Protein 4XPQ (pdb70)

CATH classification: 3.20.20.80

Secondary structure (DSSP, 8-state):
--------EEEETTEEEEEEES--S--HHHHHT----HHHHHTSPP---S-TT---EEEEETTEEEEEEE--TT--EEESS--SS-S--TT-EEEE-B----SS-SS-BS----EEEETTTEEEEEE-SS-EEEEES----TT-TTPPPP--TTT-TT--SS----EEEEEESSSEEEEEEE--SSHHHHHHHHHHHTT------GGGGSEEEE--TT--HHHHHHHHHHHHHHT---SEEEE-GGGBSSTTTB--SB-TTT-S-HHHHHHHHHHTT-EEEEEE-S-B-TTSTTHHHHGGGB-SS-BTTBB-B-TTSHHHHHHHHHHHHHHTGGGT--EEEE-SSS--TTTSPPTT-B-TT--BHHHHHHHHHHHHHHHHHHHHHTTT----EEES---TT-TTSSEEE--S---HHHHHHHHHHHHHHT-EE---B---SSHHHHHHHHHHHTTSS-EEEE-TTT---TTSSGGGHHHHHHHHHHHHHTHHHHHHHHHHHHHH---SEE-S-------S-EEETTTEEE----TT-S-EEEEEEEEEEEETTT--EEEEEEEEEE---TT---EEEETT-EEEE----SSPPPTT--EEEEEEE-SSS-EEEEEEEE-SSSSGGGGT-EEEEEEEEEE-TTS-EEEEEPPPPTTS---EEEEEEEE---

B-factor: mean 21.12, std 8.69, range [11.28, 72.97]

Organism: NCBI:txid151895

Sequence (670 aa):
SSHAQTANWTEIYPGVWKATVGKPESYDLLKAAGAQPNKDALSKTEKVSFPFANGGVSLEVSGGKTYLRFPLQKEEQLYGFGLNFQTVHQRGKILELHVDHYGGKDSGRTHAPTPFYVSSNGYGVFINSARYIKVWAGTGVRKDSENFPTPKDRNTDKTWSSRPYSDAVEILVPAEGVEVYVFGGPKPIDAVKRYNLLNGGGYLPPRWGLGFTQRVMTRYTDKDVEKEVNDFKEKGYPLDFVGLEPGWQSKAYPGTFSWDKSRYPDPTSFVKKMKDQGIRLNLWINPYISPDAPFYKEIKPYTGSHTVWLGLVPDFTMAEARKPFFNQLLKDQIERGVSGYKIDEVDGYDYYYLWPDAAKFPSGLSAEQMRQTYGLLVQRYSAELYKQRNERTFGLVRASNGGGTSFPYVIYNDYYNHQDFITALINSGFAGVLWTPEVRASKSGEEWLRRFQSNVFSPMAMINAWASGTKPWSYPEVEADVKKFALLRMQMMPYWYSAFARYHFEGMPPFRGMGLSKEIKDQYMAGDDLLVAPMFAGEKSSRKVVLPKGKWYDFYTGEYAGDGEVLDVTPGLDKIPVYVRRDGGIVPMMPALLNSPKSNQKVDLEIRYYGNKPGEFKLYDDDGETFNYEKGDFSWRTIRVEKDKSGKVKGSISAAVKGKVNTVGKVTFTAMTK

Solvent-accessible surface area: 25603 Å² total; per-residue (Å²): 118,135,54,63,150,25,116,57,71,81,60,33,21,0,0,13,57,1,62,2,41,167,46,52,104,34,5,0,24,104,2,4,28,16,134,32,36,124,92,12,0,70,160,37,110,154,28,95,48,36,17,81,147,43,47,41,7,5,24,31,52,80,34,79,0,102,4,37,0,23,6,87,152,120,7,42,0,30,0,3,0,0,1,0,62,22,8,35,0,45,21,81,82,2,52,2,31,3,16,9,3,62,31,146,24,43,1,75,2,0,0,1,0,8,0,2,0,0,42,64,5,11,0,0,0,2,4,9,1,50,30,4,66,1,66,0,9,32,23,56,63,170,120,15,177,60,89,41,111,106,102,71,169,139,110,48,206,89,85,54,84,156,64,70,7,12,1,0,38,5,47,0,42,8,101,2,3,18,0,12,0,0,0,5,80,104,25,9,17,0,2,43,7,1,1,3,6,0,16,0,0,21,0,0,0,23,10,0,0,0,2,0,0,0,4,55,52,146,21,38,16,118,39,0,28,130,6,7,79,34,2,158,155,88,19,7,0,7,0,0,0,0,2,10,16,7,2,3,45,107,37,84,22,1,1,0,32,10,14,173,97,70,4,87,75,15,72,38,4,4,125,92,0,93,102,82,13,8,36,2,0,0,2,0,2,0,0,0,2,86,88,6,87,14,36,180,100,0,102,86,65,15,10,72,70,58,0,76,148,0,21,0,0,0,0,41,40,56,85,0,54,158,7,0,11,67,25,0,30,108,22,0,1,85,75,31,3,9,0,0,6,0,11,13,0,0,1,68,80,162,85,6,1,61,79,86,6,158,13,56,50,64,23,33,2,26,8,0,8,6,0,0,2,1,3,0,3,68,27,0,14,78,17,3,100,125,89,63,66,7,0,0,0,0,1,9,1,4,2,0,0,5,4,32,17,1,7,0,2,3,0,93,48,50,62,12,83,17,1,0,2,0,0,0,0,4,2,2,0,3,11,10,0,0,3,2,0,35,39,19,203,44,0,57,18,0,0,7,16,0,1,1,0,2,0,0,0,0,0,0,0,6,1,124,55,49,16,15,40,1,30,44,31,104,124,5,64,70,29,0,70,133,9,2,38,20,2,0,48,2,2,15,3,0,2,4,11,1,0,49,3,31,41,60,0,19,5,2,4,9,2,29,63,51,141,166,65,37,82,54,1,0,17,0,2,37,4,0,0,0,0,1,2,10,45,72,62,175,60,25,140,0,59,4,53,186,36,98,16,5,31,13,57,57,0,116,115,24,0,54,41,76,87,27,118,25,100,19,34,69,69,62,1,5,1,8,0,95,31,7,0,1,1,0,15,8,61,45,50,64,42,10,15,126,43,138,64,126,13,76,10,50,0,68,0,2,0,83,124,83,7,88,17,101,5,3,2,1,16,3,60,27,15,60,9,85,181,24,41,53,6,73,17,20,0,127,3,73,42,60,216,82,43,139,50,135,28,61,45,46,87,48,75,197,72,77,35,48,13,14,23,143,30,58,48,44,26,18,12,239

Radius of gyration: 24.97 Å; Cα contacts (8 Å, |Δi|>4): 1760; chains: 1; bounding box: 71×57×77 Å

Foldseek 3Di:
DPFDDWDWPPPFQQKTKTKEFDADPDWQQVLLVFAFPRVLRNPDHRDDFPQPPDFWGWHFDPQKIKTKDWADPVKWKAFQDQFQPDGTCAQHKAWQFFAPDDPHGRCHHQARAQKMFMQQFKMKGWTHLFTKIKRRWQDADPPDPPRDDDDDPVPDPVHDPGDGGTIMMMMGNHRITMMMMGGGNGRLRNLLNLCSNLQFAAQFFLLQLAEEEEFAQPAALVNVVVVLVVCVVVVFFHQEYEHEQNQFCDVLPGQLAGNCVRHVDVLVSQVVQVVVNYAYAYEHEQFADPNRPCCVQQVVQFKPDGFSPGTHGPLVDPSNLCVSVVSCLPRPVVSPHQYYAHPDLGDDCVGDDHQPMAGPVRDGPRSCSSCVQSSVQNSRQVSQQVVQWGHAEEYQHHYRSRLHGRYEHEHPDQDQLSLLLSCANCQSTSHFYANEAEDDPAPLQNLLSQQVRLLGSGRYYNDNPPRDDLQNHVVCNVLSRVSSLVSQQQSQVLSQQSVCRNSRVRHQWHDPGVPDDDRAWIHGHDWKIFGGDHPPDQKDKDADEAAWKAWPPQLETDDGRGIDIDRPPSSDGTMITGAQGWGWTWGSDSHRDALQAATEIEIETHHAPKHKDWGKDARSIGPCVVVVQIGTKIKIWHADPVRHIDIDIHDDDPPHRDRHDHYHYDYSYD

InterPro domains:
  IPR000322 Glycoside hydrolase family 31, TIM barrel domain [PF01055] (224-519)
  IPR011013 Galactose mutarotase-like domain superfamily [SSF74650] (79-209)
  IPR013780 Glycosyl hydrolase, all-beta [G3DSA:2.60.40.1180] (581-628)
  IPR013780 Glycosyl hydrolase, all-beta [G3DSA:2.60.40.1180] (629-716)
  IPR017853 Glycoside hydrolase superfamily [SSF51445] (211-528)
  IPR025887 Glycoside hydrolase family 31, N-terminal domain [PF13802] (85-152)
  IPR033403 Domain of unknown function DUF5110 [PF17137] (650-708)
  IPR048395 Glycosyl hydrolase family 31, C-terminal domain [PF21365] (563-632)

Nearest PDB structures (foldseek):
  4xpq-assembly1_A-2  TM=1.001E+00  e=0.000E+00  Pseudopedobacter saltans
  4xpo-assembly1_A  TM=1.001E+00  e=0.000E+00  Pseudopedobacter saltans
  4xpr-assembly1_A  TM=9.995E-01  e=0.000E+00  Pseudopedobacter saltans
  4xps-assembly1_A  TM=1.001E+00  e=0.000E+00  Pseudopedobacter saltans
  5jou-assembly1_A  TM=7.512E-01  e=8.173E-45  Bacteroides ovatus

Structure (mmCIF, N/CA/C/O backbone):
data_4XPQ
#
_entry.id   4XPQ
#
_cell.length_a   112.004
_cell.length_b   112.004
_cell.length_c   114.418
_cell.angle_alpha   90.00
_cell.angle_beta   90.00
_cell.angle_gamma   90.00
#
_symmetry.space_group_name_H-M   'P 43 21 2'
#
loop_
_entity.id
_entity.type
_entity.pdbx_description
1 polymer Alpha-glucosidase
2 non-polymer 2-AMINO-2-HYDROXYMETHYL-PROPANE-1,3-DIOL
3 non-polymer beta-L-fucopyranose
4 non-polymer 1,2-ETHANEDIOL
5 water water
#
loop_
_atom_site.group_PDB
_atom_site.id
_atom_site.type_symbol
_atom_site.label_atom_id
_atom_site.label_alt_id
_atom_site.label_comp_id
_atom_site.label_asym_id
_atom_site.label_entity_id
_atom_site.label_seq_id
_atom_site.pdbx_PDB_ins_code
_atom_site.Cartn_x
_atom_site.Cartn_y
_atom_site.Cartn_z
_atom_site.occupancy
_atom_site.B_iso_or_equiv
_atom_site.auth_seq_id
_atom_site.auth_comp_id
_atom_site.auth_asym_id
_atom_site.auth_atom_id
_atom_site.pdbx_PDB_model_num
ATOM 1 N N . SER A 1 24 ? 16.750 10.102 -35.242 1.00 39.79 23 SER A N 1
ATOM 2 C CA A SER A 1 24 ? 16.284 10.383 -33.853 0.50 37.72 23 SER A CA 1
ATOM 3 C CA B SER A 1 24 ? 16.179 10.244 -33.856 0.50 39.72 23 SER A CA 1
ATOM 4 C C . SER A 1 24 ? 15.289 11.494 -33.610 1.00 40.95 23 SER A C 1
ATOM 5 O O . SER A 1 24 ? 15.575 12.627 -34.040 1.00 40.38 23 SER A O 1
ATOM 10 N N . HIS A 1 25 ? 14.155 11.249 -32.957 1.00 41.45 24 HIS A N 1
ATOM 11 C CA . HIS A 1 25 ? 13.298 12.356 -32.482 1.00 42.45 24 HIS A CA 1
ATOM 12 C C . HIS A 1 25 ? 13.325 12.301 -30.958 1.00 38.14 24 HIS A C 1
ATOM 13 O O . HIS A 1 25 ? 12.329 11.974 -30.297 1.00 33.05 24 HIS A O 1
ATOM 20 N N . ALA A 1 26 ? 14.500 12.599 -30.415 1.00 34.43 25 ALA A N 1
ATOM 21 C CA . ALA A 1 26 ? 14.747 12.427 -29.002 1.00 33.22 25 ALA A CA 1
ATOM 22 C C . ALA A 1 26 ? 13.810 13.345 -28.242 1.00 35.59 25 ALA A C 1
ATOM 23 O O . ALA A 1 26 ? 13.662 14.528 -28.571 1.00 34.92 25 ALA A O 1
ATOM 25 N N . GLN A 1 27 ? 13.122 12.777 -27.263 1.00 37.62 26 GLN A N 1
ATOM 26 C CA . GLN A 1 27 ? 12.124 13.515 -26.519 1.00 41.38 26 GLN A CA 1
ATOM 27 C C . GLN A 1 27 ? 12.831 14.102 -25.316 1.00 43.83 26 GLN A C 1
ATOM 28 O O . GLN A 1 27 ? 13.774 13.519 -24.768 1.00 40.18 26 GLN A O 1
ATOM 34 N N . THR A 1 28 ? 12.439 15.316 -24.964 1.00 46.09 27 THR A N 1
ATOM 35 C CA . THR A 1 28 ? 13.160 16.045 -23.958 1.00 50.43 27 THR A CA 1
ATOM 36 C C . THR A 1 28 ? 12.701 15.483 -22.612 1.00 54.48 27 THR A C 1
ATOM 37 O O . THR A 1 28 ? 11.560 15.666 -22.200 1.00 60.01 27 THR A O 1
ATOM 41 N N . ALA A 1 29 ? 13.582 14.715 -21.983 1.00 59.08 28 ALA A N 1
ATOM 42 C CA . ALA A 1 29 ? 13.294 14.102 -20.692 1.00 60.10 28 ALA A CA 1
ATOM 43 C C . ALA A 1 29 ? 14.171 14.785 -19.648 1.00 61.53 28 ALA A C 1
ATOM 44 O O . ALA A 1 29 ? 15.386 14.946 -19.831 1.00 65.04 28 ALA A O 1
ATOM 46 N N . ASN A 1 30 ? 13.530 15.210 -18.567 1.00 58.23 29 ASN A N 1
ATOM 47 C CA . ASN A 1 30 ? 14.213 15.879 -17.469 1.00 52.71 29 ASN A CA 1
ATOM 48 C C . ASN A 1 30 ? 14.780 14.833 -16.507 1.00 43.50 29 ASN A C 1
ATOM 49 O O . ASN A 1 30 ? 14.048 13.985 -16.007 1.00 38.24 29 ASN A O 1
ATOM 54 N N . TRP A 1 31 ? 16.085 14.903 -16.262 1.00 36.18 30 TRP A N 1
ATOM 55 C CA . TRP A 1 31 ? 16.725 14.043 -15.294 1.00 35.64 30 TRP A CA 1
ATOM 56 C C . TRP A 1 31 ? 16.620 14.626 -13.893 1.00 36.09 30 TRP A C 1
ATOM 57 O O . TRP A 1 31 ? 17.356 15.548 -13.554 1.00 41.31 30 TRP A O 1
ATOM 68 N N . THR A 1 32 ? 15.716 14.095 -13.082 1.00 32.48 31 THR A N 1
ATOM 69 C CA . THR A 1 32 ? 15.620 14.543 -11.696 1.00 31.02 31 THR A CA 1
ATOM 70 C C . THR A 1 32 ? 16.626 13.807 -10.833 1.00 28.44 31 THR A C 1
ATOM 71 O O . THR A 1 32 ? 16.632 12.576 -10.811 1.00 24.94 31 THR A O 1
ATOM 75 N N . GLU A 1 33 ? 17.471 14.558 -10.133 1.00 26.05 32 GLU A N 1
ATOM 76 C CA . GLU A 1 33 ? 18.390 13.983 -9.168 1.00 26.72 32 GLU A CA 1
ATOM 77 C C . GLU A 1 33 ? 17.583 13.639 -7.917 1.00 25.90 32 GLU A C 1
ATOM 78 O O . GLU A 1 33 ? 17.258 14.515 -7.120 1.00 27.98 32 GLU A O 1
ATOM 84 N N . ILE A 1 34 ? 17.231 12.375 -7.751 1.00 22.40 33 ILE A N 1
ATOM 85 C CA . ILE A 1 34 ? 16.299 11.983 -6.685 1.00 22.06 33 ILE A CA 1
ATOM 86 C C . ILE A 1 34 ? 17.001 11.590 -5.387 1.00 22.49 33 ILE A C 1
ATOM 87 O O . ILE A 1 34 ? 16.387 11.617 -4.313 1.00 23.36 33 ILE A O 1
ATOM 92 N N . TYR A 1 35 ? 18.270 11.214 -5.509 1.00 21.98 34 TYR A N 1
ATOM 93 C CA . TYR A 1 35 ? 19.179 10.976 -4.386 1.00 23.01 34 TYR A CA 1
ATOM 94 C C . TYR A 1 35 ? 20.556 11.384 -4.865 1.00 22.96 34 TYR A C 1
ATOM 95 O O . TYR A 1 35 ? 20.766 11.574 -6.063 1.00 23.84 34 TYR A O 1
ATOM 104 N N . PRO A 1 36 ? 21.511 11.550 -3.943 1.00 23.40 35 PRO A N 1
ATOM 105 C CA . PRO A 1 36 ? 22.868 11.820 -4.389 1.00 23.37 35 PRO A CA 1
ATOM 106 C C . PRO A 1 36 ? 23.350 10.726 -5.347 1.00 22.96 35 PRO A C 1
ATOM 107 O O . PRO A 1 36 ? 23.275 9.531 -5.017 1.00 22.68 35 PRO A O 1
ATOM 111 N N . GLY A 1 37 ? 23.780 11.125 -6.535 1.00 21.30 36 GLY A N 1
ATOM 112 C CA . GLY A 1 37 ? 24.234 10.160 -7.547 1.00 21.20 36 GLY A CA 1
ATOM 113 C C . GLY A 1 37 ? 23.147 9.264 -8.137 1.00 19.94 36 GLY A C 1
ATOM 114 O O . GLY A 1 37 ? 23.470 8.235 -8.764 1.00 19.34 36 GLY A O 1
ATOM 115 N N . VAL A 1 38 ? 21.877 9.623 -7.957 1.00 19.02 37 VAL A N 1
ATOM 116 C CA . VAL A 1 38 ? 20.776 8.879 -8.614 1.00 19.68 37 VAL A CA 1
ATOM 117 C C . VAL A 1 38 ? 19.840 9.845 -9.327 1.00 19.81 37 VAL A C 1
ATOM 118 O O . VAL A 1 38 ? 19.245 10.735 -8.688 1.00 20.13 37 VAL A O 1
ATOM 122 N N . TRP A 1 39 ? 19.692 9.648 -10.634 1.00 18.85 38 TRP A N 1
ATOM 123 C CA . TRP A 1 39 ? 18.835 10.468 -11.458 1.00 18.76 38 TRP A CA 1
ATOM 124 C C . TRP A 1 39 ? 17.767 9.592 -12.071 1.00 21.01 38 TRP A C 1
ATOM 125 O O . TRP A 1 39 ? 18.016 8.418 -12.426 1.00 19.13 38 TRP A O 1
ATOM 136 N N . LYS A 1 40 ? 16.573 10.151 -12.177 1.00 20.98 39 LYS A N 1
ATOM 137 C CA . LYS A 1 40 ? 15.459 9.435 -12.738 1.00 20.76 39 LYS A CA 1
ATOM 138 C C . LYS A 1 40 ? 14.947 10.214 -13.930 1.00 22.95 39 LYS A C 1
ATOM 139 O O . LYS A 1 40 ? 14.843 11.444 -13.861 1.00 21.81 39 LYS A O 1
ATOM 145 N N . ALA A 1 41 ? 14.656 9.503 -15.020 1.00 20.49 40 ALA A N 1
ATOM 146 C CA . ALA A 1 41 ? 13.979 10.094 -16.165 1.00 22.52 40 ALA A CA 1
ATOM 147 C C . ALA A 1 41 ? 12.759 9.266 -16.541 1.00 23.52 40 ALA A C 1
ATOM 148 O O . ALA A 1 41 ? 12.763 8.027 -16.427 1.00 20.91 40 ALA A O 1
ATOM 150 N N . THR A 1 42 ? 11.689 9.967 -16.922 1.00 23.24 41 THR A N 1
ATOM 151 C CA . THR A 1 42 ? 10.454 9.345 -17.358 1.00 24.85 41 THR A CA 1
ATOM 152 C C . THR A 1 42 ? 10.342 9.646 -18.860 1.00 25.68 41 THR A C 1
ATOM 153 O O . THR A 1 42 ? 10.334 10.812 -19.281 1.00 24.17 41 THR A O 1
ATOM 157 N N . VAL A 1 43 ? 10.343 8.589 -19.666 1.00 22.74 42 VAL A N 1
ATOM 158 C CA . VAL A 1 43 ? 10.208 8.705 -21.103 1.00 22.52 42 VAL A CA 1
ATOM 159 C C . VAL A 1 43 ? 8.794 8.267 -21.436 1.00 21.14 42 VAL A C 1
ATOM 160 O O . VAL A 1 43 ? 8.366 7.213 -20.990 1.00 18.81 42 VAL A O 1
ATOM 164 N N . GLY A 1 44 ? 8.058 9.098 -22.168 1.00 20.64 43 GLY A N 1
ATOM 165 C CA . GLY A 1 44 ? 6.695 8.771 -22.571 1.00 21.03 43 GLY A CA 1
ATOM 166 C C . GLY A 1 44 ? 5.743 8.542 -21.413 1.00 21.13 43 GLY A C 1
ATOM 167 O O . GLY A 1 44 ? 5.758 9.288 -20.434 1.00 21.63 43 GLY A O 1
ATOM 168 N N . LYS A 1 45 ? 4.930 7.491 -21.514 1.00 19.86 44 LYS A N 1
ATOM 169 C CA . LYS A 1 45 ? 3.934 7.158 -20.519 1.00 21.08 44 LYS A CA 1
ATOM 170 C C . LYS A 1 45 ? 4.312 5.796 -19.964 1.00 20.47 44 LYS A C 1
ATOM 171 O O . LYS A 1 45 ? 3.977 4.778 -20.578 1.00 19.86 44 LYS A O 1
ATOM 177 N N . PRO A 1 46 ? 5.039 5.762 -18.841 1.00 19.74 45 PRO A N 1
ATOM 178 C CA . PRO A 1 46 ? 5.471 4.454 -18.318 1.00 19.84 45 PRO A CA 1
ATOM 179 C C . PRO A 1 46 ? 4.309 3.616 -17.860 1.00 19.24 45 PRO A C 1
ATOM 180 O O . PRO A 1 46 ? 3.265 4.150 -17.482 1.00 18.03 45 PRO A O 1
ATOM 184 N N . GLU A 1 47 ? 4.487 2.304 -17.863 1.00 18.72 46 GLU A N 1
ATOM 185 C CA . GLU A 1 47 ? 3.405 1.434 -17.476 1.00 18.73 46 GLU A CA 1
ATOM 186 C C . GLU A 1 47 ? 3.170 1.468 -15.976 1.00 18.19 46 GLU A C 1
ATOM 187 O O . GLU A 1 47 ? 4.068 1.797 -15.201 1.00 19.28 46 GLU A O 1
ATOM 193 N N . SER A 1 48 ? 1.964 1.084 -15.568 1.00 18.22 47 SER A N 1
ATOM 194 C CA . SER A 1 48 ? 1.593 1.130 -14.169 1.00 19.96 47 SER A CA 1
ATOM 195 C C . SER A 1 48 ? 2.172 -0.033 -13.374 1.00 19.38 47 SER A C 1
ATOM 196 O O . SER A 1 48 ? 2.104 -0.021 -12.160 1.00 21.48 47 SER A O 1
ATOM 199 N N . TYR A 1 49 ? 2.704 -1.040 -14.053 1.00 17.79 48 TYR A N 1
ATOM 200 C CA . TYR A 1 49 ? 3.419 -2.131 -13.403 1.00 16.68 48 TYR A CA 1
ATOM 201 C C . TYR A 1 49 ? 4.825 -2.142 -13.941 1.00 16.28 48 TYR A C 1
ATOM 202 O O . TYR A 1 49 ? 5.039 -1.916 -15.131 1.00 16.48 48 TYR A O 1
ATOM 211 N N . ASP A 1 50 ? 5.777 -2.367 -13.053 1.00 15.89 49 ASP A N 1
ATOM 212 C CA . ASP A 1 50 ? 7.178 -2.383 -13.411 1.00 16.25 49 ASP A CA 1
ATOM 213 C C . ASP A 1 50 ? 7.939 -3.153 -12.332 1.00 15.30 49 ASP A C 1
ATOM 214 O O . ASP A 1 50 ? 7.330 -3.709 -11.414 1.00 15.31 49 ASP A O 1
ATOM 219 N N . LEU A 1 51 ? 9.261 -3.221 -12.438 1.00 15.07 50 LEU A N 1
ATOM 220 C CA . LEU A 1 51 ? 10.018 -4.081 -11.540 1.00 15.17 50 LEU A CA 1
ATOM 221 C C . LEU A 1 51 ? 10.006 -3.597 -10.095 1.00 15.91 50 LEU A C 1
ATOM 222 O O . LEU A 1 51 ? 9.785 -4.394 -9.189 1.00 15.31 50 LEU A O 1
ATOM 227 N N . LEU A 1 52 ? 10.235 -2.305 -9.885 1.00 16.11 51 LEU A N 1
ATOM 228 C CA . LEU A 1 52 ? 10.279 -1.774 -8.528 1.00 16.86 51 LEU A CA 1
ATOM 229 C C . LEU A 1 52 ? 8.912 -1.920 -7.854 1.00 17.57 51 LEU A C 1
ATOM 230 O O . LEU A 1 52 ? 8.836 -2.206 -6.650 1.00 17.48 51 LEU A O 1
ATOM 235 N N . LYS A 1 53 ? 7.840 -1.737 -8.622 1.00 17.87 52 LYS A N 1
ATOM 236 C CA . LYS A 1 53 ? 6.477 -1.867 -8.088 1.00 18.69 52 LYS A CA 1
ATOM 237 C C . LYS A 1 53 ? 6.137 -3.299 -7.771 1.00 18.24 52 LYS A C 1
ATOM 238 O O . LYS A 1 53 ? 5.551 -3.588 -6.735 1.00 18.38 52 LYS A O 1
ATOM 244 N N . ALA A 1 54 ? 6.534 -4.209 -8.651 1.00 16.73 53 ALA A N 1
ATOM 245 C CA . ALA A 1 54 ? 6.313 -5.610 -8.410 1.00 16.73 53 ALA A CA 1
ATOM 246 C C . ALA A 1 54 ? 6.988 -6.054 -7.110 1.00 16.43 53 ALA A C 1
ATOM 247 O O . ALA A 1 54 ? 6.396 -6.783 -6.308 1.00 16.53 53 ALA A O 1
ATOM 249 N N . ALA A 1 55 ? 8.228 -5.614 -6.924 1.00 16.15 54 ALA A N 1
ATOM 250 C CA . ALA A 1 55 ? 9.018 -5.982 -5.756 1.00 16.84 54 ALA A CA 1
ATOM 251 C C . ALA A 1 55 ? 8.587 -5.221 -4.497 1.00 18.14 54 ALA A C 1
ATOM 252 O O . ALA A 1 55 ? 8.839 -5.661 -3.382 1.00 17.19 54 ALA A O 1
ATOM 254 N N . GLY A 1 56 ? 7.937 -4.076 -4.678 1.00 19.82 55 GLY A N 1
ATOM 255 C CA . GLY A 1 56 ? 7.591 -3.203 -3.564 1.00 21.58 55 GLY A CA 1
ATOM 256 C C . GLY A 1 56 ? 8.849 -2.669 -2.919 1.00 23.94 55 GLY A C 1
ATOM 257 O O . GLY A 1 56 ? 8.875 -2.439 -1.725 1.00 24.54 55 GLY A O 1
ATOM 258 N N . ALA A 1 57 ? 9.885 -2.488 -3.742 1.00 25.41 56 ALA A N 1
ATOM 259 C CA . ALA A 1 57 ? 11.202 -2.084 -3.305 1.00 29.08 56 ALA A CA 1
ATOM 260 C C . ALA A 1 57 ? 11.167 -0.640 -2.792 1.00 27.37 56 ALA A C 1
ATOM 261 O O . ALA A 1 57 ? 10.813 0.248 -3.539 1.00 31.20 56 ALA A O 1
ATOM 263 N N . GLN A 1 58 ? 11.525 -0.422 -1.539 1.00 28.12 57 GLN A N 1
ATOM 264 C CA . GLN A 1 58 ? 11.658 0.944 -1.007 1.00 30.82 57 GLN A CA 1
ATOM 265 C C . GLN A 1 58 ? 13.135 1.343 -0.876 1.00 26.55 57 GLN A C 1
ATOM 266 O O . GLN A 1 58 ? 13.926 0.617 -0.272 1.00 23.90 57 GLN A O 1
ATOM 272 N N . PRO A 1 59 ? 13.499 2.514 -1.410 1.00 23.76 58 PRO A N 1
ATOM 273 C CA . PRO A 1 59 ? 14.890 2.943 -1.346 1.00 23.45 58 PRO A CA 1
ATOM 274 C C . PRO A 1 59 ? 15.368 3.117 0.083 1.00 22.65 58 PRO A C 1
ATOM 275 O O . PRO A 1 59 ? 14.577 3.508 0.952 1.00 21.28 58 PRO A O 1
ATOM 279 N N . ASN A 1 60 ? 16.647 2.840 0.322 1.00 20.80 59 ASN A N 1
ATOM 280 C CA . ASN A 1 60 ? 17.233 3.154 1.608 1.00 22.26 59 ASN A CA 1
ATOM 281 C C . ASN A 1 60 ? 17.683 4.606 1.540 1.00 21.71 59 ASN A C 1
ATOM 282 O O . ASN A 1 60 ? 18.820 4.911 1.171 1.00 19.61 59 ASN A O 1
ATOM 287 N N . LYS A 1 61 ? 16.761 5.504 1.861 1.00 24.29 60 LYS A N 1
ATOM 288 C CA . LYS A 1 61 ? 16.990 6.939 1.670 1.00 26.31 60 LYS A CA 1
ATOM 289 C C . LYS A 1 61 ? 18.152 7.447 2.510 1.00 24.33 60 LYS A C 1
ATOM 290 O O . LYS A 1 61 ? 18.971 8.226 2.038 1.00 24.32 60 LYS A O 1
ATOM 296 N N . ASP A 1 62 ? 18.199 6.988 3.751 1.00 24.73 61 ASP A N 1
ATOM 297 C CA . ASP A 1 62 ? 19.251 7.352 4.682 1.00 27.27 61 ASP A CA 1
ATOM 298 C C . ASP A 1 62 ? 20.620 6.989 4.126 1.00 24.80 61 ASP A C 1
ATOM 299 O O . ASP A 1 62 ? 21.522 7.831 4.091 1.00 23.39 61 ASP A O 1
ATOM 304 N N . ALA A 1 63 ? 20.770 5.737 3.679 1.00 22.68 62 ALA A N 1
ATOM 305 C CA . ALA A 1 63 ? 22.045 5.285 3.113 1.00 21.02 62 ALA A CA 1
ATOM 306 C C . ALA A 1 63 ? 22.394 6.077 1.864 1.00 20.30 62 ALA A C 1
ATOM 307 O O . ALA A 1 63 ? 23.540 6.471 1.681 1.00 21.86 62 ALA A O 1
ATOM 309 N N . LEU A 1 64 ? 21.416 6.302 0.993 1.00 20.89 63 LEU A N 1
ATOM 310 C CA . LEU A 1 64 ? 21.660 7.048 -0.232 1.00 21.33 63 LEU A CA 1
ATOM 311 C C . LEU A 1 64 ? 22.082 8.495 0.058 1.00 23.29 63 LEU A C 1
ATOM 312 O O . LEU A 1 64 ? 22.978 9.026 -0.607 1.00 22.50 63 LEU A O 1
ATOM 317 N N . SER A 1 65 ? 21.465 9.095 1.079 1.00 25.96 64 SER A N 1
ATOM 318 C CA . SER A 1 65 ? 21.783 10.484 1.473 1.00 29.73 64 SER A CA 1
ATOM 319 C C . SER A 1 65 ? 23.227 10.689 1.957 1.00 30.73 64 SER A C 1
ATOM 320 O O . SER A 1 65 ? 23.725 11.814 1.953 1.00 33.35 64 SER A O 1
ATOM 323 N N . LYS A 1 66 ? 23.889 9.607 2.366 1.00 29.83 65 LYS A N 1
ATOM 324 C CA . LYS A 1 66 ? 25.263 9.646 2.833 1.00 30.72 65 LYS A CA 1
ATOM 325 C C . LYS A 1 66 ? 26.258 9.439 1.710 1.00 31.56 65 LYS A C 1
ATOM 326 O O . LYS A 1 66 ? 27.453 9.529 1.933 1.00 32.52 65 LYS A O 1
ATOM 332 N N . THR A 1 67 ? 25.796 9.145 0.501 1.00 29.01 66 THR A N 1
ATOM 333 C CA . THR A 1 67 ? 26.731 8.957 -0.603 1.00 29.82 66 THR A CA 1
ATOM 334 C C . THR A 1 67 ? 27.086 10.319 -1.194 1.00 32.58 66 THR A C 1
ATOM 335 O O . THR A 1 67 ? 26.327 11.286 -1.082 1.00 30.54 66 THR A O 1
ATOM 339 N N . GLU A 1 68 ? 28.239 10.355 -1.841 1.00 35.72 67 GLU A N 1
ATOM 340 C CA . GLU A 1 68 ? 28.773 11.552 -2.464 1.00 39.02 67 GLU A CA 1
ATOM 341 C C . GLU A 1 68 ? 27.838 12.080 -3.545 1.00 40.15 67 GLU A C 1
ATOM 342 O O . GLU A 1 68 ? 27.312 11.315 -4.367 1.00 35.42 67 GLU A O 1
ATOM 348 N N . LYS A 1 69 ? 27.599 13.389 -3.531 1.00 39.55 68 LYS A N 1
ATOM 349 C CA . LYS A 1 69 ? 26.984 14.035 -4.680 1.00 40.76 68 LYS A CA 1
ATOM 350 C C . LYS A 1 69 ? 28.057 14.015 -5.758 1.00 39.39 68 LYS A C 1
ATOM 351 O O . LYS A 1 69 ? 29.187 14.460 -5.538 1.00 44.96 68 LYS A O 1
ATOM 357 N N . VAL A 1 70 ? 27.728 13.424 -6.890 1.00 31.71 69 VAL A N 1
ATOM 358 C CA . VAL A 1 70 ? 28.655 13.299 -7.993 1.00 27.34 69 VAL A CA 1
ATOM 359 C C . VAL A 1 70 ? 27.953 13.881 -9.185 1.00 26.28 69 VAL A C 1
ATOM 360 O O . VAL A 1 70 ? 26.744 14.091 -9.162 1.00 26.53 69 VAL A O 1
ATOM 364 N N . SER A 1 71 ? 28.704 14.142 -10.233 1.00 26.81 70 SER A N 1
ATOM 365 C CA . SER A 1 71 ? 28.130 14.784 -11.397 1.00 29.14 70 SER A CA 1
ATOM 366 C C . SER A 1 71 ? 27.386 13.738 -12.229 1.00 27.02 70 SER A C 1
ATOM 367 O O . SER A 1 71 ? 27.623 12.532 -12.102 1.00 22.97 70 SER A O 1
ATOM 370 N N . PHE A 1 72 ? 26.433 14.218 -13.014 1.00 25.51 71 PHE A N 1
ATOM 371 C CA . PHE A 1 72 ? 25.667 13.373 -13.936 1.00 23.78 71 PHE A CA 1
ATOM 372 C C . PHE A 1 72 ? 26.611 12.693 -14.945 1.00 22.98 71 PHE A C 1
ATOM 373 O O . PHE A 1 72 ? 27.394 13.356 -15.615 1.00 22.18 71 PHE A O 1
ATOM 381 N N . PRO A 1 73 ? 26.538 11.350 -15.065 1.00 22.29 72 PRO A N 1
ATOM 382 C CA . PRO A 1 73 ? 27.461 10.611 -15.924 1.00 22.71 72 PRO A CA 1
ATOM 383 C C . PRO A 1 73 ? 27.482 10.986 -17.393 1.00 21.47 72 PRO A C 1
ATOM 384 O O . PRO A 1 73 ? 28.501 10.788 -18.047 1.00 23.90 72 PRO A O 1
ATOM 388 N N . PHE A 1 74 ? 26.379 11.491 -17.920 1.00 19.74 73 PHE A N 1
ATOM 389 C CA . PHE A 1 74 ? 26.309 11.790 -19.334 1.00 20.17 73 PHE A CA 1
ATOM 390 C C . PHE A 1 74 ? 26.397 13.298 -19.457 1.00 21.65 73 PHE A C 1
ATOM 391 O O . PHE A 1 74 ? 25.446 13.938 -19.789 1.00 23.32 73 PHE A O 1
ATOM 399 N N . ALA A 1 75 ? 27.587 13.814 -19.202 1.00 25.45 74 ALA A N 1
ATOM 400 C CA . ALA A 1 75 ? 27.826 15.253 -19.082 1.00 27.46 74 ALA A CA 1
ATOM 401 C C . ALA A 1 75 ? 27.942 15.956 -20.433 1.00 24.67 74 ALA A C 1
ATOM 402 O O . ALA A 1 75 ? 27.783 17.163 -20.523 1.00 27.17 74 ALA A O 1
ATOM 404 N N . ASN A 1 76 ? 28.246 15.190 -21.463 1.00 22.56 75 ASN A N 1
ATOM 405 C CA . ASN A 1 76 ? 28.581 15.724 -22.763 1.00 22.20 75 ASN A CA 1
ATOM 406 C C . ASN A 1 76 ? 27.558 15.323 -23.828 1.00 20.42 75 ASN A C 1
ATOM 407 O O . ASN A 1 76 ? 27.883 15.270 -25.015 1.00 20.17 75 ASN A O 1
ATOM 412 N N . GLY A 1 77 ? 26.330 15.064 -23.389 1.00 18.40 76 GLY A N 1
ATOM 413 C CA . GLY A 1 77 ? 25.212 14.818 -24.283 1.00 18.60 76 GLY A CA 1
ATOM 414 C C . GLY A 1 77 ? 25.169 13.380 -24.772 1.00 18.46 76 GLY A C 1
ATOM 415 O O . GLY A 1 77 ? 25.661 12.472 -24.090 1.00 17.61 76 GLY A O 1
ATOM 416 N N . GLY A 1 78 ? 24.565 13.179 -25.942 1.00 17.92 77 GLY A N 1
ATOM 417 C CA . GLY A 1 78 ? 24.552 11.872 -26.599 1.00 17.35 77 GLY A CA 1
ATOM 418 C C . GLY A 1 78 ? 23.436 10.947 -26.137 1.00 16.53 77 GLY A C 1
ATOM 419 O O . GLY A 1 78 ? 23.414 9.769 -26.524 1.00 16.94 77 GLY A O 1
ATOM 420 N N . VAL A 1 79 ? 22.525 11.436 -25.299 1.00 16.37 78 VAL A N 1
ATOM 421 C CA . VAL A 1 79 ? 21.407 10.606 -24.815 1.00 16.55 78 VAL A CA 1
ATOM 422 C C . VAL A 1 79 ? 20.219 10.853 -25.716 1.00 17.68 78 VAL A C 1
ATOM 423 O O . VAL A 1 79 ? 19.902 12.002 -26.010 1.00 17.09 78 VAL A O 1
ATOM 427 N N . SER A 1 80 ? 19.567 9.785 -26.177 1.00 15.74 79 SER A N 1
ATOM 428 C CA . SER A 1 80 ? 18.418 9.944 -27.075 1.00 16.70 79 SER A CA 1
ATOM 429 C C . SER A 1 80 ? 17.340 8.953 -26.691 1.00 17.86 79 SER A C 1
ATOM 430 O O . SER A 1 80 ? 17.499 7.737 -26.936 1.00 17.15 79 SER A O 1
ATOM 433 N N . LEU A 1 81 ? 16.279 9.463 -26.063 1.00 17.53 80 LEU A N 1
ATOM 434 C CA . LEU A 1 81 ? 15.164 8.643 -25.587 1.00 19.14 80 LEU A CA 1
ATOM 435 C C . LEU A 1 81 ? 13.864 9.077 -26.254 1.00 19.02 80 LEU A C 1
ATOM 436 O O . LEU A 1 81 ? 13.519 10.265 -26.272 1.00 19.02 80 LEU A O 1
ATOM 441 N N . GLU A 1 82 ? 13.124 8.132 -26.809 1.00 18.33 81 GLU A N 1
ATOM 442 C CA . GLU A 1 82 ? 11.903 8.505 -27.495 1.00 19.02 81 GLU A CA 1
ATOM 443 C C . GLU A 1 82 ? 10.917 7.356 -27.543 1.00 19.04 81 GLU A C 1
ATOM 444 O O . GLU A 1 82 ? 11.290 6.183 -27.353 1.00 16.91 81 GLU A O 1
ATOM 450 N N . VAL A 1 83 ? 9.656 7.699 -27.773 1.00 18.24 82 VAL A N 1
ATOM 451 C CA . VAL A 1 83 ? 8.623 6.702 -27.988 1.00 19.51 82 VAL A CA 1
ATOM 452 C C . VAL A 1 83 ? 8.168 6.785 -29.436 1.00 21.27 82 VAL A C 1
ATOM 453 O O . VAL A 1 83 ? 7.902 7.875 -29.942 1.00 19.86 82 VAL A O 1
ATOM 457 N N . SER A 1 84 ? 8.096 5.646 -30.109 1.00 20.08 83 SER A N 1
ATOM 458 C CA . SER A 1 84 ? 7.695 5.637 -31.506 1.00 21.07 83 SER A CA 1
ATOM 459 C C . SER A 1 84 ? 7.115 4.273 -31.829 1.00 20.87 83 SER A C 1
ATOM 460 O O . SER A 1 84 ? 7.654 3.273 -31.394 1.00 17.97 83 SER A O 1
ATOM 463 N N . GLY A 1 85 ? 5.996 4.250 -32.554 1.00 21.10 84 GLY A N 1
ATOM 464 C CA . GLY A 1 85 ? 5.399 3.000 -32.990 1.00 21.39 84 GLY A CA 1
ATOM 465 C C . GLY A 1 85 ? 5.066 2.065 -31.855 1.00 21.37 84 GLY A C 1
ATOM 466 O O . GLY A 1 85 ? 5.213 0.850 -31.992 1.00 21.48 84 GLY A O 1
ATOM 467 N N . GLY A 1 86 ? 4.638 2.629 -30.725 1.00 20.86 85 GLY A N 1
ATOM 468 C CA . GLY A 1 86 ? 4.248 1.831 -29.572 1.00 21.42 85 GLY A CA 1
ATOM 469 C C . GLY A 1 86 ? 5.386 1.299 -28.707 1.00 21.18 85 GLY A C 1
ATOM 470 O O . GLY A 1 86 ? 5.152 0.497 -27.793 1.00 23.24 85 GLY A O 1
ATOM 471 N N . LYS A 1 87 ? 6.613 1.732 -28.975 1.00 19.41 86 LYS A N 1
ATOM 472 C CA . LYS A 1 87 ? 7.781 1.215 -28.268 1.00 19.07 86 LYS A CA 1
ATOM 473 C C . LYS A 1 87 ? 8.639 2.358 -27.795 1.00 18.10 86 LYS A C 1
ATOM 474 O O . LYS A 1 87 ? 8.596 3.446 -28.358 1.00 17.91 86 LYS A O 1
ATOM 480 N N . THR A 1 88 ? 9.433 2.098 -26.766 1.00 16.84 87 THR A N 1
ATOM 481 C CA . THR A 1 88 ? 10.367 3.077 -26.238 1.00 16.38 87 THR A CA 1
ATOM 482 C C . THR A 1 88 ? 11.803 2.725 -26.645 1.00 15.95 87 THR A C 1
ATOM 483 O O . THR A 1 88 ? 12.303 1.623 -26.369 1.00 15.04 87 THR A O 1
ATOM 487 N N . TYR A 1 89 ? 12.431 3.681 -27.328 1.00 15.40 88 TYR A N 1
ATOM 488 C CA . TYR A 1 89 ? 13.763 3.576 -27.860 1.00 16.06 88 TYR A CA 1
ATOM 489 C C . TYR A 1 89 ? 14.695 4.356 -26.953 1.00 17.09 88 TYR A C 1
ATOM 490 O O . TYR A 1 89 ? 14.433 5.547 -26.672 1.00 15.54 88 TYR A O 1
ATOM 499 N N . LEU A 1 90 ? 15.757 3.700 -26.479 1.00 15.95 89 LEU A N 1
ATOM 500 C CA . LEU A 1 90 ? 16.754 4.372 -25.653 1.00 16.72 89 LEU A CA 1
ATOM 501 C C . LEU A 1 90 ? 18.139 4.261 -26.264 1.00 17.28 89 LEU A C 1
ATOM 502 O O . LEU A 1 90 ? 18.480 3.242 -26.884 1.00 16.24 89 LEU A O 1
ATOM 507 N N . ARG A 1 91 ? 18.925 5.323 -26.114 1.00 15.89 90 ARG A N 1
ATOM 508 C CA . ARG A 1 91 ? 20.311 5.315 -26.523 1.00 15.98 90 ARG A CA 1
ATOM 509 C C . ARG A 1 91 ? 21.144 6.074 -25.494 1.00 15.80 90 ARG A C 1
ATOM 510 O O . ARG A 1 91 ? 20.809 7.217 -25.136 1.00 15.38 90 ARG A O 1
ATOM 518 N N . PHE A 1 92 ? 22.198 5.422 -25.016 1.00 14.84 91 PHE A N 1
ATOM 519 C CA . PHE A 1 92 ? 23.160 6.022 -24.103 1.00 15.46 91 PHE A CA 1
ATOM 520 C C . PHE A 1 92 ? 24.516 5.953 -24.747 1.00 15.44 91 PHE A C 1
ATOM 521 O O . PHE A 1 92 ? 24.888 4.916 -25.280 1.00 15.81 91 PHE A O 1
ATOM 529 N N . PRO A 1 93 ? 25.266 7.059 -24.699 1.00 15.48 92 PRO A N 1
ATOM 530 C CA . PRO A 1 93 ? 26.554 7.099 -25.367 1.00 15.62 92 PRO A CA 1
ATOM 531 C C . PRO A 1 93 ? 27.604 6.256 -24.683 1.00 15.66 92 PRO A C 1
ATOM 532 O O . PRO A 1 93 ? 27.547 6.040 -23.470 1.00 16.06 92 PRO A O 1
ATOM 536 N N . LEU A 1 94 ? 28.582 5.835 -25.477 1.00 16.19 93 LEU A N 1
ATOM 537 C CA . LEU A 1 94 ? 29.792 5.181 -25.004 1.00 16.89 93 LEU A CA 1
ATOM 538 C C . LEU A 1 94 ? 31.036 5.923 -25.483 1.00 18.35 93 LEU A C 1
ATOM 539 O O . LEU A 1 94 ? 31.049 6.456 -26.581 1.00 17.85 93 LEU A O 1
ATOM 544 N N . GLN A 1 95 ? 32.080 5.899 -24.662 1.00 19.58 94 GLN A N 1
ATOM 545 C CA . GLN A 1 95 ? 33.408 6.382 -25.031 1.00 22.31 94 GLN A CA 1
ATOM 546 C C . GLN A 1 95 ? 34.255 5.205 -25.468 1.00 22.41 94 GLN A C 1
ATOM 547 O O . GLN A 1 95 ? 33.993 4.072 -25.076 1.00 20.42 94 GLN A O 1
ATOM 553 N N . LYS A 1 96 ? 35.309 5.489 -26.231 1.00 22.79 95 LYS A N 1
ATOM 554 C CA . LYS A 1 96 ? 36.229 4.463 -26.692 1.00 26.31 95 LYS A CA 1
ATOM 555 C C . LYS A 1 96 ? 36.781 3.562 -25.588 1.00 27.01 95 LYS A C 1
ATOM 556 O O . LYS A 1 96 ? 36.906 2.351 -25.764 1.00 25.70 95 LYS A O 1
ATOM 562 N N . GLU A 1 97 ? 37.132 4.140 -24.454 1.00 26.80 96 GLU A N 1
ATOM 563 C CA . GLU A 1 97 ? 37.758 3.337 -23.381 1.00 30.21 96 GLU A CA 1
ATOM 564 C C . GLU A 1 97 ? 36.807 2.342 -22.643 1.00 26.94 96 GLU A C 1
ATOM 565 O O . GLU A 1 97 ? 37.248 1.444 -21.925 1.00 27.27 96 GLU A O 1
ATOM 571 N N . GLU A 1 98 ? 35.509 2.497 -22.824 1.00 22.85 97 GLU A N 1
ATOM 572 C CA . GLU A 1 98 ? 34.574 1.937 -21.872 1.00 20.66 97 GLU A CA 1
ATOM 573 C C . GLU A 1 98 ? 34.338 0.467 -22.081 1.00 18.09 97 GLU A C 1
ATOM 574 O O . GLU A 1 98 ? 34.118 0.021 -23.208 1.00 16.58 97 GLU A O 1
ATOM 580 N N . GLN A 1 99 ? 34.306 -0.248 -20.974 1.00 16.79 98 GLN A N 1
ATOM 581 C CA . GLN A 1 99 ? 33.817 -1.624 -20.950 1.00 16.16 98 GLN A CA 1
ATOM 582 C C . GLN A 1 99 ? 32.561 -1.635 -20.078 1.00 15.91 98 GLN A C 1
ATOM 583 O O . GLN A 1 99 ? 32.390 -0.779 -19.207 1.00 15.95 98 GLN A O 1
ATOM 589 N N . LEU A 1 100 ? 31.680 -2.595 -20.340 1.00 14.86 99 LEU A N 1
ATOM 590 C CA . LEU A 1 100 ? 30.400 -2.689 -19.665 1.00 14.43 99 LEU A CA 1
ATOM 591 C C . LEU A 1 100 ? 30.261 -4.035 -18.977 1.00 14.40 99 LEU A C 1
ATOM 592 O O . LEU A 1 100 ? 30.808 -5.037 -19.438 1.00 13.94 99 LEU A O 1
ATOM 597 N N . TYR A 1 101 ? 29.533 -4.037 -17.869 1.00 14.39 100 TYR A N 1
ATOM 598 C CA . TYR A 1 101 ? 29.277 -5.228 -17.093 1.00 15.04 100 TYR A CA 1
ATOM 599 C C . TYR A 1 101 ? 27.793 -5.249 -16.732 1.00 14.80 100 TYR A C 1
ATOM 600 O O . TYR A 1 101 ? 27.125 -4.202 -16.723 1.00 15.69 100 TYR A O 1
ATOM 609 N N . GLY A 1 102 ? 27.296 -6.438 -16.399 1.00 13.74 101 GLY A N 1
ATOM 610 C CA . GLY A 1 102 ? 25.917 -6.589 -15.946 1.00 13.17 101 GLY A CA 1
ATOM 611 C C . GLY A 1 102 ? 25.031 -7.140 -17.039 1.00 13.18 101 GLY A C 1
ATOM 612 O O . GLY A 1 102 ? 25.389 -8.087 -17.745 1.00 12.88 101 GLY A O 1
ATOM 613 N N . PHE A 1 103 ? 23.859 -6.532 -17.167 1.00 13.69 102 PHE A N 1
ATOM 614 C CA . PHE A 1 103 ? 22.756 -7.065 -17.939 1.00 14.12 102 PHE A CA 1
ATOM 615 C C . PHE A 1 103 ? 22.402 -8.452 -17.449 1.00 14.89 102 PHE A C 1
ATOM 616 O O . PHE A 1 103 ? 22.018 -9.316 -18.249 1.00 16.27 102 PHE A O 1
ATOM 624 N N . GLY A 1 104 ? 22.499 -8.644 -16.135 1.00 14.26 103 GLY A N 1
ATOM 625 C CA . GLY A 1 104 ? 21.922 -9.805 -15.470 1.00 14.23 103 GLY A CA 1
ATOM 626 C C . GLY A 1 104 ? 22.866 -10.955 -15.237 1.00 13.97 103 GLY A C 1
ATOM 627 O O . GLY A 1 104 ? 24.084 -10.807 -15.335 1.00 14.05 103 GLY A O 1
ATOM 628 N N . LEU A 1 105 ? 22.287 -12.107 -14.911 1.00 14.37 104 LEU A N 1
ATOM 629 C CA . LEU A 1 105 ? 23.046 -13.282 -14.496 1.00 13.65 104 LEU A CA 1
ATOM 630 C C . LEU A 1 105 ? 23.585 -14.097 -15.688 1.00 14.00 104 LEU A C 1
ATOM 631 O O . LEU A 1 105 ? 23.082 -15.178 -16.001 1.00 14.33 104 LEU A O 1
ATOM 636 N N . ASN A 1 106 ? 24.613 -13.558 -16.329 1.00 13.53 105 ASN A N 1
ATOM 637 C CA . ASN A 1 106 ? 25.329 -14.272 -17.381 1.00 13.86 105 ASN A CA 1
ATOM 638 C C . ASN A 1 106 ? 26.227 -15.329 -16.788 1.00 13.36 105 ASN A C 1
ATOM 639 O O . ASN A 1 106 ? 26.689 -15.191 -15.651 1.00 13.74 105 ASN A O 1
ATOM 644 N N . PHE A 1 107 ? 26.421 -16.418 -17.531 1.00 13.03 106 PHE A N 1
ATOM 645 C CA . PHE A 1 107 ? 27.210 -17.566 -17.054 1.00 13.16 106 PHE A CA 1
ATOM 646 C C . PHE A 1 107 ? 28.541 -17.791 -17.778 1.00 12.65 106 PHE A C 1
ATOM 647 O O . PHE A 1 107 ? 29.358 -18.602 -17.331 1.00 11.89 106 PHE A O 1
ATOM 655 N N . GLN A 1 108 ? 28.752 -17.098 -18.895 1.00 13.38 107 GLN A N 1
ATOM 656 C CA . GLN A 1 108 ? 29.918 -17.373 -19.763 1.00 13.89 107 GLN A CA 1
ATOM 657 C C . GLN A 1 108 ? 30.691 -16.136 -20.227 1.00 14.61 107 GLN A C 1
ATOM 658 O O . GLN A 1 108 ? 31.719 -16.250 -20.903 1.00 14.98 107 GLN A O 1
ATOM 664 N N . THR A 1 109 ? 30.212 -14.971 -19.830 1.00 14.45 108 THR A N 1
ATOM 665 C CA . THR A 1 109 ? 30.711 -13.694 -20.290 1.00 14.93 108 THR A CA 1
ATOM 666 C C . THR A 1 109 ? 30.629 -12.757 -19.107 1.00 14.70 108 THR A C 1
ATOM 667 O O . THR A 1 109 ? 29.689 -12.858 -18.306 1.00 15.07 108 THR A O 1
ATOM 671 N N . VAL A 1 110 ? 31.619 -11.875 -18.987 1.00 14.99 109 VAL A N 1
ATOM 672 C CA . VAL A 1 110 ? 31.623 -10.833 -17.987 1.00 15.49 109 VAL A CA 1
ATOM 673 C C . VAL A 1 110 ? 31.682 -9.467 -18.662 1.00 15.10 109 VAL A C 1
ATOM 674 O O . VAL A 1 110 ? 30.910 -8.584 -18.313 1.00 16.70 109 VAL A O 1
ATOM 678 N N . HIS A 1 111 ? 32.573 -9.281 -19.634 1.00 14.89 110 HIS A N 1
ATOM 679 C CA . HIS A 1 111 ? 32.533 -8.066 -20.475 1.00 15.17 110 HIS A CA 1
ATOM 680 C C . HIS A 1 111 ? 31.335 -8.078 -21.401 1.00 14.41 110 HIS A C 1
ATOM 681 O O . HIS A 1 111 ? 31.142 -9.014 -22.143 1.00 14.55 110 HIS A O 1
ATOM 688 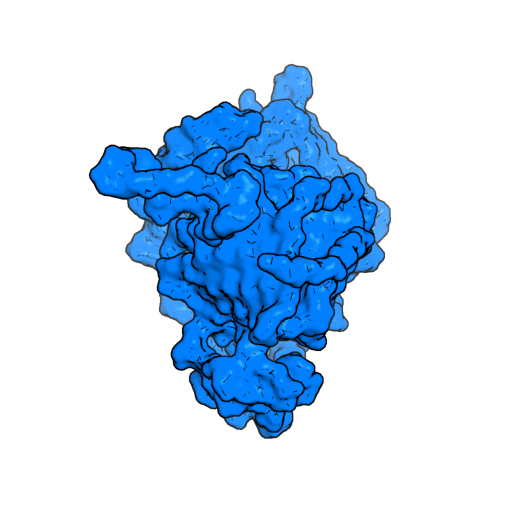N N . GLN A 1 112 ? 30.507 -7.054 -21.326 1.00 13.49 111 GLN A N 1
ATOM 689 C CA . GLN A 1 112 ? 29.283 -7.014 -22.093 1.00 13.84 111 GLN A CA 1
ATOM 690 C C . GLN A 1 112 ? 29.301 -6.053 -23.265 1.00 14.05 111 GLN A C 1
ATOM 691 O O . GLN A 1 112 ? 28.377 -6.072 -24.102 1.00 14.08 111 GLN A O 1
ATOM 697 N N . ARG A 1 113 ? 30.334 -5.229 -23.389 1.00 14.48 112 ARG A N 1
ATOM 698 C CA . ARG A 1 113 ? 30.373 -4.362 -24.558 1.00 14.82 112 ARG A CA 1
ATOM 699 C C . ARG A 1 113 ? 30.483 -5.201 -25.816 1.00 15.29 112 ARG A C 1
ATOM 700 O O . ARG A 1 113 ? 31.263 -6.154 -25.883 1.00 15.51 112 ARG A O 1
ATOM 708 N N . GLY A 1 114 ? 29.696 -4.848 -26.818 1.00 15.89 113 GLY A N 1
ATOM 709 C CA . GLY A 1 114 ? 29.618 -5.645 -28.040 1.00 16.14 113 GLY A CA 1
ATOM 710 C C . GLY A 1 114 ? 28.647 -6.819 -28.006 1.00 16.86 113 GLY A C 1
ATOM 711 O O . GLY A 1 114 ? 28.542 -7.549 -29.006 1.00 16.02 113 GLY A O 1
ATOM 712 N N . LYS A 1 115 ? 27.913 -6.985 -26.904 1.00 15.39 114 LYS A N 1
ATOM 713 C CA . LYS A 1 115 ? 26.941 -8.075 -26.797 1.00 15.44 114 LYS A CA 1
ATOM 714 C C . LYS A 1 115 ? 25.562 -7.600 -27.146 1.00 15.01 114 LYS A C 1
ATOM 715 O O . LYS A 1 115 ? 25.262 -6.407 -27.040 1.00 14.45 114 LYS A O 1
ATOM 721 N N . ILE A 1 116 ? 24.728 -8.550 -27.582 1.00 13.87 115 ILE A N 1
ATOM 722 C CA . ILE A 1 116 ? 23.307 -8.313 -27.832 1.00 13.73 115 ILE A CA 1
ATOM 723 C C . ILE A 1 116 ? 22.556 -9.287 -26.949 1.00 14.00 115 ILE A C 1
ATOM 724 O O . ILE A 1 116 ? 22.841 -10.487 -26.974 1.00 13.51 115 ILE A O 1
ATOM 729 N N . LEU A 1 117 ? 21.618 -8.781 -26.154 1.00 14.26 116 LEU A N 1
ATOM 730 C CA . LEU A 1 117 ? 20.930 -9.617 -25.182 1.00 14.34 116 LEU A CA 1
ATOM 731 C C . LEU A 1 117 ? 19.444 -9.356 -25.191 1.00 14.86 116 LEU A C 1
ATOM 732 O O . LEU A 1 117 ? 18.998 -8.209 -25.409 1.00 15.16 116 LEU A O 1
ATOM 737 N N . GLU A 1 118 ? 18.678 -10.424 -24.969 1.00 14.33 117 GLU A N 1
ATOM 738 C CA . GLU A 1 118 ? 17.228 -10.335 -24.842 1.00 15.24 117 GLU A CA 1
ATOM 739 C C . GLU A 1 118 ? 16.925 -10.763 -23.420 1.00 15.05 117 GLU A C 1
ATOM 740 O O . GLU A 1 118 ? 17.077 -11.945 -23.052 1.00 15.75 117 GLU A O 1
ATOM 746 N N . LEU A 1 119 ? 16.543 -9.794 -22.610 1.00 14.21 118 LEU A N 1
ATOM 747 C CA . LEU A 1 119 ? 16.447 -9.991 -21.184 1.00 15.03 118 LEU A CA 1
ATOM 748 C C . LEU A 1 119 ? 15.095 -10.614 -20.771 1.00 16.25 118 LEU A C 1
ATOM 749 O O . LEU A 1 119 ? 14.136 -9.898 -20.511 1.00 20.88 118 LEU A O 1
ATOM 754 N N . HIS A 1 120 ? 15.023 -11.945 -20.776 1.00 14.99 119 HIS A N 1
ATOM 755 C CA . HIS A 1 120 ? 13.851 -12.700 -20.385 1.00 15.28 119 HIS A CA 1
ATOM 756 C C . HIS A 1 120 ? 14.226 -13.577 -19.214 1.00 14.52 119 HIS A C 1
ATOM 757 O O . HIS A 1 120 ? 15.293 -14.204 -19.217 1.00 15.27 119 HIS A O 1
ATOM 764 N N . VAL A 1 121 ? 13.335 -13.685 -18.246 1.00 13.32 120 VAL A N 1
ATOM 765 C CA . VAL A 1 121 ? 13.489 -14.692 -17.204 1.00 12.89 120 VAL A CA 1
ATOM 766 C C . VAL A 1 121 ? 13.348 -16.073 -17.841 1.00 13.13 120 VAL A C 1
ATOM 767 O O . VAL A 1 121 ? 12.377 -16.344 -18.567 1.00 12.14 120 VAL A O 1
ATOM 771 N N . ASP A 1 122 ? 14.325 -16.940 -17.582 1.00 12.71 121 ASP A N 1
ATOM 772 C CA . ASP A 1 122 ? 14.265 -18.323 -18.065 1.00 12.54 121 ASP A CA 1
ATOM 773 C C . ASP A 1 122 ? 15.267 -19.111 -17.265 1.00 13.16 121 ASP A C 1
ATOM 774 O O . ASP A 1 122 ? 16.154 -18.532 -16.609 1.00 13.38 121 ASP A O 1
ATOM 779 N N . HIS A 1 123 ? 15.131 -20.427 -17.259 1.00 13.35 122 HIS A N 1
ATOM 780 C CA . HIS A 1 123 ? 16.239 -21.242 -16.812 1.00 13.87 122 HIS A CA 1
ATOM 781 C C . HIS A 1 123 ? 17.385 -21.056 -17.827 1.00 14.35 122 HIS A C 1
ATOM 782 O O . HIS A 1 123 ? 17.138 -21.006 -19.025 1.00 14.58 122 HIS A O 1
ATOM 789 N N . TYR A 1 124 ? 18.614 -20.921 -17.341 1.00 14.13 123 TYR A N 1
ATOM 790 C CA . TYR A 1 124 ? 19.769 -20.776 -18.202 1.00 14.16 123 TYR A CA 1
ATOM 791 C C . TYR A 1 124 ? 19.792 -21.901 -19.200 1.00 15.51 123 TYR A C 1
ATOM 792 O O . TYR A 1 124 ? 19.594 -23.078 -18.824 1.00 14.84 123 TYR A O 1
ATOM 801 N N . GLY A 1 125 ? 20.082 -21.551 -20.453 1.00 14.66 124 GLY A N 1
ATOM 802 C CA . GLY A 1 125 ? 19.982 -22.486 -21.559 1.00 16.34 124 GLY A CA 1
ATOM 803 C C . GLY A 1 125 ? 21.321 -22.920 -22.148 1.00 16.97 124 GLY A C 1
ATOM 804 O O . GLY A 1 125 ? 21.339 -23.611 -23.140 1.00 18.47 124 GLY A O 1
ATOM 805 N N . GLY A 1 126 ? 22.438 -22.513 -21.567 1.00 17.15 125 GLY A N 1
ATOM 806 C CA . GLY A 1 126 ? 23.746 -22.998 -22.012 1.00 17.39 125 GLY A CA 1
ATOM 807 C C . GLY A 1 126 ? 24.520 -22.000 -22.824 1.00 17.42 125 GLY A C 1
ATOM 808 O O . GLY A 1 126 ? 25.645 -22.267 -23.197 1.00 17.44 125 GLY A O 1
ATOM 809 N N . LYS A 1 127 ? 23.925 -20.843 -23.099 1.00 17.53 126 LYS A N 1
ATOM 810 C CA . LYS A 1 127 ? 24.676 -19.729 -23.656 1.00 19.06 126 LYS A CA 1
ATOM 811 C C . LYS A 1 127 ? 24.076 -18.400 -23.216 1.00 16.97 126 LYS A C 1
ATOM 812 O O . LYS A 1 127 ? 22.921 -18.347 -22.809 1.00 15.85 126 LYS A O 1
ATOM 818 N N . ASP A 1 128 ? 24.876 -17.345 -23.293 1.00 15.63 127 ASP A N 1
ATOM 819 C CA . ASP A 1 128 ? 24.489 -16.039 -22.768 1.00 15.05 127 ASP A CA 1
ATOM 820 C C . ASP A 1 128 ? 23.682 -15.278 -23.814 1.00 15.99 127 ASP A C 1
ATOM 821 O O . ASP A 1 128 ? 24.220 -14.509 -24.630 1.00 18.05 127 ASP A O 1
ATOM 826 N N . SER A 1 129 ? 22.386 -15.530 -23.815 1.00 14.90 128 SER A N 1
ATOM 827 C CA . SER A 1 129 ? 21.463 -14.900 -24.751 1.00 14.72 128 SER A CA 1
ATOM 828 C C . SER A 1 129 ? 20.784 -13.698 -24.099 1.00 14.71 128 SER A C 1
ATOM 829 O O . SER A 1 129 ? 20.081 -12.940 -24.764 1.00 14.96 128 SER A O 1
ATOM 832 N N . GLY A 1 130 ? 20.946 -13.576 -22.785 1.00 15.01 129 GLY A N 1
ATOM 833 C CA . GLY A 1 130 ? 20.167 -12.652 -21.976 1.00 15.40 129 GLY A CA 1
ATOM 834 C C . GLY A 1 130 ? 19.066 -13.340 -21.209 1.00 16.18 129 GLY A C 1
ATOM 835 O O . GLY A 1 130 ? 18.510 -12.755 -20.271 1.00 16.42 129 GLY A O 1
ATOM 836 N N . ARG A 1 131 ? 18.737 -14.582 -21.602 1.00 15.91 130 ARG A N 1
ATOM 837 C CA . ARG A 1 131 ? 17.677 -15.335 -20.967 1.00 16.56 130 ARG A CA 1
ATOM 838 C C . ARG A 1 131 ? 18.295 -16.127 -19.843 1.00 15.26 130 ARG A C 1
ATOM 839 O O . ARG A 1 131 ? 19.157 -16.954 -20.065 1.00 14.73 130 ARG A O 1
ATOM 847 N N . THR A 1 132 ? 17.874 -15.822 -18.630 1.00 13.69 131 THR A N 1
ATOM 848 C CA . THR A 1 132 ? 18.512 -16.342 -17.464 1.00 12.70 131 THR A CA 1
ATOM 849 C C . THR A 1 132 ? 17.652 -16.069 -16.245 1.00 12.53 131 THR A C 1
ATOM 850 O O . THR A 1 132 ? 16.620 -15.409 -16.319 1.00 11.99 131 THR A O 1
ATOM 854 N N . HIS A 1 133 ? 18.107 -16.562 -15.109 1.00 12.09 132 HIS A N 1
ATOM 855 C CA . HIS A 1 133 ? 17.311 -16.563 -13.897 1.00 12.03 132 HIS A CA 1
ATOM 856 C C . HIS A 1 133 ? 16.987 -15.175 -13.375 1.00 12.09 132 HIS A C 1
ATOM 857 O O . HIS A 1 133 ? 15.904 -14.963 -12.855 1.00 11.85 132 HIS A O 1
ATOM 864 N N . ALA A 1 134 ? 17.928 -14.248 -13.526 1.00 11.55 133 ALA A N 1
ATOM 865 C CA . ALA A 1 134 ? 17.744 -12.845 -13.134 1.00 12.02 133 ALA A CA 1
ATOM 866 C C . ALA A 1 134 ? 18.312 -12.004 -14.255 1.00 11.87 133 ALA A C 1
ATOM 867 O O . ALA A 1 134 ? 19.518 -11.713 -14.266 1.00 11.84 133 ALA A O 1
ATOM 869 N N . PRO A 1 135 ? 17.467 -11.652 -15.228 1.00 12.15 134 PRO A N 1
ATOM 870 C CA . PRO A 1 135 ? 17.899 -10.880 -16.391 1.00 12.22 134 PRO A CA 1
ATOM 871 C C . PRO A 1 135 ? 17.865 -9.364 -16.080 1.00 12.52 134 PRO A C 1
ATOM 872 O O . PRO A 1 135 ? 17.237 -8.572 -16.793 1.00 12.72 134 PRO A O 1
ATOM 876 N N . THR A 1 136 ? 18.525 -8.988 -14.998 1.00 11.98 135 THR A N 1
ATOM 877 C CA . THR A 1 136 ? 18.453 -7.635 -14.478 1.00 12.57 135 THR A CA 1
ATOM 878 C C . THR A 1 136 ? 18.797 -6.605 -15.538 1.00 12.69 135 THR A C 1
ATOM 879 O O . THR A 1 136 ? 19.906 -6.631 -16.087 1.00 12.89 135 THR A O 1
ATOM 883 N N . PRO A 1 137 ? 17.877 -5.665 -15.799 1.00 12.10 136 PRO A N 1
ATOM 884 C CA . PRO A 1 137 ? 18.110 -4.650 -16.820 1.00 12.74 136 PRO A CA 1
ATOM 885 C C . PRO A 1 137 ? 18.903 -3.475 -16.263 1.00 13.15 136 PRO A C 1
ATOM 886 O O . PRO A 1 137 ? 18.461 -2.310 -16.309 1.00 12.71 136 PRO A O 1
ATOM 890 N N . PHE A 1 138 ? 20.088 -3.807 -15.760 1.00 13.42 137 PHE A N 1
ATOM 891 C CA . PHE A 1 138 ? 21.008 -2.841 -15.160 1.00 14.38 137 PHE A CA 1
ATOM 892 C C . PHE A 1 138 ? 22.390 -3.135 -15.704 1.00 14.32 137 PHE A C 1
ATOM 893 O O . PHE A 1 138 ? 22.811 -4.301 -15.743 1.00 13.94 137 PHE A O 1
ATOM 901 N N . TYR A 1 139 ? 23.084 -2.089 -16.143 1.00 13.73 138 TYR A N 1
ATOM 902 C CA . TYR A 1 139 ? 24.475 -2.233 -16.540 1.00 13.68 138 TYR A CA 1
ATOM 903 C C . TYR A 1 139 ? 25.337 -1.177 -15.896 1.00 14.91 138 TYR A C 1
ATOM 904 O O . TYR A 1 139 ? 24.836 -0.128 -15.486 1.00 13.30 138 TYR A O 1
ATOM 913 N N . VAL A 1 140 ? 26.618 -1.512 -15.799 1.00 16.19 139 VAL A N 1
ATOM 914 C CA . VAL A 1 140 ? 27.620 -0.702 -15.163 1.00 17.15 139 VAL A CA 1
ATOM 915 C C . VAL A 1 140 ? 28.735 -0.503 -16.164 1.00 16.98 139 VAL A C 1
ATOM 916 O O . VAL A 1 140 ? 29.126 -1.444 -16.842 1.00 16.59 139 VAL A O 1
ATOM 920 N N . SER A 1 141 ? 29.264 0.720 -16.221 1.00 16.19 140 SER A N 1
ATOM 921 C CA . SER A 1 141 ? 30.424 1.024 -17.011 1.00 16.10 140 SER A CA 1
ATOM 922 C C . SER A 1 141 ? 31.701 1.124 -16.175 1.00 16.20 140 SER A C 1
ATOM 923 O O . SER A 1 141 ? 31.683 1.631 -15.040 1.00 15.75 140 SER A O 1
ATOM 926 N N . SER A 1 142 ? 32.813 0.717 -16.783 1.00 16.09 141 SER A N 1
ATOM 927 C CA . SER A 1 142 ? 34.147 0.935 -16.221 1.00 17.45 141 SER A CA 1
ATOM 928 C C . SER A 1 142 ? 34.456 2.423 -15.990 1.00 18.58 141 SER A C 1
ATOM 929 O O . SER A 1 142 ? 35.377 2.741 -15.240 1.00 18.37 141 SER A O 1
ATOM 932 N N . ASN A 1 143 ? 33.700 3.323 -16.630 1.00 18.73 142 ASN A N 1
ATOM 933 C CA . ASN A 1 143 ? 33.836 4.774 -16.372 1.00 19.98 142 ASN A CA 1
ATOM 934 C C . ASN A 1 143 ? 33.122 5.231 -15.116 1.00 19.21 142 ASN A C 1
ATOM 935 O O . ASN A 1 143 ? 33.166 6.402 -14.802 1.00 19.72 142 ASN A O 1
ATOM 940 N N . GLY A 1 144 ? 32.459 4.324 -14.396 1.00 16.84 143 GLY A N 1
ATOM 941 C CA . GLY A 1 144 ? 31.935 4.629 -13.092 1.00 16.99 143 GLY A CA 1
ATOM 942 C C . GLY A 1 144 ? 30.525 5.165 -13.081 1.00 17.07 143 GLY A C 1
ATOM 943 O O . GLY A 1 144 ? 30.233 6.169 -12.438 1.00 17.54 143 GLY A O 1
ATOM 944 N N . TYR A 1 145 ? 29.643 4.503 -13.807 1.00 15.67 144 TYR A N 1
ATOM 945 C CA . TYR A 1 145 ? 28.230 4.803 -13.735 1.00 15.64 144 TYR A CA 1
ATOM 946 C C . TYR A 1 145 ? 27.442 3.556 -14.040 1.00 15.72 144 TYR A C 1
ATOM 947 O O . TYR A 1 145 ? 28.007 2.549 -14.486 1.00 16.02 144 TYR A O 1
ATOM 956 N N . GLY A 1 146 ? 26.144 3.645 -13.791 1.00 15.35 145 GLY A N 1
ATOM 957 C CA . GLY A 1 146 ? 25.211 2.590 -14.117 1.00 15.47 145 GLY A CA 1
ATOM 958 C C . GLY A 1 146 ? 23.883 3.113 -14.616 1.00 15.32 145 GLY A C 1
ATOM 959 O O . GLY A 1 146 ? 23.515 4.273 -14.381 1.00 14.64 145 GLY A O 1
ATOM 960 N N . VAL A 1 147 ? 23.149 2.230 -15.283 1.00 14.99 146 VAL A N 1
ATOM 961 C CA . VAL A 1 147 ? 21.860 2.542 -15.907 1.00 14.76 146 VAL A CA 1
ATOM 962 C C . VAL A 1 147 ? 20.906 1.377 -15.664 1.00 15.42 146 VAL A C 1
ATOM 963 O O . VAL A 1 147 ? 21.247 0.223 -15.951 1.00 14.64 146 VAL A O 1
ATOM 967 N N . PHE A 1 148 ? 19.719 1.673 -15.122 1.00 14.28 147 PHE A N 1
ATOM 968 C CA . PHE A 1 148 ? 18.682 0.694 -14.870 1.00 14.78 147 PHE A CA 1
ATOM 969 C C . PHE A 1 148 ? 17.432 1.083 -15.659 1.00 15.17 147 PHE A C 1
ATOM 970 O O . PHE A 1 148 ? 16.956 2.231 -15.579 1.00 14.55 147 PHE A O 1
ATOM 978 N N . ILE A 1 149 ? 16.904 0.112 -16.397 1.00 14.66 148 ILE A N 1
ATOM 979 C CA . ILE A 1 149 ? 15.665 0.268 -17.146 1.00 14.91 148 ILE A CA 1
ATOM 980 C C . ILE A 1 149 ? 14.529 -0.408 -16.383 1.00 15.12 148 ILE A C 1
ATOM 981 O O . ILE A 1 149 ? 14.477 -1.641 -16.302 1.00 15.56 148 ILE A O 1
ATOM 986 N N . ASN A 1 150 ? 13.640 0.375 -15.786 1.00 14.82 149 ASN A N 1
ATOM 987 C CA . ASN A 1 150 ? 12.612 -0.169 -14.914 1.00 14.72 149 ASN A CA 1
ATOM 988 C C . ASN A 1 150 ? 11.366 -0.605 -15.655 1.00 15.24 149 ASN A C 1
ATOM 989 O O . ASN A 1 150 ? 10.331 0.045 -15.595 1.00 15.61 149 ASN A O 1
ATOM 994 N N . SER A 1 151 ? 11.480 -1.744 -16.343 1.00 14.87 150 SER A N 1
ATOM 995 C CA . SER A 1 151 ? 10.369 -2.334 -17.074 1.00 14.09 150 SER A CA 1
ATOM 996 C C . SER A 1 151 ? 10.301 -3.817 -16.740 1.00 14.59 150 SER A C 1
ATOM 997 O O . SER A 1 151 ? 11.335 -4.478 -16.693 1.00 14.79 150 SER A O 1
ATOM 1000 N N . ALA A 1 152 ? 9.086 -4.322 -16.522 1.00 14.58 151 ALA A N 1
ATOM 1001 C CA . ALA A 1 152 ? 8.815 -5.751 -16.417 1.00 14.60 151 ALA A CA 1
ATOM 1002 C C . ALA A 1 152 ? 8.515 -6.400 -17.763 1.00 14.60 151 ALA A C 1
ATOM 1003 O O . ALA A 1 152 ? 8.070 -7.525 -17.786 1.00 14.35 151 ALA A O 1
ATOM 1005 N N . ARG A 1 153 ? 8.766 -5.700 -18.872 1.00 14.04 152 ARG A N 1
ATOM 1006 C CA . ARG A 1 153 ? 8.665 -6.303 -20.185 1.00 14.67 152 ARG A CA 1
ATOM 1007 C C . ARG A 1 153 ? 9.961 -7.014 -20.561 1.00 14.39 152 ARG A C 1
ATOM 1008 O O . ARG A 1 153 ? 11.007 -6.809 -19.947 1.00 13.65 152 ARG A O 1
ATOM 1016 N N . TYR A 1 154 ? 9.892 -7.823 -21.611 1.00 15.33 153 TYR A N 1
ATOM 1017 C CA . TYR A 1 154 ? 11.096 -8.357 -22.224 1.00 15.28 153 TYR A CA 1
ATOM 1018 C C . TYR A 1 154 ? 11.749 -7.209 -22.990 1.00 16.75 153 TYR A C 1
ATOM 1019 O O . TYR A 1 154 ? 11.105 -6.581 -23.830 1.00 17.55 153 TYR A O 1
ATOM 1028 N N . ILE A 1 155 ? 13.019 -6.933 -22.716 1.00 16.88 154 ILE A N 1
ATOM 1029 C CA . ILE A 1 155 ? 13.693 -5.857 -23.415 1.00 18.11 154 ILE A CA 1
ATOM 1030 C C . ILE A 1 155 ? 14.897 -6.387 -24.165 1.00 16.34 154 ILE A C 1
ATOM 1031 O O . ILE A 1 155 ? 15.516 -7.405 -23.769 1.00 15.32 154 ILE A O 1
ATOM 1036 N N . LYS A 1 156 ? 15.200 -5.715 -25.270 1.00 14.65 155 LYS A N 1
ATOM 1037 C CA . LYS A 1 156 ? 16.367 -6.083 -26.046 1.00 14.32 155 LYS A CA 1
ATOM 1038 C C . LYS A 1 156 ? 17.420 -4.993 -25.940 1.00 14.00 155 LYS A C 1
ATOM 1039 O O . LYS A 1 156 ? 17.098 -3.787 -25.990 1.00 13.78 155 LYS A O 1
ATOM 1045 N N . VAL A 1 157 ? 18.663 -5.436 -25.763 1.00 13.44 156 VAL A N 1
ATOM 1046 C CA . VAL A 1 157 ? 19.810 -4.563 -25.570 1.00 13.83 156 VAL A CA 1
ATOM 1047 C C . VAL A 1 157 ? 20.845 -4.796 -26.642 1.00 13.74 156 VAL A C 1
ATOM 1048 O O . VAL A 1 157 ? 21.243 -5.943 -26.905 1.00 13.05 156 VAL A O 1
ATOM 1052 N N . TRP A 1 158 ? 21.274 -3.705 -27.284 1.00 12.73 157 TRP A N 1
ATOM 1053 C CA . TRP A 1 158 ? 22.433 -3.735 -28.179 1.00 13.32 157 TRP A CA 1
ATOM 1054 C C . TRP A 1 158 ? 23.532 -2.952 -27.485 1.00 13.77 157 TRP A C 1
ATOM 1055 O O . TRP A 1 158 ? 23.533 -1.721 -27.502 1.00 14.34 157 TRP A O 1
ATOM 1066 N N . ALA A 1 159 ? 24.434 -3.658 -26.815 1.00 14.42 158 ALA A N 1
ATOM 1067 C CA . ALA A 1 159 ? 25.378 -3.004 -25.912 1.00 14.49 158 ALA A CA 1
ATOM 1068 C C . ALA A 1 159 ? 26.624 -2.542 -26.674 1.00 15.07 158 ALA A C 1
ATOM 1069 O O . ALA A 1 159 ? 27.743 -3.015 -26.427 1.00 15.20 158 ALA A O 1
ATOM 1071 N N . GLY A 1 160 ? 26.422 -1.596 -27.591 1.00 14.75 159 GLY A N 1
ATOM 1072 C CA . GLY A 1 160 ? 27.507 -1.147 -28.462 1.00 14.60 159 GLY A CA 1
ATOM 1073 C C . GLY A 1 160 ? 27.737 -2.021 -29.676 1.00 14.78 159 GLY A C 1
ATOM 1074 O O . GLY A 1 160 ? 28.864 -2.455 -29.945 1.00 13.87 159 GLY A O 1
ATOM 1075 N N . THR A 1 161 ? 26.672 -2.277 -30.431 1.00 14.81 160 THR A N 1
ATOM 1076 C CA . THR A 1 161 ? 26.821 -2.944 -31.720 1.00 14.81 160 THR A CA 1
ATOM 1077 C C . THR A 1 161 ? 26.310 -2.096 -32.867 1.00 15.53 160 THR A C 1
ATOM 1078 O O . THR A 1 161 ? 26.759 -2.297 -33.984 1.00 17.25 160 THR A O 1
ATOM 1082 N N . GLY A 1 162 ? 25.370 -1.184 -32.616 1.00 15.39 161 GLY A N 1
ATOM 1083 C CA . GLY A 1 162 ? 24.790 -0.365 -33.691 1.00 15.72 161 GLY A CA 1
ATOM 1084 C C . GLY A 1 162 ? 25.758 0.719 -34.154 1.00 15.56 161 GLY A C 1
ATOM 1085 O O . GLY A 1 162 ? 26.467 1.317 -33.341 1.00 15.05 161 GLY A O 1
ATOM 1086 N N . VAL A 1 163 ? 25.783 0.959 -35.454 1.00 15.60 162 VAL A N 1
ATOM 1087 C CA . VAL A 1 163 ? 26.642 1.986 -36.064 1.00 16.05 162 VAL A CA 1
ATOM 1088 C C . VAL A 1 163 ? 25.785 2.932 -36.890 1.00 16.26 162 VAL A C 1
ATOM 1089 O O . VAL A 1 163 ? 25.236 2.573 -37.939 1.00 16.54 162 VAL A O 1
ATOM 1093 N N . ARG A 1 164 ? 25.615 4.149 -36.380 1.00 16.91 163 ARG A N 1
ATOM 1094 C CA . ARG A 1 164 ? 24.657 5.083 -36.947 1.00 18.40 163 ARG A CA 1
ATOM 1095 C C . ARG A 1 164 ? 25.310 5.954 -38.006 1.00 19.32 163 ARG A C 1
ATOM 1096 O O . ARG A 1 164 ? 26.436 6.429 -37.828 1.00 18.89 163 ARG A O 1
ATOM 1104 N N . LYS A 1 165 ? 24.605 6.164 -39.108 1.00 19.42 164 LYS A N 1
ATOM 1105 C CA . LYS A 1 165 ? 25.170 6.923 -40.223 1.00 21.56 164 LYS A CA 1
ATOM 1106 C C . LYS A 1 165 ? 25.463 8.379 -39.836 1.00 23.92 164 LYS A C 1
ATOM 1107 O O . LYS A 1 165 ? 26.393 8.978 -40.373 1.00 25.96 164 LYS A O 1
ATOM 1113 N N . ASP A 1 166 ? 24.686 8.921 -38.907 1.00 25.61 165 ASP A N 1
ATOM 1114 C CA . ASP A 1 166 ? 24.851 10.311 -38.452 1.00 30.09 165 ASP A CA 1
ATOM 1115 C C . ASP A 1 166 ? 25.686 10.422 -37.169 1.00 31.02 165 ASP A C 1
ATOM 1116 O O . ASP A 1 166 ? 25.754 11.492 -36.572 1.00 34.36 165 ASP A O 1
ATOM 1121 N N . SER A 1 167 ? 26.295 9.328 -36.727 1.00 29.96 166 SER A N 1
ATOM 1122 C CA . SER A 1 167 ? 27.175 9.370 -35.557 1.00 30.65 166 SER A CA 1
ATOM 1123 C C . SER A 1 167 ? 28.397 10.256 -35.808 1.00 30.30 166 SER A C 1
ATOM 1124 O O . SER A 1 167 ? 28.938 10.278 -36.903 1.00 26.89 166 SER A O 1
ATOM 1127 N N . GLU A 1 168 ? 28.838 10.931 -34.749 1.00 34.43 167 GLU A N 1
ATOM 1128 C CA . GLU A 1 168 ? 30.093 11.690 -34.738 1.00 35.92 167 GLU A CA 1
ATOM 1129 C C . GLU A 1 168 ? 31.259 10.722 -34.999 1.00 33.66 167 GLU A C 1
ATOM 1130 O O . GLU A 1 168 ? 32.270 11.059 -35.636 1.00 34.31 167 GLU A O 1
ATOM 1136 N N . ASN A 1 169 ? 31.081 9.493 -34.543 1.00 27.25 168 ASN A N 1
ATOM 1137 C CA . ASN A 1 169 ? 32.135 8.518 -34.540 1.00 26.05 168 ASN A CA 1
ATOM 1138 C C . ASN A 1 169 ? 31.916 7.453 -35.611 1.00 24.81 168 ASN A C 1
ATOM 1139 O O . ASN A 1 169 ? 32.277 6.303 -35.427 1.00 23.28 168 ASN A O 1
ATOM 1144 N N . PHE A 1 170 ? 31.298 7.844 -36.712 1.00 24.23 169 PHE A N 1
ATOM 1145 C CA . PHE A 1 170 ? 31.047 6.921 -37.807 1.00 23.00 169 PHE A CA 1
ATOM 1146 C C . PHE A 1 170 ? 32.366 6.567 -38.459 1.00 24.17 169 PHE A C 1
ATOM 1147 O O . PHE A 1 170 ? 33.037 7.438 -38.992 1.00 24.77 169 PHE A O 1
ATOM 1155 N N . PRO A 1 171 ? 32.759 5.284 -38.414 1.00 23.69 170 PRO A N 1
ATOM 1156 C CA . PRO A 1 171 ? 34.023 4.889 -39.017 1.00 23.72 170 PRO A CA 1
ATOM 1157 C C . PRO A 1 171 ? 34.006 5.069 -40.531 1.00 23.09 170 PRO A C 1
ATOM 1158 O O . PRO A 1 171 ? 32.960 4.947 -41.171 1.00 21.09 170 PRO A O 1
ATOM 1162 N N . THR A 1 172 ? 35.167 5.394 -41.087 1.00 22.46 171 THR A N 1
ATOM 1163 C CA . THR A 1 172 ? 35.293 5.577 -42.517 1.00 23.61 171 THR A CA 1
ATOM 1164 C C . THR A 1 172 ? 35.040 4.253 -43.228 1.00 21.34 171 THR A C 1
ATOM 1165 O O . THR A 1 172 ? 35.705 3.280 -42.940 1.00 22.30 171 THR A O 1
ATOM 1169 N N . PRO A 1 173 ? 34.082 4.228 -44.159 1.00 21.64 172 PRO A N 1
ATOM 1170 C CA . PRO A 1 173 ? 33.862 2.982 -44.897 1.00 21.95 172 PRO A CA 1
ATOM 1171 C C . PRO A 1 173 ? 35.113 2.488 -45.617 1.00 22.19 172 PRO A C 1
ATOM 1172 O O . PRO A 1 173 ? 35.875 3.296 -46.172 1.00 19.75 172 PRO A O 1
ATOM 1176 N N . LYS A 1 174 ? 35.334 1.177 -45.565 1.00 20.71 173 LYS A N 1
ATOM 1177 C CA . LYS A 1 174 ? 36.492 0.555 -46.167 1.00 20.61 173 LYS A CA 1
ATOM 1178 C C . LYS A 1 174 ? 36.030 -0.447 -47.206 1.00 20.96 173 LYS A C 1
ATOM 1179 O O . LYS A 1 174 ? 34.895 -0.919 -47.165 1.00 18.77 173 LYS A O 1
ATOM 1185 N N . ASP A 1 175 ? 36.916 -0.726 -48.156 1.00 20.11 174 ASP A N 1
ATOM 1186 C CA . ASP A 1 175 ? 36.636 -1.671 -49.217 1.00 19.82 174 ASP A CA 1
ATOM 1187 C C . ASP A 1 175 ? 37.143 -3.050 -48.825 1.00 19.72 174 ASP A C 1
ATOM 1188 O O . ASP A 1 175 ? 38.350 -3.313 -48.851 1.00 20.67 174 ASP A O 1
ATOM 1193 N N . ARG A 1 176 ? 36.225 -3.954 -48.504 1.00 18.28 175 ARG A N 1
ATOM 1194 C CA . ARG A 1 176 ? 36.628 -5.320 -48.122 1.00 18.62 175 ARG A CA 1
ATOM 1195 C C . ARG A 1 176 ? 37.420 -6.043 -49.217 1.00 18.53 175 ARG A C 1
ATOM 1196 O O . ARG A 1 176 ? 38.226 -6.917 -48.912 1.00 19.97 175 ARG A O 1
ATOM 1204 N N . ASN A 1 177 ? 37.210 -5.667 -50.476 1.00 19.16 176 ASN A N 1
ATOM 1205 C CA . ASN A 1 177 ? 37.918 -6.307 -51.587 1.00 19.63 176 ASN A CA 1
ATOM 1206 C C . ASN A 1 177 ? 39.440 -6.116 -51.481 1.00 22.18 176 ASN A C 1
ATOM 1207 O O . ASN A 1 177 ? 40.214 -7.004 -51.874 1.00 21.87 176 ASN A O 1
ATOM 1212 N N . THR A 1 178 ? 39.859 -4.964 -50.969 1.00 21.88 177 THR A N 1
ATOM 1213 C CA . THR A 1 178 ? 41.278 -4.568 -51.041 1.00 24.20 177 THR A CA 1
ATOM 1214 C C . THR A 1 178 ? 41.932 -4.244 -49.693 1.00 26.30 177 THR A C 1
ATOM 1215 O O . THR A 1 178 ? 43.154 -4.236 -49.598 1.00 26.84 177 THR A O 1
ATOM 1219 N N . ASP A 1 179 ? 41.136 -4.014 -48.655 1.00 25.50 178 ASP A N 1
ATOM 1220 C CA . ASP A 1 179 ? 41.652 -3.435 -47.432 1.00 27.10 178 ASP A CA 1
ATOM 1221 C C . ASP A 1 179 ? 41.674 -4.500 -46.347 1.00 27.22 178 ASP A C 1
ATOM 1222 O O . ASP A 1 179 ? 40.635 -4.920 -45.861 1.00 25.20 178 ASP A O 1
ATOM 1227 N N . LYS A 1 180 ? 42.882 -4.928 -45.987 1.00 28.52 179 LYS A N 1
ATOM 1228 C CA . LYS A 1 180 ? 43.115 -5.914 -44.919 1.00 31.07 179 LYS A CA 1
ATOM 1229 C C . LYS A 1 180 ? 42.615 -5.481 -43.542 1.00 27.62 179 LYS A C 1
ATOM 1230 O O . LYS A 1 180 ? 42.483 -6.322 -42.649 1.00 28.19 179 LYS A O 1
ATOM 1236 N N . THR A 1 181 ? 42.388 -4.186 -43.344 1.00 24.77 180 THR A N 1
ATOM 1237 C CA . THR A 1 181 ? 41.949 -3.689 -42.039 1.00 24.93 180 THR A CA 1
ATOM 1238 C C . THR A 1 181 ? 40.426 -3.554 -41.965 1.00 23.90 180 THR A C 1
ATOM 1239 O O . THR A 1 181 ? 39.890 -3.076 -40.972 1.00 23.11 180 THR A O 1
ATOM 1243 N N . TRP A 1 182 ? 39.735 -3.980 -43.024 1.00 21.92 181 TRP A N 1
ATOM 1244 C CA . TRP A 1 182 ? 38.269 -3.990 -43.030 1.00 21.20 181 TRP A CA 1
ATOM 1245 C C . TRP A 1 182 ? 37.780 -4.764 -41.815 1.00 19.85 181 TRP A C 1
ATOM 1246 O O . TRP A 1 182 ? 38.328 -5.807 -41.487 1.00 21.27 181 TRP A O 1
ATOM 1257 N N . SER A 1 183 ? 36.750 -4.262 -41.154 1.00 19.69 182 SER A N 1
ATOM 1258 C CA . SER A 1 183 ? 36.264 -4.875 -39.914 1.00 19.76 182 SER A CA 1
ATOM 1259 C C . SER A 1 183 ? 34.847 -5.399 -40.065 1.00 18.49 182 SER A C 1
ATOM 1260 O O . SER A 1 183 ? 33.976 -4.689 -40.542 1.00 19.30 182 SER A O 1
ATOM 1263 N N . SER A 1 184 ? 34.615 -6.625 -39.611 1.00 17.74 183 SER A N 1
ATOM 1264 C CA . SER A 1 184 ? 33.279 -7.202 -39.648 1.00 17.90 183 SER A CA 1
ATOM 1265 C C . SER A 1 184 ? 32.388 -6.654 -38.546 1.00 17.73 183 SER A C 1
ATOM 1266 O O . SER A 1 184 ? 31.176 -6.850 -38.575 1.00 16.82 183 SER A O 1
ATOM 1269 N N . ARG A 1 185 ? 32.990 -5.976 -37.567 1.00 18.32 184 ARG A N 1
ATOM 1270 C CA . ARG A 1 185 ? 32.264 -5.413 -36.442 1.00 19.59 184 ARG A CA 1
ATOM 1271 C C . ARG A 1 185 ? 32.768 -4.000 -36.205 1.00 19.42 184 ARG A C 1
ATOM 1272 O O . ARG A 1 185 ? 33.534 -3.770 -35.275 1.00 17.67 184 ARG A O 1
ATOM 1280 N N . PRO A 1 186 ? 32.374 -3.055 -37.070 1.00 19.64 185 PRO A N 1
ATOM 1281 C CA . PRO A 1 186 ? 32.911 -1.707 -36.922 1.00 20.31 185 PRO A CA 1
ATOM 1282 C C . PRO A 1 186 ? 32.506 -1.020 -35.614 1.00 20.65 185 PRO A C 1
ATOM 1283 O O . PRO A 1 186 ? 31.469 -1.350 -34.993 1.00 18.30 185 PRO A O 1
ATOM 1287 N N . TYR A 1 187 ? 33.336 -0.051 -35.234 1.00 19.20 186 TYR A N 1
ATOM 1288 C CA . TYR A 1 187 ? 33.190 0.672 -33.999 1.00 18.20 186 TYR A CA 1
ATOM 1289 C C . TYR A 1 187 ? 31.787 1.234 -33.782 1.00 17.31 186 TYR A C 1
ATOM 1290 O O . TYR A 1 187 ? 31.261 1.947 -34.635 1.00 17.42 186 TYR A O 1
ATOM 1299 N N . SER A 1 188 ? 31.234 0.930 -32.610 1.00 16.13 187 SER A N 1
ATOM 1300 C CA . SER A 1 188 ? 29.926 1.380 -32.161 1.00 16.07 187 SER A CA 1
ATOM 1301 C C . SER A 1 188 ? 30.069 2.223 -30.887 1.00 15.93 187 SER A C 1
ATOM 1302 O O . SER A 1 188 ? 30.796 1.858 -29.951 1.00 16.55 187 SER A O 1
ATOM 1305 N N . ASP A 1 189 ? 29.361 3.332 -30.867 1.00 16.08 188 ASP A N 1
ATOM 1306 C CA . ASP A 1 189 ? 29.523 4.360 -29.824 1.00 17.23 188 ASP A CA 1
ATOM 1307 C C . ASP A 1 189 ? 28.315 4.526 -28.918 1.00 16.61 188 ASP A C 1
ATOM 1308 O O . ASP A 1 189 ? 28.161 5.566 -28.278 1.00 15.91 188 ASP A O 1
ATOM 1313 N N . ALA A 1 190 ? 27.450 3.509 -28.829 1.00 15.48 189 ALA A N 1
ATOM 1314 C CA . ALA A 1 190 ? 26.272 3.639 -27.970 1.00 15.08 189 ALA A CA 1
ATOM 1315 C C . ALA A 1 190 ? 25.619 2.327 -27.547 1.00 15.61 189 ALA A C 1
ATOM 1316 O O . ALA A 1 190 ? 25.650 1.336 -28.277 1.00 15.76 189 ALA A O 1
ATOM 1318 N N . VAL A 1 191 ? 25.018 2.349 -26.362 1.00 14.80 190 VAL A N 1
ATOM 1319 C CA . VAL A 1 191 ? 24.126 1.289 -25.904 1.00 14.49 190 VAL A CA 1
ATOM 1320 C C . VAL A 1 191 ? 22.742 1.683 -26.372 1.00 14.52 190 VAL A C 1
ATOM 1321 O O . VAL A 1 191 ? 22.291 2.809 -26.117 1.00 15.18 190 VAL A O 1
ATOM 1325 N N . GLU A 1 192 ? 22.081 0.782 -27.085 1.00 13.59 191 GLU A N 1
ATOM 1326 C CA . GLU A 1 192 ? 20.745 1.008 -27.555 1.00 14.53 191 GLU A CA 1
ATOM 1327 C C . GLU A 1 192 ? 19.828 -0.059 -26.993 1.00 14.82 191 GLU A C 1
ATOM 1328 O O . GLU A 1 192 ? 20.222 -1.230 -26.841 1.00 14.89 191 GLU A O 1
ATOM 1334 N N . ILE A 1 193 ? 18.637 0.366 -26.619 1.00 14.67 192 ILE A N 1
ATOM 1335 C CA . ILE A 1 193 ? 17.694 -0.522 -25.947 1.00 15.11 192 ILE A CA 1
ATOM 1336 C C . ILE A 1 193 ? 16.309 -0.278 -26.473 1.00 15.94 192 ILE A C 1
ATOM 1337 O O . ILE A 1 193 ? 15.915 0.880 -26.660 1.00 16.33 192 ILE A O 1
ATOM 1342 N N . LEU A 1 194 ? 15.554 -1.357 -26.676 1.00 14.94 193 LEU A N 1
ATOM 1343 C CA . LEU A 1 194 ? 14.183 -1.270 -27.123 1.00 15.77 193 LEU A CA 1
ATOM 1344 C C . LEU A 1 194 ? 13.270 -1.925 -26.094 1.00 15.41 193 LEU A C 1
ATOM 1345 O O . LEU A 1 194 ? 13.450 -3.092 -25.738 1.00 14.22 193 LEU A O 1
ATOM 1350 N N . VAL A 1 195 ? 12.298 -1.163 -25.618 1.00 15.06 194 VAL A N 1
ATOM 1351 C CA . VAL A 1 195 ? 11.337 -1.614 -24.619 1.00 15.41 194 VAL A CA 1
ATOM 1352 C C . VAL A 1 195 ? 9.948 -1.614 -25.272 1.00 15.83 194 VAL A C 1
ATOM 1353 O O . VAL A 1 195 ? 9.526 -0.588 -25.788 1.00 15.79 194 VAL A O 1
ATOM 1357 N N . PRO A 1 196 ? 9.221 -2.744 -25.229 1.00 16.09 195 PRO A N 1
ATOM 1358 C CA . PRO A 1 196 ? 7.904 -2.816 -25.873 1.00 16.79 195 PRO A CA 1
ATOM 1359 C C . PRO A 1 196 ? 6.808 -2.228 -25.009 1.00 17.63 195 PRO A C 1
ATOM 1360 O O . PRO A 1 196 ? 5.936 -2.953 -24.502 1.00 18.01 195 PRO A O 1
ATOM 1364 N N . ALA A 1 197 ? 6.864 -0.911 -24.847 1.00 16.67 196 ALA A N 1
ATOM 1365 C CA . ALA A 1 197 ? 5.889 -0.181 -24.057 1.00 17.84 196 ALA A CA 1
ATOM 1366 C C . ALA A 1 197 ? 5.859 1.272 -24.516 1.00 17.95 196 ALA A C 1
ATOM 1367 O O . ALA A 1 197 ? 6.797 1.745 -25.154 1.00 17.25 196 ALA A O 1
ATOM 1369 N N . GLU A 1 198 ? 4.785 1.979 -24.162 1.00 19.87 197 GLU A N 1
ATOM 1370 C CA . GLU A 1 198 ? 4.597 3.389 -24.533 1.00 21.78 197 GLU A CA 1
ATOM 1371 C C . GLU A 1 198 ? 5.396 4.379 -23.660 1.00 19.84 197 GLU A C 1
ATOM 1372 O O . GLU A 1 198 ? 5.235 5.601 -23.758 1.00 17.16 197 GLU A O 1
ATOM 1378 N N . GLY A 1 199 ? 6.244 3.851 -22.792 1.00 17.99 198 GLY A N 1
ATOM 1379 C CA . GLY A 1 199 ? 7.161 4.677 -22.040 1.00 18.32 198 GLY A CA 1
ATOM 1380 C C . GLY A 1 199 ? 7.934 3.823 -21.037 1.00 17.58 198 GLY A C 1
ATOM 1381 O O . GLY A 1 199 ? 7.673 2.629 -20.877 1.00 17.97 198 GLY A O 1
ATOM 1382 N N . VAL A 1 200 ? 8.861 4.447 -20.342 1.00 17.05 199 VAL A N 1
ATOM 1383 C CA . VAL A 1 200 ? 9.644 3.739 -19.349 1.00 17.15 199 VAL A CA 1
ATOM 1384 C C . VAL A 1 200 ? 10.326 4.707 -18.400 1.00 17.47 199 VAL A C 1
ATOM 1385 O O . VAL A 1 200 ? 10.636 5.830 -18.791 1.00 18.08 199 VAL A O 1
ATOM 1389 N N . GLU A 1 201 ? 10.547 4.250 -17.169 1.00 17.04 200 GLU A N 1
ATOM 1390 C CA . GLU A 1 201 ? 11.415 4.937 -16.211 1.00 18.17 200 GLU A CA 1
ATOM 1391 C C . GLU A 1 201 ? 12.820 4.423 -16.369 1.00 17.60 200 GLU A C 1
ATOM 1392 O O . GLU A 1 201 ? 13.040 3.193 -16.436 1.00 17.32 200 GLU A O 1
ATOM 1398 N N . VAL A 1 202 ? 13.758 5.351 -16.395 1.00 16.86 201 VAL A N 1
ATOM 1399 C CA . VAL A 1 202 ? 15.181 5.031 -16.463 1.00 16.89 201 VAL A CA 1
ATOM 1400 C C . VAL A 1 202 ? 15.872 5.646 -15.251 1.00 17.46 201 VAL A C 1
ATOM 1401 O O . VAL A 1 202 ? 15.647 6.819 -14.921 1.00 16.99 201 VAL A O 1
ATOM 1405 N N . TYR A 1 203 ? 16.720 4.874 -14.596 1.00 17.21 202 TYR A N 1
ATOM 1406 C CA . TYR A 1 203 ? 17.526 5.396 -13.497 1.00 17.15 202 TYR A CA 1
ATOM 1407 C C . TYR A 1 203 ? 19.002 5.365 -13.890 1.00 17.49 202 TYR A C 1
ATOM 1408 O O . TYR A 1 203 ? 19.499 4.387 -14.449 1.00 16.61 202 TYR A O 1
ATOM 1417 N N . VAL A 1 204 ? 19.698 6.468 -13.635 1.00 17.13 203 VAL A N 1
ATOM 1418 C CA . VAL A 1 204 ? 21.108 6.568 -13.886 1.00 17.14 203 VAL A CA 1
ATOM 1419 C C . VAL A 1 204 ? 21.818 6.751 -12.557 1.00 17.26 203 VAL A C 1
ATOM 1420 O O . VAL A 1 204 ? 21.359 7.525 -11.714 1.00 17.49 203 VAL A O 1
ATOM 1424 N N . PHE A 1 205 ? 22.921 6.023 -12.369 1.00 16.84 204 PHE A N 1
ATOM 1425 C CA . PHE A 1 205 ? 23.668 6.028 -11.114 1.00 17.56 204 PHE A CA 1
ATOM 1426 C C . PHE A 1 205 ? 25.067 6.550 -11.345 1.00 17.54 204 PHE A C 1
ATOM 1427 O O . PHE A 1 205 ? 25.768 6.063 -12.225 1.00 18.26 204 PHE A O 1
ATOM 1435 N N . GLY A 1 206 ? 25.508 7.506 -10.531 1.00 17.64 205 GLY A N 1
ATOM 1436 C CA . GLY A 1 206 ? 26.859 8.014 -10.659 1.00 18.43 205 GLY A CA 1
ATOM 1437 C C . GLY A 1 206 ? 27.876 7.150 -9.945 1.00 19.45 205 GLY A C 1
ATOM 1438 O O . GLY A 1 206 ? 27.535 6.136 -9.335 1.00 19.52 205 GLY A O 1
ATOM 1439 N N . GLY A 1 207 ? 29.125 7.591 -10.000 1.00 19.26 206 GLY A N 1
ATOM 1440 C CA . GLY A 1 207 ? 30.251 6.842 -9.473 1.00 20.36 206 GLY A CA 1
ATOM 1441 C C . GLY A 1 207 ? 30.791 7.483 -8.203 1.00 20.33 206 GLY A C 1
ATOM 1442 O O . GLY A 1 207 ? 30.051 7.680 -7.264 1.00 20.83 206 GLY A O 1
ATOM 1443 N N . PRO A 1 208 ? 32.072 7.847 -8.190 1.00 21.70 207 PRO A N 1
ATOM 1444 C CA . PRO A 1 208 ? 33.006 7.861 -9.298 1.00 22.08 207 PRO A CA 1
ATOM 1445 C C . PRO A 1 208 ? 33.496 6.508 -9.806 1.00 21.20 207 PRO A C 1
ATOM 1446 O O . PRO A 1 208 ? 34.019 6.460 -10.899 1.00 20.33 207 PRO A O 1
ATOM 1450 N N . LYS A 1 209 ? 33.346 5.440 -9.020 1.00 20.98 208 LYS A N 1
ATOM 1451 C CA . LYS A 1 209 ? 33.863 4.124 -9.389 1.00 21.55 208 LYS A CA 1
ATOM 1452 C C . LYS A 1 209 ? 32.707 3.218 -9.798 1.00 19.29 208 LYS A C 1
ATOM 1453 O O . LYS A 1 209 ? 31.605 3.404 -9.347 1.00 17.50 208 LYS A O 1
ATOM 1459 N N . PRO A 1 210 ? 32.983 2.191 -10.603 1.00 18.55 209 PRO A N 1
ATOM 1460 C CA . PRO A 1 210 ? 31.923 1.220 -10.937 1.00 18.39 209 PRO A CA 1
ATOM 1461 C C . PRO A 1 210 ? 31.169 0.660 -9.728 1.00 17.64 209 PRO A C 1
ATOM 1462 O O . PRO A 1 210 ? 29.929 0.549 -9.744 1.00 17.57 209 PRO A O 1
ATOM 1466 N N . ILE A 1 211 ? 31.894 0.327 -8.664 1.00 17.18 210 ILE A N 1
ATOM 1467 C CA . ILE A 1 211 ? 31.257 -0.232 -7.463 1.00 19.11 210 ILE A CA 1
ATOM 1468 C C . ILE A 1 211 ? 30.303 0.755 -6.793 1.00 17.81 210 ILE A C 1
ATOM 1469 O O . ILE A 1 211 ? 29.322 0.358 -6.167 1.00 18.29 210 ILE A O 1
ATOM 1474 N N . ASP A 1 212 ? 30.591 2.042 -6.925 1.00 17.88 211 ASP A N 1
ATOM 1475 C CA . ASP A 1 212 ? 29.731 3.080 -6.369 1.00 18.17 211 ASP A CA 1
ATOM 1476 C C . ASP A 1 212 ? 28.376 3.088 -7.061 1.00 16.42 211 ASP A C 1
ATOM 1477 O O . ASP A 1 212 ? 27.357 3.265 -6.414 1.00 15.90 211 ASP A O 1
ATOM 1482 N N . ALA A 1 213 ? 28.380 2.919 -8.381 1.00 15.50 212 ALA A N 1
ATOM 1483 C CA . ALA A 1 213 ? 27.137 2.815 -9.138 1.00 15.55 212 ALA A CA 1
ATOM 1484 C C . ALA A 1 213 ? 26.307 1.596 -8.686 1.00 14.84 212 ALA A C 1
ATOM 1485 O O . ALA A 1 213 ? 25.093 1.683 -8.502 1.00 14.46 212 ALA A O 1
ATOM 1487 N N . VAL A 1 214 ? 26.971 0.460 -8.534 1.00 14.62 213 VAL A N 1
ATOM 1488 C CA . VAL A 1 214 ? 26.292 -0.768 -8.113 1.00 14.62 213 VAL A CA 1
ATOM 1489 C C . VAL A 1 214 ? 25.695 -0.548 -6.727 1.00 14.69 213 VAL A C 1
ATOM 1490 O O . VAL A 1 214 ? 24.540 -0.923 -6.467 1.00 13.50 213 VAL A O 1
ATOM 1494 N N . LYS A 1 215 ? 26.488 0.056 -5.831 1.00 14.99 214 LYS A N 1
ATOM 1495 C CA . LYS A 1 215 ? 25.998 0.295 -4.472 1.00 15.66 214 LYS A CA 1
ATOM 1496 C C . LYS A 1 215 ? 24.726 1.154 -4.471 1.00 15.57 214 LYS A C 1
ATOM 1497 O O . LYS A 1 215 ? 23.757 0.819 -3.801 1.00 15.24 214 LYS A O 1
ATOM 1503 N N . ARG A 1 216 ? 24.730 2.241 -5.242 1.00 15.15 215 ARG A N 1
ATOM 1504 C CA . ARG A 1 216 ? 23.575 3.128 -5.306 1.00 15.84 215 ARG A CA 1
ATOM 1505 C C . ARG A 1 216 ? 22.362 2.403 -5.897 1.00 15.19 215 ARG A C 1
ATOM 1506 O O . ARG A 1 216 ? 21.244 2.553 -5.418 1.00 14.78 215 ARG A O 1
ATOM 1514 N N . TYR A 1 217 ? 22.591 1.602 -6.934 1.00 14.79 216 TYR A N 1
ATOM 1515 C CA . TYR A 1 217 ? 21.515 0.775 -7.493 1.00 14.48 216 TYR A CA 1
ATOM 1516 C C . TYR A 1 217 ? 20.933 -0.139 -6.423 1.00 14.51 216 TYR A C 1
ATOM 1517 O O . TYR A 1 217 ? 19.730 -0.179 -6.181 1.00 15.13 216 TYR A O 1
ATOM 1526 N N . ASN A 1 218 ? 21.805 -0.872 -5.756 1.00 14.75 217 ASN A N 1
ATOM 1527 C CA . ASN A 1 218 ? 21.351 -1.769 -4.717 1.00 15.09 217 ASN A CA 1
ATOM 1528 C C . ASN A 1 218 ? 20.614 -1.064 -3.577 1.00 15.14 217 ASN A C 1
ATOM 1529 O O . ASN A 1 218 ? 19.623 -1.583 -3.098 1.00 15.18 217 ASN A O 1
ATOM 1534 N N . LEU A 1 219 ? 21.085 0.121 -3.180 1.00 15.81 218 LEU A N 1
ATOM 1535 C CA . LEU A 1 219 ? 20.379 0.921 -2.178 1.00 16.21 218 LEU A CA 1
ATOM 1536 C C . LEU A 1 219 ? 19.031 1.436 -2.664 1.00 15.97 218 LEU A C 1
ATOM 1537 O O . LEU A 1 219 ? 18.113 1.528 -1.872 1.00 16.09 218 LEU A O 1
ATOM 1542 N N . LEU A 1 220 ? 18.914 1.789 -3.938 1.00 16.15 219 LEU A N 1
ATOM 1543 C CA . LEU A 1 220 ? 17.606 2.164 -4.494 1.00 17.24 219 LEU A CA 1
ATOM 1544 C C . LEU A 1 220 ? 16.616 1.029 -4.355 1.00 17.18 219 LEU A C 1
ATOM 1545 O O . LEU A 1 220 ? 15.414 1.245 -4.159 1.00 16.49 219 LEU A O 1
ATOM 1550 N N . ASN A 1 221 ? 17.129 -0.195 -4.468 1.00 17.09 220 ASN A N 1
ATOM 1551 C CA . ASN A 1 221 ? 16.334 -1.401 -4.272 1.00 16.93 220 ASN A CA 1
ATOM 1552 C C . ASN A 1 221 ? 16.041 -1.719 -2.798 1.00 16.80 220 ASN A C 1
ATOM 1553 O O . ASN A 1 221 ? 15.336 -2.689 -2.513 1.00 16.67 220 ASN A O 1
ATOM 1558 N N . GLY A 1 222 ? 16.611 -0.947 -1.866 1.00 16.75 221 GLY A N 1
ATOM 1559 C CA . GLY A 1 222 ? 16.448 -1.180 -0.436 1.00 16.83 221 GLY A CA 1
ATOM 1560 C C . GLY A 1 222 ? 17.645 -1.800 0.272 1.00 16.89 221 GLY A C 1
ATOM 1561 O O . GLY A 1 222 ? 17.547 -2.144 1.449 1.00 17.53 221 GLY A O 1
ATOM 1562 N N . GLY A 1 223 ? 18.774 -1.931 -0.432 1.00 15.65 222 GLY A N 1
ATOM 1563 C CA . GLY A 1 223 ? 19.909 -2.686 0.050 1.00 14.80 222 GLY A CA 1
ATOM 1564 C C . GLY A 1 223 ? 19.673 -4.197 -0.030 1.00 14.77 222 GLY A C 1
ATOM 1565 O O . GLY A 1 223 ? 18.559 -4.649 -0.259 1.00 14.22 222 GLY A O 1
ATOM 1566 N N . GLY A 1 224 ? 20.743 -4.966 0.126 1.00 14.41 223 GLY A N 1
ATOM 1567 C CA . GLY A 1 224 ? 20.626 -6.403 0.313 1.00 14.08 223 GLY A CA 1
ATOM 1568 C C . GLY A 1 224 ? 19.849 -6.752 1.561 1.00 14.84 223 GLY A C 1
ATOM 1569 O O . GLY A 1 224 ? 19.768 -5.969 2.507 1.00 14.39 223 GLY A O 1
ATOM 1570 N N . TYR A 1 225 ? 19.286 -7.946 1.589 1.00 14.55 224 TYR A N 1
ATOM 1571 C CA . TYR A 1 225 ? 18.735 -8.463 2.828 1.00 14.70 224 TYR A CA 1
ATOM 1572 C C . TYR A 1 225 ? 19.842 -8.650 3.850 1.00 14.97 224 TYR A C 1
ATOM 1573 O O . TYR A 1 225 ? 20.964 -8.993 3.485 1.00 15.16 224 TYR A O 1
ATOM 1582 N N . LEU A 1 226 ? 19.536 -8.372 5.116 1.00 14.92 225 LEU A N 1
ATOM 1583 C CA . LEU A 1 226 ? 20.433 -8.719 6.199 1.00 15.15 225 LEU A CA 1
ATOM 1584 C C . LEU A 1 226 ? 20.072 -10.135 6.622 1.00 14.41 225 LEU A C 1
ATOM 1585 O O . LEU A 1 226 ? 19.061 -10.358 7.301 1.00 14.19 225 LEU A O 1
ATOM 1590 N N . PRO A 1 227 ? 20.910 -11.110 6.244 1.00 14.38 226 PRO A N 1
ATOM 1591 C CA . PRO A 1 227 ? 20.548 -12.485 6.522 1.00 14.19 226 PRO A CA 1
ATOM 1592 C C . PRO A 1 227 ? 20.655 -12.811 7.997 1.00 14.10 226 PRO A C 1
ATOM 1593 O O . PRO A 1 227 ? 21.414 -12.163 8.698 1.00 13.83 226 PRO A O 1
ATOM 1597 N N . PRO A 1 228 ? 19.935 -13.841 8.441 1.00 14.20 227 PRO A N 1
ATOM 1598 C CA . PRO A 1 228 ? 20.218 -14.383 9.765 1.00 14.36 227 PRO A CA 1
ATOM 1599 C C . PRO A 1 228 ? 21.579 -15.073 9.755 1.00 14.45 227 PRO A C 1
ATOM 1600 O O . PRO A 1 228 ? 22.020 -15.588 8.705 1.00 13.92 227 PRO A O 1
ATOM 1604 N N . ARG A 1 229 ? 22.247 -15.112 10.900 1.00 14.30 228 ARG A N 1
ATOM 1605 C CA . ARG A 1 229 ? 23.522 -15.834 10.980 1.00 15.04 228 ARG A CA 1
ATOM 1606 C C . ARG A 1 229 ? 23.351 -17.290 10.549 1.00 15.16 228 ARG A C 1
ATOM 1607 O O . ARG A 1 229 ? 24.217 -17.853 9.858 1.00 16.18 228 ARG A O 1
ATOM 1615 N N . TRP A 1 230 ? 22.234 -17.898 10.931 1.00 14.12 229 TRP A N 1
ATOM 1616 C CA . TRP A 1 230 ? 21.985 -19.286 10.576 1.00 14.02 229 TRP A CA 1
ATOM 1617 C C . TRP A 1 230 ? 21.955 -19.539 9.081 1.00 14.26 229 TRP A C 1
ATOM 1618 O O . TRP A 1 230 ? 22.285 -20.637 8.650 1.00 14.00 229 TRP A O 1
ATOM 1629 N N . GLY A 1 231 ? 21.576 -18.528 8.302 1.00 13.60 230 GLY A N 1
ATOM 1630 C CA . GLY A 1 231 ? 21.559 -18.636 6.855 1.00 13.63 230 GLY A CA 1
ATOM 1631 C C . GLY A 1 231 ? 22.943 -18.751 6.248 1.00 13.63 230 GLY A C 1
ATOM 1632 O O . GLY A 1 231 ? 23.084 -19.209 5.124 1.00 14.24 230 GLY A O 1
ATOM 1633 N N . LEU A 1 232 ? 23.953 -18.341 6.996 1.00 12.82 231 LEU A N 1
ATOM 1634 C CA . LEU A 1 232 ? 25.331 -18.410 6.564 1.00 13.86 231 LEU A CA 1
ATOM 1635 C C . LEU A 1 232 ? 26.018 -19.690 7.031 1.00 13.38 231 LEU A C 1
ATOM 1636 O O . LEU A 1 232 ? 27.202 -19.867 6.773 1.00 13.50 231 LEU A O 1
ATOM 1641 N N . GLY A 1 233 ? 25.279 -20.582 7.681 1.00 13.64 232 GLY A N 1
ATOM 1642 C CA . GLY A 1 233 ? 25.832 -21.879 8.125 1.00 14.22 232 GLY A CA 1
ATOM 1643 C C . GLY A 1 233 ? 25.694 -22.880 6.998 1.00 14.51 232 GLY A C 1
ATOM 1644 O O . GLY A 1 233 ? 25.450 -22.502 5.874 1.00 15.22 232 GLY A O 1
ATOM 1645 N N . PHE A 1 234 ? 25.821 -24.161 7.301 1.00 14.86 233 PHE A N 1
ATOM 1646 C CA . PHE A 1 234 ? 25.749 -25.173 6.256 1.00 14.48 233 PHE A CA 1
ATOM 1647 C C . PHE A 1 234 ? 24.333 -25.702 6.097 1.00 13.97 233 PHE A C 1
ATOM 1648 O O . PHE A 1 234 ? 23.624 -25.917 7.084 1.00 14.27 233 PHE A O 1
ATOM 1656 N N . THR A 1 235 ? 23.892 -25.876 4.852 1.00 13.65 234 THR A N 1
ATOM 1657 C CA . THR A 1 235 ? 22.610 -26.528 4.606 1.00 13.98 234 THR A CA 1
ATOM 1658 C C . THR A 1 235 ? 22.763 -27.775 3.734 1.00 14.33 234 THR A C 1
ATOM 1659 O O . THR A 1 235 ? 23.445 -27.762 2.703 1.00 13.15 234 THR A O 1
ATOM 1663 N N . GLN A 1 236 ? 22.107 -28.838 4.179 1.00 14.66 235 GLN A N 1
ATOM 1664 C CA . GLN A 1 236 ? 22.004 -30.088 3.454 1.00 14.66 235 GLN A CA 1
ATOM 1665 C C . GLN A 1 236 ? 20.568 -30.269 2.990 1.00 14.97 235 GLN A C 1
ATOM 1666 O O . GLN A 1 236 ? 19.632 -30.276 3.818 1.00 14.92 235 GLN A O 1
ATOM 1672 N N . ARG A 1 237 ? 20.370 -30.396 1.679 1.00 14.96 236 ARG A N 1
ATOM 1673 C CA . ARG A 1 237 ? 19.069 -30.788 1.152 1.00 15.15 236 ARG A CA 1
ATOM 1674 C C . ARG A 1 237 ? 19.068 -32.292 0.958 1.00 16.21 236 ARG A C 1
ATOM 1675 O O . ARG A 1 237 ? 19.997 -32.845 0.389 1.00 16.38 236 ARG A O 1
ATOM 1683 N N . VAL A 1 238 ? 18.018 -32.940 1.440 1.00 17.54 237 VAL A N 1
ATOM 1684 C CA . VAL A 1 238 ? 17.976 -34.407 1.451 1.00 17.99 237 VAL A CA 1
ATOM 1685 C C . VAL A 1 238 ? 17.074 -34.957 0.360 1.00 19.46 237 VAL A C 1
ATOM 1686 O O . VAL A 1 238 ? 16.297 -34.220 -0.237 1.00 18.62 237 VAL A O 1
ATOM 1690 N N . MET A 1 239 ? 17.216 -36.257 0.081 1.00 20.42 238 MET A N 1
ATOM 1691 C CA . MET A 1 239 ? 16.457 -36.890 -0.995 1.00 22.01 238 MET A CA 1
ATOM 1692 C C . MET A 1 239 ? 14.964 -36.741 -0.862 1.00 22.65 238 MET A C 1
ATOM 1693 O O . MET A 1 239 ? 14.420 -36.721 0.250 1.00 22.38 238 MET A O 1
ATOM 1698 N N . THR A 1 240 ? 14.312 -36.614 -2.019 1.00 22.11 239 THR A N 1
ATOM 1699 C CA . THR A 1 240 ? 12.878 -36.452 -2.119 1.00 24.25 239 THR A CA 1
ATOM 1700 C C . THR A 1 240 ? 12.143 -37.443 -1.229 1.00 24.82 239 THR A C 1
ATOM 1701 O O . THR A 1 240 ? 11.202 -37.065 -0.577 1.00 26.17 239 THR A O 1
ATOM 1705 N N . ARG A 1 241 ? 12.606 -38.690 -1.222 1.00 27.95 240 ARG A N 1
ATOM 1706 C CA . ARG A 1 241 ? 11.956 -39.792 -0.477 1.00 32.38 240 ARG A CA 1
ATOM 1707 C C . ARG A 1 241 ? 12.014 -39.722 1.052 1.00 28.63 240 ARG A C 1
ATOM 1708 O O . ARG A 1 241 ? 11.294 -40.466 1.728 1.00 27.04 240 ARG A O 1
ATOM 1716 N N . TYR A 1 242 ? 12.874 -38.874 1.616 1.00 25.69 241 TYR A N 1
ATOM 1717 C CA . TYR A 1 242 ? 13.095 -38.903 3.066 1.00 23.35 241 TYR A CA 1
ATOM 1718 C C . TYR A 1 242 ? 11.826 -38.663 3.888 1.00 22.76 241 TYR A C 1
ATOM 1719 O O . TYR A 1 242 ? 11.028 -37.769 3.610 1.00 23.67 241 TYR A O 1
ATOM 1728 N N . THR A 1 243 ? 11.649 -39.463 4.927 1.00 22.20 242 THR A N 1
ATOM 1729 C CA . THR A 1 243 ? 10.602 -39.215 5.917 1.00 21.99 242 THR A CA 1
ATOM 1730 C C . THR A 1 243 ? 11.153 -38.359 7.041 1.00 21.54 242 THR A C 1
ATOM 1731 O O . THR A 1 243 ? 12.360 -38.077 7.084 1.00 21.41 242 THR A O 1
ATOM 1735 N N . ASP A 1 244 ? 10.285 -37.994 7.981 1.00 20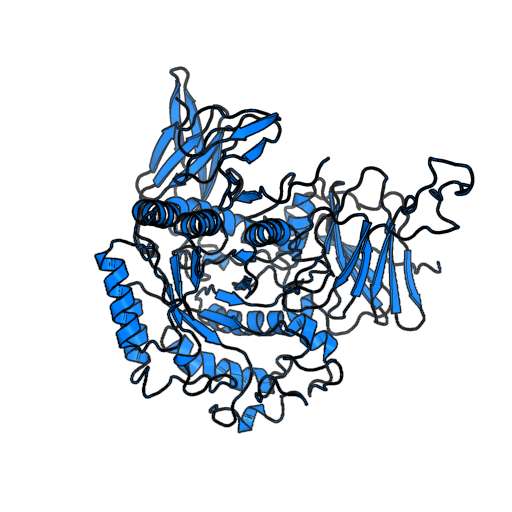.37 243 ASP A N 1
ATOM 1736 C CA . ASP A 1 244 ? 10.721 -37.312 9.174 1.00 21.07 243 ASP A CA 1
ATOM 1737 C C . ASP A 1 244 ? 11.841 -38.058 9.896 1.00 21.21 243 ASP A C 1
ATOM 1738 O O . ASP A 1 244 ? 12.801 -37.433 10.334 1.00 20.16 243 ASP A O 1
ATOM 1743 N N . LYS A 1 245 ? 11.741 -39.389 9.974 1.00 21.56 244 LYS A N 1
ATOM 1744 C CA . LYS A 1 245 ? 12.739 -40.201 10.670 1.00 22.78 244 LYS A CA 1
ATOM 1745 C C . LYS A 1 245 ? 14.053 -40.204 9.912 1.00 21.17 244 LYS A C 1
ATOM 1746 O O . LYS A 1 245 ? 15.126 -40.227 10.515 1.00 19.90 244 LYS A O 1
ATOM 1752 N N . ASP A 1 246 ? 13.962 -40.212 8.587 1.00 20.96 245 ASP A N 1
ATOM 1753 C CA . ASP A 1 246 ? 15.159 -40.211 7.756 1.00 21.36 245 ASP A CA 1
ATOM 1754 C C . ASP A 1 246 ? 15.910 -38.898 7.991 1.00 19.65 245 ASP A C 1
ATOM 1755 O O . ASP A 1 246 ? 17.128 -38.895 8.048 1.00 19.95 245 ASP A O 1
ATOM 1760 N N . VAL A 1 247 ? 15.180 -37.791 8.119 1.00 19.95 246 VAL A N 1
ATOM 1761 C CA . VAL A 1 247 ? 15.803 -36.484 8.404 1.00 19.50 246 VAL A CA 1
ATOM 1762 C C . VAL A 1 247 ? 16.473 -36.474 9.787 1.00 19.94 246 VAL A C 1
ATOM 1763 O O . VAL A 1 247 ? 17.605 -36.007 9.937 1.00 18.61 246 VAL A O 1
ATOM 1767 N N . GLU A 1 248 ? 15.785 -37.018 10.792 1.00 20.09 247 GLU A N 1
ATOM 1768 C CA . GLU A 1 248 ? 16.343 -37.122 12.133 1.00 21.49 247 GLU A CA 1
ATOM 1769 C C . GLU A 1 248 ? 17.661 -37.889 12.122 1.00 20.95 247 GLU A C 1
ATOM 1770 O O . GLU A 1 248 ? 18.636 -37.487 12.782 1.00 19.48 247 GLU A O 1
ATOM 1776 N N . LYS A 1 249 ? 17.687 -38.994 11.380 1.00 19.84 248 LYS A N 1
ATOM 1777 C CA . LYS A 1 249 ? 18.884 -39.791 11.279 1.00 21.55 248 LYS A CA 1
ATOM 1778 C C . LYS A 1 249 ? 20.013 -38.985 10.631 1.00 20.78 248 LYS A C 1
ATOM 1779 O O . LYS A 1 249 ? 21.136 -38.979 11.134 1.00 20.29 248 LYS A O 1
ATOM 1785 N N . GLU A 1 250 ? 19.704 -38.320 9.525 1.00 19.69 249 GLU A N 1
ATOM 1786 C CA . GLU A 1 250 ? 20.711 -37.556 8.797 1.00 20.55 249 GLU A CA 1
ATOM 1787 C C . GLU A 1 250 ? 21.314 -36.512 9.731 1.00 18.97 249 GLU A C 1
ATOM 1788 O O . GLU A 1 250 ? 22.531 -36.379 9.805 1.00 19.45 249 GLU A O 1
ATOM 1794 N N . VAL A 1 251 ? 20.471 -35.825 10.492 1.00 18.42 250 VAL A N 1
ATOM 1795 C CA . VAL A 1 251 ? 20.950 -34.845 11.480 1.00 18.49 250 VAL A CA 1
ATOM 1796 C C . VAL A 1 251 ? 21.879 -35.502 12.510 1.00 19.05 250 VAL A C 1
ATOM 1797 O O . VAL A 1 251 ? 22.948 -34.975 12.847 1.00 19.16 250 VAL A O 1
ATOM 1801 N N . ASN A 1 252 ? 21.472 -36.660 13.010 1.00 20.09 251 ASN A N 1
ATOM 1802 C CA . ASN A 1 252 ? 22.303 -37.382 13.965 1.00 22.29 251 ASN A CA 1
ATOM 1803 C C . ASN A 1 252 ? 23.631 -37.810 13.358 1.00 20.16 251 ASN A C 1
ATOM 1804 O O . ASN A 1 252 ? 24.644 -37.785 14.037 1.00 20.55 251 ASN A O 1
ATOM 1809 N N . ASP A 1 253 ? 23.631 -38.135 12.067 1.00 19.84 252 ASP A N 1
ATOM 1810 C CA . ASP A 1 253 ? 24.851 -38.507 11.350 1.00 20.54 252 ASP A CA 1
ATOM 1811 C C . ASP A 1 253 ? 25.810 -37.315 11.244 1.00 19.64 252 ASP A C 1
ATOM 1812 O O . ASP A 1 253 ? 26.998 -37.455 11.487 1.00 20.54 252 ASP A O 1
ATOM 1817 N N . PHE A 1 254 ? 25.296 -36.138 10.909 1.00 18.60 253 PHE A N 1
ATOM 1818 C CA . PHE A 1 254 ? 26.137 -34.938 10.902 1.00 17.98 253 PHE A CA 1
ATOM 1819 C C . PHE A 1 254 ? 26.781 -34.712 12.281 1.00 18.45 253 PHE A C 1
ATOM 1820 O O . PHE A 1 254 ? 27.987 -34.439 12.398 1.00 17.41 253 PHE A O 1
ATOM 1828 N N . LYS A 1 255 ? 25.976 -34.831 13.323 1.00 19.96 254 LYS A N 1
ATOM 1829 C CA . LYS A 1 255 ? 26.480 -34.576 14.674 1.00 24.66 254 LYS A CA 1
ATOM 1830 C C . LYS A 1 255 ? 27.574 -35.584 15.047 1.00 23.91 254 LYS A C 1
ATOM 1831 O O . LYS A 1 255 ? 28.673 -35.209 15.493 1.00 24.19 254 LYS A O 1
ATOM 1837 N N . GLU A 1 256 ? 27.276 -36.861 14.839 1.00 26.44 255 GLU A N 1
ATOM 1838 C CA . GLU A 1 256 ? 28.217 -37.944 15.104 1.00 29.53 255 GLU A CA 1
ATOM 1839 C C . GLU A 1 256 ? 29.528 -37.783 14.317 1.00 27.72 255 GLU A C 1
ATOM 1840 O O . GLU A 1 256 ? 30.602 -38.076 14.823 1.00 27.32 255 GLU A O 1
ATOM 1846 N N . LYS A 1 257 ? 29.452 -37.297 13.087 1.00 25.20 256 LYS A N 1
ATOM 1847 C CA . LYS A 1 257 ? 30.653 -37.121 12.274 1.00 24.22 256 LYS A CA 1
ATOM 1848 C C . LYS A 1 257 ? 31.351 -35.771 12.482 1.00 22.82 256 LYS A C 1
ATOM 1849 O O . LYS A 1 257 ? 32.431 -35.564 11.955 1.00 22.27 256 LYS A O 1
ATOM 1855 N N . GLY A 1 258 ? 30.733 -34.881 13.263 1.00 22.22 257 GLY A N 1
ATOM 1856 C CA . GLY A 1 258 ? 31.280 -33.564 13.571 1.00 21.09 257 GLY A CA 1
ATOM 1857 C C . GLY A 1 258 ? 31.236 -32.603 12.380 1.00 19.47 257 GLY A C 1
ATOM 1858 O O . GLY A 1 258 ? 32.135 -31.799 12.206 1.00 19.51 257 GLY A O 1
ATOM 1859 N N . TYR A 1 259 ? 30.207 -32.699 11.545 1.00 18.37 258 TYR A N 1
ATOM 1860 C CA . TYR A 1 259 ? 30.058 -31.749 10.461 1.00 17.36 258 TYR A CA 1
ATOM 1861 C C . TYR A 1 259 ? 29.039 -30.684 10.862 1.00 17.18 258 TYR A C 1
ATOM 1862 O O . TYR A 1 259 ? 28.016 -31.000 11.438 1.00 17.08 258 TYR A O 1
ATOM 1871 N N . PRO A 1 260 ? 29.310 -29.418 10.515 1.00 16.23 259 PRO A N 1
ATOM 1872 C CA . PRO A 1 260 ? 28.338 -28.358 10.753 1.00 16.43 259 PRO A CA 1
ATOM 1873 C C . PRO A 1 260 ? 27.042 -28.535 9.991 1.00 15.54 259 PRO A C 1
ATOM 1874 O O . PRO A 1 260 ? 27.039 -29.037 8.859 1.00 16.02 259 PRO A O 1
ATOM 1878 N N . LEU A 1 261 ? 25.958 -28.066 10.586 1.00 15.41 260 LEU A N 1
ATOM 1879 C CA . LEU A 1 261 ? 24.656 -28.057 9.932 1.00 15.70 260 LEU A CA 1
ATOM 1880 C C . LEU A 1 261 ? 23.760 -27.064 10.642 1.00 16.18 260 LEU A C 1
ATOM 1881 O O . LEU A 1 261 ? 23.603 -27.131 11.861 1.00 17.50 260 LEU A O 1
ATOM 1886 N N . ASP A 1 262 ? 23.163 -26.149 9.883 1.00 16.00 261 ASP A N 1
ATOM 1887 C CA . ASP A 1 262 ? 22.204 -25.215 10.462 1.00 16.27 261 ASP A CA 1
ATOM 1888 C C . ASP A 1 262 ? 20.805 -25.422 9.955 1.00 15.62 261 ASP A C 1
ATOM 1889 O O . ASP A 1 262 ? 19.854 -25.275 10.715 1.00 15.76 261 ASP A O 1
ATOM 1894 N N . PHE A 1 263 ? 20.645 -25.725 8.668 1.00 15.50 262 PHE A N 1
ATOM 1895 C CA . PHE A 1 263 ? 19.316 -25.990 8.163 1.00 15.06 262 PHE A CA 1
ATOM 1896 C C . PHE A 1 263 ? 19.278 -27.098 7.123 1.00 15.82 262 PHE A C 1
ATOM 1897 O O . PHE A 1 263 ? 20.210 -27.264 6.317 1.00 15.41 262 PHE A O 1
ATOM 1905 N N . VAL A 1 264 ? 18.207 -27.880 7.194 1.00 15.34 263 VAL A N 1
ATOM 1906 C CA . VAL A 1 264 ? 17.994 -28.989 6.274 1.00 15.26 263 VAL A CA 1
ATOM 1907 C C . VAL A 1 264 ? 16.934 -28.588 5.285 1.00 15.04 263 VAL A C 1
ATOM 1908 O O . VAL A 1 264 ? 15.903 -28.020 5.654 1.00 16.22 263 VAL A O 1
ATOM 1912 N N . GLY A 1 265 ? 17.187 -28.907 4.029 1.00 15.57 264 GLY A N 1
ATOM 1913 C CA . GLY A 1 265 ? 16.249 -28.637 2.968 1.00 14.84 264 GLY A CA 1
ATOM 1914 C C . GLY A 1 265 ? 15.424 -29.884 2.711 1.00 15.27 264 GLY A C 1
ATOM 1915 O O . GLY A 1 265 ? 15.989 -30.963 2.435 1.00 15.24 264 GLY A O 1
ATOM 1916 N N . LEU A 1 266 ? 14.100 -29.742 2.799 1.00 14.40 265 LEU A N 1
ATOM 1917 C CA . LEU A 1 266 ? 13.182 -30.798 2.388 1.00 15.12 265 LEU A CA 1
ATOM 1918 C C . LEU A 1 266 ? 12.771 -30.560 0.945 1.00 14.86 265 LEU A C 1
ATOM 1919 O O . LEU A 1 266 ? 12.477 -29.426 0.531 1.00 14.74 265 LEU A O 1
ATOM 1924 N N . GLU A 1 267 ? 12.764 -31.648 0.185 1.00 15.00 266 GLU A N 1
ATOM 1925 C CA . GLU A 1 267 ? 12.449 -31.607 -1.246 1.00 15.20 266 GLU A CA 1
ATOM 1926 C C . GLU A 1 267 ? 10.965 -32.004 -1.394 1.00 15.62 266 GLU A C 1
ATOM 1927 O O . GLU A 1 267 ? 10.258 -32.028 -0.390 1.00 16.71 266 GLU A O 1
ATOM 1933 N N . PRO A 1 268 ? 10.460 -32.253 -2.613 1.00 16.57 267 PRO A N 1
ATOM 1934 C CA . PRO A 1 268 ? 8.992 -32.262 -2.741 1.00 16.31 267 PRO A CA 1
ATOM 1935 C C . PRO A 1 268 ? 8.190 -33.292 -1.916 1.00 17.06 267 PRO A C 1
ATOM 1936 O O . PRO A 1 268 ? 6.992 -33.102 -1.744 1.00 17.71 267 PRO A O 1
ATOM 1940 N N . GLY A 1 269 ? 8.847 -34.345 -1.439 1.00 17.41 268 GLY A N 1
ATOM 1941 C CA . GLY A 1 269 ? 8.221 -35.358 -0.608 1.00 17.62 268 GLY A CA 1
ATOM 1942 C C . GLY A 1 269 ? 7.601 -34.892 0.699 1.00 18.06 268 GLY A C 1
ATOM 1943 O O . GLY A 1 269 ? 6.802 -35.638 1.305 1.00 17.76 268 GLY A O 1
ATOM 1944 N N . TRP A 1 270 ? 7.934 -33.690 1.175 1.00 17.09 269 TRP A N 1
ATOM 1945 C CA . TRP A 1 270 ? 7.261 -33.201 2.372 1.00 17.07 269 TRP A CA 1
ATOM 1946 C C . TRP A 1 270 ? 5.793 -32.922 2.108 1.00 17.04 269 TRP A C 1
ATOM 1947 O O . TRP A 1 270 ? 4.987 -32.905 3.043 1.00 18.33 269 TRP A O 1
ATOM 1958 N N . GLN A 1 271 ? 5.438 -32.676 0.851 1.00 17.36 270 GLN A N 1
ATOM 1959 C CA . GLN A 1 271 ? 4.046 -32.383 0.498 1.00 17.13 270 GLN A CA 1
ATOM 1960 C C . GLN A 1 271 ? 3.290 -33.650 0.171 1.00 18.11 270 GLN A C 1
ATOM 1961 O O . GLN A 1 271 ? 3.857 -34.595 -0.374 1.00 17.30 270 GLN A O 1
ATOM 1967 N N . SER A 1 272 ? 1.998 -33.645 0.476 1.00 18.42 271 SER A N 1
ATOM 1968 C CA . SER A 1 272 ? 1.140 -34.798 0.196 1.00 18.71 271 SER A CA 1
ATOM 1969 C C . SER A 1 272 ? 0.979 -35.070 -1.297 1.00 18.54 271 SER A C 1
ATOM 1970 O O . SER A 1 272 ? 0.781 -36.224 -1.727 1.00 18.28 271 SER A O 1
ATOM 1973 N N . LYS A 1 273 ? 1.062 -34.010 -2.093 1.00 18.68 272 LYS A N 1
ATOM 1974 C CA . LYS A 1 273 ? 1.293 -34.146 -3.530 1.00 19.22 272 LYS A CA 1
ATOM 1975 C C . LYS A 1 273 ? 2.207 -33.023 -4.007 1.00 17.63 272 LYS A C 1
ATOM 1976 O O . LYS A 1 273 ? 2.191 -31.926 -3.437 1.00 15.99 272 LYS A O 1
ATOM 1982 N N . ALA A 1 274 ? 2.970 -33.320 -5.057 1.00 17.10 273 ALA A N 1
ATOM 1983 C CA . ALA A 1 274 ? 3.847 -32.346 -5.698 1.00 16.49 273 ALA A CA 1
ATOM 1984 C C . ALA A 1 274 ? 3.701 -32.390 -7.207 1.00 16.49 273 ALA A C 1
ATOM 1985 O O . ALA A 1 274 ? 3.471 -33.438 -7.791 1.00 15.66 273 ALA A O 1
ATOM 1987 N N . TYR A 1 275 ? 3.905 -31.236 -7.840 1.00 16.54 274 TYR A N 1
ATOM 1988 C CA . TYR A 1 275 ? 3.838 -31.103 -9.286 1.00 16.30 274 TYR A CA 1
ATOM 1989 C C . TYR A 1 275 ? 2.515 -31.589 -9.876 1.00 16.19 274 TYR A C 1
ATOM 1990 O O . TYR A 1 275 ? 2.531 -32.412 -10.763 1.00 16.58 274 TYR A O 1
ATOM 1999 N N . PRO A 1 276 ? 1.387 -31.026 -9.452 1.00 15.94 275 PRO A N 1
ATOM 2000 C CA . PRO A 1 276 ? 1.282 -29.851 -8.610 1.00 16.19 275 PRO A CA 1
ATOM 2001 C C . PRO A 1 276 ? 1.140 -30.134 -7.110 1.00 16.47 275 PRO A C 1
ATOM 2002 O O . PRO A 1 276 ? 0.959 -31.282 -6.676 1.00 17.68 275 PRO A O 1
ATOM 2006 N N . GLY A 1 277 ? 1.212 -29.060 -6.336 1.00 17.10 276 GLY A N 1
ATOM 2007 C CA . GLY A 1 277 ? 1.384 -29.139 -4.906 1.00 16.48 276 GLY A CA 1
ATOM 2008 C C . GLY A 1 277 ? 0.146 -28.900 -4.068 1.00 16.91 276 GLY A C 1
ATOM 2009 O O . GLY A 1 277 ? -0.740 -28.131 -4.428 1.00 17.14 276 GLY A O 1
ATOM 2010 N N . THR A 1 278 ? 0.134 -29.536 -2.909 1.00 17.29 277 THR A N 1
ATOM 2011 C CA . THR A 1 278 ? -0.906 -29.318 -1.927 1.00 17.98 277 THR A CA 1
ATOM 2012 C C . THR A 1 278 ? -0.489 -28.301 -0.870 1.00 18.53 277 THR A C 1
ATOM 2013 O O . THR A 1 278 ? -1.342 -27.763 -0.166 1.00 19.31 277 THR A O 1
ATOM 2017 N N . PHE A 1 279 ? 0.824 -28.068 -0.715 1.00 17.11 278 PHE A N 1
ATOM 2018 C CA . PHE A 1 279 ? 1.308 -27.155 0.311 1.00 17.43 278 PHE A CA 1
ATOM 2019 C C . PHE A 1 279 ? 0.811 -27.611 1.691 1.00 17.63 278 PHE A C 1
ATOM 2020 O O . PHE A 1 279 ? 0.553 -26.812 2.576 1.00 18.78 278 PHE A O 1
ATOM 2028 N N . SER A 1 280 ? 0.754 -28.922 1.849 1.00 19.14 279 SER A N 1
ATOM 2029 C CA . SER A 1 280 ? 0.269 -29.582 3.054 1.00 20.54 279 SER A CA 1
ATOM 2030 C C . SER A 1 280 ? 1.177 -30.780 3.320 1.00 19.99 279 SER A C 1
ATOM 2031 O O . SER A 1 280 ? 1.584 -31.474 2.384 1.00 20.68 279 SER A O 1
ATOM 2034 N N . TRP A 1 281 ? 1.536 -31.014 4.577 1.00 19.87 280 TRP A N 1
ATOM 2035 C CA . TRP A 1 281 ? 2.486 -32.074 4.916 1.00 18.96 280 TRP A CA 1
ATOM 2036 C C . TRP A 1 281 ? 1.922 -33.459 4.606 1.00 20.21 280 TRP A C 1
ATOM 2037 O O . TRP A 1 281 ? 0.779 -33.767 4.950 1.00 18.77 280 TRP A O 1
ATOM 2048 N N . ASP A 1 282 ? 2.718 -34.293 3.958 1.00 20.25 281 ASP A N 1
ATOM 2049 C CA . ASP A 1 282 ? 2.318 -35.650 3.652 1.00 21.50 281 ASP A CA 1
ATOM 2050 C C . ASP A 1 282 ? 2.108 -36.411 4.949 1.00 23.07 281 ASP A C 1
ATOM 2051 O O . ASP A 1 282 ? 2.985 -36.433 5.797 1.00 20.14 281 ASP A O 1
ATOM 2056 N N . LYS A 1 283 ? 0.961 -37.062 5.065 1.00 25.89 282 LYS A N 1
ATOM 2057 C CA . LYS A 1 283 ? 0.592 -37.754 6.303 1.00 28.27 282 LYS A CA 1
ATOM 2058 C C . LYS A 1 283 ? 1.440 -38.997 6.536 1.00 28.06 282 LYS A C 1
ATOM 2059 O O . LYS A 1 283 ? 1.661 -39.393 7.676 1.00 28.91 282 LYS A O 1
ATOM 2065 N N . SER A 1 284 ? 1.879 -39.641 5.466 1.00 27.20 283 SER A N 1
ATOM 2066 C CA . SER A 1 284 ? 2.648 -40.865 5.609 1.00 28.98 283 SER A CA 1
ATOM 2067 C C . SER A 1 284 ? 4.124 -40.585 5.944 1.00 29.44 283 SER A C 1
ATOM 2068 O O . SER A 1 284 ? 4.724 -41.270 6.766 1.00 27.88 283 SER A O 1
ATOM 2071 N N . ARG A 1 285 ? 4.707 -39.565 5.335 1.00 25.16 284 ARG A N 1
ATOM 2072 C CA . ARG A 1 285 ? 6.117 -39.291 5.550 1.00 24.32 284 ARG A CA 1
ATOM 2073 C C . ARG A 1 285 ? 6.385 -38.305 6.680 1.00 22.04 284 ARG A C 1
ATOM 2074 O O . ARG A 1 285 ? 7.448 -38.359 7.297 1.00 22.49 284 ARG A O 1
ATOM 2082 N N . TYR A 1 286 ? 5.434 -37.416 6.953 1.00 21.15 285 TYR A N 1
ATOM 2083 C CA . TYR A 1 286 ? 5.542 -36.406 8.019 1.00 21.99 285 TYR A CA 1
ATOM 2084 C C . TYR A 1 286 ? 4.246 -36.428 8.820 1.00 22.91 285 TYR A C 1
ATOM 2085 O O . TYR A 1 286 ? 3.470 -35.479 8.773 1.00 23.22 285 TYR A O 1
ATOM 2094 N N . PRO A 1 287 ? 4.004 -37.534 9.550 1.00 24.20 286 PRO A N 1
ATOM 2095 C CA . PRO A 1 287 ? 2.719 -37.723 10.254 1.00 25.05 286 PRO A CA 1
ATOM 2096 C C . PRO A 1 287 ? 2.427 -36.705 11.357 1.00 25.20 286 PRO A C 1
ATOM 2097 O O . PRO A 1 287 ? 1.263 -36.467 11.661 1.00 27.32 286 PRO A O 1
ATOM 2101 N N . ASP A 1 288 ? 3.461 -36.105 11.943 1.00 24.09 287 ASP A N 1
ATOM 2102 C CA . ASP A 1 288 ? 3.290 -35.110 12.994 1.00 24.33 287 ASP A CA 1
ATOM 2103 C C . ASP A 1 288 ? 4.285 -33.955 12.729 1.00 23.41 287 ASP A C 1
ATOM 2104 O O . ASP A 1 288 ? 5.360 -33.881 13.333 1.00 22.59 287 ASP A O 1
ATOM 2109 N N . PRO A 1 289 ? 3.924 -33.062 11.801 1.00 22.85 288 PRO A N 1
ATOM 2110 C CA . PRO A 1 289 ? 4.828 -31.963 11.444 1.00 22.89 288 PRO A CA 1
ATOM 2111 C C . PRO A 1 289 ? 5.197 -31.035 12.604 1.00 22.74 288 PRO A C 1
ATOM 2112 O O . PRO A 1 289 ? 6.335 -30.596 12.695 1.00 21.42 288 PRO A O 1
ATOM 2116 N N . THR A 1 290 ? 4.245 -30.727 13.483 1.00 23.22 289 THR A N 1
ATOM 2117 C CA . THR A 1 290 ? 4.537 -29.878 14.629 1.00 23.70 289 THR A CA 1
ATOM 2118 C C . THR A 1 290 ? 5.660 -30.467 15.482 1.00 23.43 289 THR A C 1
ATOM 2119 O O . THR A 1 290 ? 6.636 -29.777 15.826 1.00 22.76 289 THR A O 1
ATOM 2123 N N . SER A 1 291 ? 5.550 -31.754 15.789 1.00 22.92 290 SER A N 1
ATOM 2124 C CA . SER A 1 291 ? 6.553 -32.415 16.622 1.00 24.01 290 SER A CA 1
ATOM 2125 C C . SER A 1 291 ? 7.913 -32.487 15.905 1.00 23.02 290 SER A C 1
ATOM 2126 O O . SER A 1 291 ? 8.957 -32.202 16.492 1.00 23.39 290 SER A O 1
ATOM 2129 N N . PHE A 1 292 ? 7.876 -32.891 14.643 1.00 21.74 291 PHE A N 1
ATOM 2130 C CA . PHE A 1 292 ? 9.071 -32.958 13.809 1.00 21.57 291 PHE A CA 1
ATOM 2131 C C . PHE A 1 292 ? 9.826 -31.618 13.746 1.00 20.16 291 PHE A C 1
ATOM 2132 O O . PHE A 1 292 ? 11.032 -31.555 14.004 1.00 20.99 291 PHE A O 1
ATOM 2140 N N . VAL A 1 293 ? 9.125 -30.548 13.408 1.00 20.93 292 VAL A N 1
ATOM 2141 C CA . VAL A 1 293 ? 9.790 -29.233 13.257 1.00 21.35 292 VAL A CA 1
ATOM 2142 C C . VAL A 1 293 ? 10.389 -28.770 14.588 1.00 22.14 292 VAL A C 1
ATOM 2143 O O . VAL A 1 293 ? 11.527 -28.292 14.646 1.00 21.03 292 VAL A O 1
ATOM 2147 N N . LYS A 1 294 ? 9.630 -28.947 15.663 1.00 24.37 293 LYS A N 1
ATOM 2148 C CA . LYS A 1 294 ? 10.104 -28.617 16.999 1.00 26.41 293 LYS A CA 1
ATOM 2149 C C . LYS A 1 294 ? 11.307 -29.449 17.391 1.00 25.87 293 LYS A C 1
ATOM 2150 O O . LYS A 1 294 ? 12.281 -28.917 17.923 1.00 26.20 293 LYS A O 1
ATOM 2156 N N . LYS A 1 295 ? 11.240 -30.752 17.147 1.00 26.23 294 LYS A N 1
ATOM 2157 C CA . LYS A 1 295 ? 12.362 -31.649 17.455 1.00 27.36 294 LYS A CA 1
ATOM 2158 C C . LYS A 1 295 ? 13.654 -31.196 16.760 1.00 26.58 294 LYS A C 1
ATOM 2159 O O . LYS A 1 295 ? 14.722 -31.176 17.365 1.00 26.50 294 LYS A O 1
ATOM 2165 N N . MET A 1 296 ? 13.550 -30.854 15.476 1.00 24.21 295 MET A N 1
ATOM 2166 C CA . MET A 1 296 ? 14.709 -30.371 14.725 1.00 23.43 295 MET A CA 1
ATOM 2167 C C . MET A 1 296 ? 15.218 -29.062 15.302 1.00 22.19 295 MET A C 1
ATOM 2168 O O . MET A 1 296 ? 16.414 -28.915 15.571 1.00 20.72 295 MET A O 1
ATOM 2173 N N . LYS A 1 297 ? 14.299 -28.131 15.527 1.00 23.40 296 LYS A N 1
ATOM 2174 C CA . LYS A 1 297 ? 14.642 -26.834 16.104 1.00 27.43 296 LYS A CA 1
ATOM 2175 C C . LYS A 1 297 ? 15.373 -27.013 17.447 1.00 28.16 296 LYS A C 1
ATOM 2176 O O . LYS A 1 297 ? 16.369 -26.330 17.726 1.00 26.20 296 LYS A O 1
ATOM 2182 N N . ASP A 1 298 ? 14.895 -27.944 18.267 1.00 29.16 297 ASP A N 1
ATOM 2183 C CA . ASP A 1 298 ? 15.532 -28.213 19.554 1.00 30.65 297 ASP A CA 1
ATOM 2184 C C . ASP A 1 298 ? 16.978 -28.702 19.377 1.00 31.01 297 ASP A C 1
ATOM 2185 O O . ASP A 1 298 ? 17.817 -28.452 20.232 1.00 32.77 297 ASP A O 1
ATOM 2190 N N . GLN A 1 299 ? 17.276 -29.383 18.277 1.00 29.58 298 GLN A N 1
ATOM 2191 C CA . GLN A 1 299 ? 18.655 -29.801 17.985 1.00 30.27 298 GLN A CA 1
ATOM 2192 C C . GLN A 1 299 ? 19.477 -28.756 17.226 1.00 27.84 298 GLN A C 1
ATOM 2193 O O . GLN A 1 299 ? 20.574 -29.069 16.768 1.00 28.30 298 GLN A O 1
ATOM 2199 N N . GLY A 1 300 ? 18.953 -27.543 17.085 1.00 24.29 299 GLY A N 1
ATOM 2200 C CA . GLY A 1 300 ? 19.638 -26.468 16.372 1.00 24.25 299 GLY A CA 1
ATOM 2201 C C . GLY A 1 300 ? 19.374 -26.480 14.870 1.00 22.15 299 GLY A C 1
ATOM 2202 O O . GLY A 1 300 ? 19.972 -25.707 14.137 1.00 22.71 299 GLY A O 1
ATOM 2203 N N . ILE A 1 301 ? 18.467 -27.338 14.413 1.00 20.24 300 ILE A N 1
ATOM 2204 C CA . ILE A 1 301 ? 18.257 -27.535 12.982 1.00 21.21 300 ILE A CA 1
ATOM 2205 C C . ILE A 1 301 ? 16.968 -26.883 12.473 1.00 19.98 300 ILE A C 1
ATOM 2206 O O . ILE A 1 301 ? 15.840 -27.232 12.878 1.00 18.69 300 ILE A O 1
ATOM 2211 N N . ARG A 1 302 ? 17.160 -25.912 11.585 1.00 18.00 301 ARG A N 1
ATOM 2212 C CA . ARG A 1 302 ? 16.054 -25.295 10.894 1.00 16.85 301 ARG A CA 1
ATOM 2213 C C . ARG A 1 302 ? 15.721 -26.065 9.604 1.00 16.46 301 ARG A C 1
ATOM 2214 O O . ARG A 1 302 ? 16.517 -26.861 9.135 1.00 16.75 301 ARG A O 1
ATOM 2222 N N . LEU A 1 303 ? 14.514 -25.851 9.090 1.00 15.80 302 LEU A N 1
ATOM 2223 C CA . LEU A 1 303 ? 14.044 -26.502 7.897 1.00 15.89 302 LEU A CA 1
ATOM 2224 C C . LEU A 1 303 ? 13.704 -25.481 6.832 1.00 15.49 302 LEU A C 1
ATOM 2225 O O . LEU A 1 303 ? 13.102 -24.445 7.109 1.00 15.81 302 LEU A O 1
ATOM 2230 N N . ASN A 1 304 ? 14.088 -25.814 5.613 1.00 15.11 303 ASN A N 1
ATOM 2231 C CA . ASN A 1 304 ? 13.794 -25.003 4.441 1.00 14.77 303 ASN A CA 1
ATOM 2232 C C . ASN A 1 304 ? 13.008 -25.864 3.462 1.00 14.75 303 ASN A C 1
ATOM 2233 O O . ASN A 1 304 ? 13.504 -26.919 3.039 1.00 15.4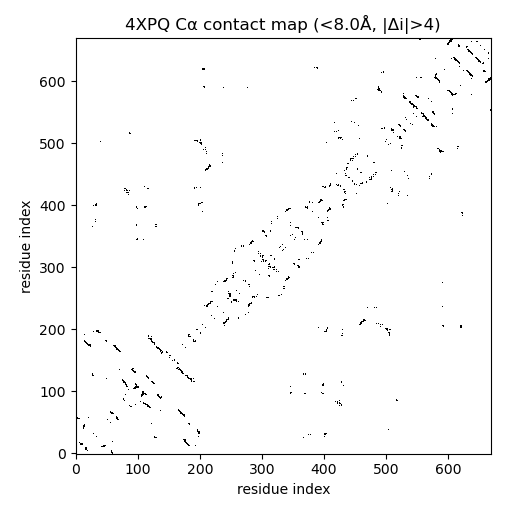3 303 ASN A O 1
ATOM 2238 N N . LEU A 1 305 ? 11.791 -25.445 3.119 1.00 14.79 304 LEU A N 1
ATOM 2239 C CA . LEU A 1 305 ? 10.891 -26.292 2.336 1.00 15.18 304 LEU A CA 1
ATOM 2240 C C . LEU A 1 305 ? 10.832 -25.925 0.866 1.00 14.35 304 LEU A C 1
ATOM 2241 O O . LEU A 1 305 ? 10.586 -24.768 0.490 1.00 13.91 304 LEU A O 1
ATOM 2246 N N . TRP A 1 306 ? 11.023 -26.946 0.042 1.00 14.52 305 TRP A N 1
ATOM 2247 C CA . TRP A 1 306 ? 10.801 -26.842 -1.389 1.00 14.63 305 TRP A CA 1
ATOM 2248 C C . TRP A 1 306 ? 9.342 -26.540 -1.694 1.00 14.85 305 TRP A C 1
ATOM 2249 O O . TRP A 1 306 ? 8.451 -27.188 -1.137 1.00 14.60 305 TRP A O 1
ATOM 2260 N N . ILE A 1 307 ? 9.109 -25.554 -2.562 1.00 14.88 306 ILE A N 1
ATOM 2261 C CA . ILE A 1 307 ? 7.838 -25.392 -3.255 1.00 15.22 306 ILE A CA 1
ATOM 2262 C C . ILE A 1 307 ? 8.069 -25.001 -4.695 1.00 15.48 306 ILE A C 1
ATOM 2263 O O . ILE A 1 307 ? 9.080 -24.377 -5.023 1.00 15.29 306 ILE A O 1
ATOM 2268 N N . ASN A 1 308 ? 7.142 -25.389 -5.562 1.00 14.77 307 ASN A N 1
ATOM 2269 C CA . ASN A 1 308 ? 6.850 -24.558 -6.717 1.00 14.89 307 ASN A CA 1
ATOM 2270 C C . ASN A 1 308 ? 5.451 -23.982 -6.461 1.00 15.22 307 ASN A C 1
ATOM 2271 O O . ASN A 1 308 ? 4.733 -24.519 -5.621 1.00 15.84 307 ASN A O 1
ATOM 2276 N N . PRO A 1 309 ? 5.082 -22.865 -7.123 1.00 15.27 308 PRO A N 1
ATOM 2277 C CA . PRO A 1 309 ? 3.835 -22.206 -6.725 1.00 15.26 308 PRO A CA 1
ATOM 2278 C C . PRO A 1 309 ? 2.582 -22.730 -7.415 1.00 15.84 308 PRO A C 1
ATOM 2279 O O . PRO A 1 309 ? 1.579 -22.007 -7.475 1.00 16.57 308 PRO A O 1
ATOM 2283 N N . TYR A 1 310 ? 2.615 -23.962 -7.902 1.00 14.54 309 TYR A N 1
ATOM 2284 C CA . TYR A 1 310 ? 1.591 -24.438 -8.815 1.00 15.38 309 TYR A CA 1
ATOM 2285 C C . TYR A 1 310 ? 0.642 -25.374 -8.074 1.00 15.82 309 TYR A C 1
ATOM 2286 O O . TYR A 1 310 ? 1.077 -26.287 -7.368 1.00 16.05 309 TYR A O 1
ATOM 2295 N N . ILE A 1 311 ? -0.656 -25.109 -8.217 1.00 16.55 310 ILE A N 1
ATOM 2296 C CA . ILE A 1 311 ? -1.651 -25.608 -7.259 1.00 16.63 310 ILE A CA 1
ATOM 2297 C C . ILE A 1 311 ? -2.353 -26.888 -7.711 1.00 16.88 310 ILE A C 1
ATOM 2298 O O . ILE A 1 311 ? -2.921 -26.943 -8.800 1.00 17.71 310 ILE A O 1
ATOM 2303 N N . SER A 1 312 ? -2.285 -27.907 -6.851 1.00 17.45 311 SER A N 1
ATOM 2304 C CA . SER A 1 312 ? -3.054 -29.153 -6.980 1.00 17.77 311 SER A CA 1
ATOM 2305 C C . SER A 1 312 ? -4.553 -29.000 -6.657 1.00 17.82 311 SER A C 1
ATOM 2306 O O . SER A 1 312 ? -4.924 -28.254 -5.755 1.00 17.90 311 SER A O 1
ATOM 2309 N N . PRO A 1 313 ? -5.404 -29.775 -7.335 1.00 18.96 312 PRO A N 1
ATOM 2310 C CA . PRO A 1 313 ? -6.833 -29.804 -6.953 1.00 19.59 312 PRO A CA 1
ATOM 2311 C C . PRO A 1 313 ? -7.042 -30.338 -5.533 1.00 20.64 312 PRO A C 1
ATOM 2312 O O . PRO A 1 313 ? -8.075 -30.090 -4.942 1.00 21.58 312 PRO A O 1
ATOM 2316 N N . ASP A 1 314 ? -6.037 -30.990 -4.966 1.00 21.18 313 ASP A N 1
ATOM 2317 C CA . ASP A 1 314 ? -6.067 -31.381 -3.553 1.00 22.73 313 ASP A CA 1
ATOM 2318 C C . ASP A 1 314 ? -5.485 -30.411 -2.545 1.00 22.45 313 ASP A C 1
ATOM 2319 O O . ASP A 1 314 ? -5.503 -30.704 -1.346 1.00 21.28 313 ASP A O 1
ATOM 2324 N N . ALA A 1 315 ? -4.960 -29.265 -2.995 1.00 21.21 314 ALA A N 1
ATOM 2325 C CA . ALA A 1 315 ? -4.542 -28.229 -2.062 1.00 21.35 314 ALA A CA 1
ATOM 2326 C C . ALA A 1 315 ? -5.784 -27.756 -1.305 1.00 22.45 314 ALA A C 1
ATOM 2327 O O . ALA A 1 315 ? -6.862 -27.623 -1.911 1.00 23.00 314 ALA A O 1
ATOM 2329 N N . PRO A 1 316 ? -5.644 -27.496 0.008 1.00 22.75 315 PRO A N 1
ATOM 2330 C CA . PRO A 1 316 ? -6.838 -27.125 0.791 1.00 23.32 315 PRO A CA 1
ATOM 2331 C C . PRO A 1 316 ? -7.497 -25.813 0.342 1.00 22.97 315 PRO A C 1
ATOM 2332 O O . PRO A 1 316 ? -8.673 -25.616 0.595 1.00 23.06 315 PRO A O 1
ATOM 2336 N N . PHE A 1 317 ? -6.773 -24.951 -0.377 1.00 21.00 316 PHE A N 1
ATOM 2337 C CA . PHE A 1 317 ? -7.295 -23.648 -0.794 1.00 20.26 316 PHE A CA 1
ATOM 2338 C C . PHE A 1 317 ? -7.572 -23.609 -2.303 1.00 20.04 316 PHE A C 1
ATOM 2339 O O . PHE A 1 317 ? -7.790 -22.546 -2.867 1.00 20.54 316 PHE A O 1
ATOM 2347 N N . TYR A 1 318 ? -7.554 -24.772 -2.947 1.00 20.35 317 TYR A N 1
ATOM 2348 C CA . TYR A 1 318 ? -7.751 -24.878 -4.392 1.00 20.70 317 TYR A CA 1
ATOM 2349 C C . TYR A 1 318 ? -8.994 -24.169 -4.895 1.00 21.45 317 TYR A C 1
ATOM 2350 O O . TYR A 1 318 ? -8.925 -23.349 -5.811 1.00 19.24 317 TYR A O 1
ATOM 2359 N N . LYS A 1 319 ? -10.149 -24.506 -4.316 1.00 23.14 318 LYS A N 1
ATOM 2360 C CA . LYS A 1 319 ? -11.404 -23.929 -4.793 1.00 25.35 318 LYS A CA 1
ATOM 2361 C C . LYS A 1 319 ? -11.410 -22.418 -4.610 1.00 23.53 318 LYS A C 1
ATOM 2362 O O . LYS A 1 319 ? -11.827 -21.679 -5.501 1.00 22.28 318 LYS A O 1
ATOM 2368 N N . GLU A 1 320 ? -10.934 -21.953 -3.463 1.00 21.79 319 GLU A N 1
ATOM 2369 C CA . GLU A 1 320 ? -10.896 -20.525 -3.194 1.00 22.85 319 GLU A CA 1
ATOM 2370 C C . GLU A 1 320 ? -9.995 -19.767 -4.192 1.00 21.29 319 GLU A C 1
ATOM 2371 O O . GLU A 1 320 ? -10.356 -18.681 -4.655 1.00 21.97 319 GLU A O 1
ATOM 2377 N N . ILE A 1 321 ? -8.835 -20.332 -4.517 1.00 20.19 320 ILE A N 1
ATOM 2378 C CA . ILE A 1 321 ? -7.833 -19.597 -5.305 1.00 19.71 320 ILE A CA 1
ATOM 2379 C C . ILE A 1 321 ? -8.064 -19.718 -6.813 1.00 20.22 320 ILE A C 1
ATOM 2380 O O . ILE A 1 321 ? -7.595 -18.875 -7.599 1.00 19.82 320 ILE A O 1
ATOM 2385 N N . LYS A 1 322 ? -8.775 -20.764 -7.219 1.00 20.31 321 LYS A N 1
ATOM 2386 C CA . LYS A 1 322 ? -8.956 -21.073 -8.637 1.00 21.37 321 LYS A CA 1
ATOM 2387 C C . LYS A 1 322 ? -9.348 -19.890 -9.540 1.00 21.04 321 LYS A C 1
ATOM 2388 O O . LYS A 1 322 ? -8.736 -19.705 -10.596 1.00 20.32 321 LYS A O 1
ATOM 2394 N N . PRO A 1 323 ? -10.341 -19.070 -9.133 1.00 20.86 322 PRO A N 1
ATOM 2395 C CA . PRO A 1 323 ? -10.690 -17.921 -9.974 1.00 21.52 322 PRO A CA 1
ATOM 2396 C C . PRO A 1 323 ? -9.558 -16.908 -10.164 1.00 20.55 322 PRO A C 1
ATOM 2397 O O . PRO A 1 323 ? -9.592 -16.151 -11.109 1.00 20.89 322 PRO A O 1
ATOM 2401 N N . TYR A 1 324 ? -8.570 -16.908 -9.270 1.00 19.21 323 TYR A N 1
ATOM 2402 C CA . TYR A 1 324 ? -7.483 -15.949 -9.298 1.00 18.80 323 TYR A CA 1
ATOM 2403 C C . TYR A 1 324 ? -6.198 -16.601 -9.790 1.00 17.69 323 TYR A C 1
ATOM 2404 O O . TYR A 1 324 ? -5.117 -16.279 -9.335 1.00 16.59 323 TYR A O 1
ATOM 2413 N N . THR A 1 325 ? -6.349 -17.510 -10.745 1.00 17.28 324 THR A N 1
ATOM 2414 C CA . THR A 1 325 ? -5.218 -18.180 -11.357 1.00 17.61 324 THR A CA 1
ATOM 2415 C C . THR A 1 325 ? -5.253 -17.909 -12.855 1.00 17.87 324 THR A C 1
ATOM 2416 O O . THR A 1 325 ? -6.303 -17.598 -13.433 1.00 17.55 324 THR A O 1
ATOM 2420 N N . GLY A 1 326 ? -4.102 -18.024 -13.493 1.00 17.01 325 GLY A N 1
ATOM 2421 C CA . GLY A 1 326 ? -4.049 -17.852 -14.931 1.00 16.84 325 GLY A CA 1
ATOM 2422 C C . GLY A 1 326 ? -4.735 -18.913 -15.779 1.00 15.87 325 GLY A C 1
ATOM 2423 O O . GLY A 1 326 ? -5.148 -19.971 -15.300 1.00 16.19 325 GLY A O 1
ATOM 2424 N N . SER A 1 327 ? -4.819 -18.625 -17.067 1.00 15.83 326 SER A N 1
ATOM 2425 C CA . SER A 1 327 ? -5.434 -19.523 -18.050 1.00 15.91 326 SER A CA 1
ATOM 2426 C C . SER A 1 327 ? -4.661 -20.829 -18.229 1.00 15.98 326 SER A C 1
ATOM 2427 O O . SER A 1 327 ? -5.249 -21.861 -18.571 1.00 16.25 326 SER A O 1
ATOM 2430 N N . HIS A 1 328 ? -3.342 -20.779 -18.017 1.00 15.42 327 HIS A N 1
ATOM 2431 C CA . HIS A 1 328 ? -2.467 -21.900 -18.308 1.00 15.29 327 HIS A CA 1
ATOM 2432 C C . HIS A 1 328 ? -1.833 -22.464 -17.055 1.00 14.91 327 HIS A C 1
ATOM 2433 O O . HIS A 1 328 ? -1.615 -21.758 -16.082 1.00 16.72 327 HIS A O 1
ATOM 2440 N N . THR A 1 329 ? -1.509 -23.745 -17.113 1.00 14.66 328 THR A N 1
ATOM 2441 C CA . THR A 1 329 ? -0.985 -24.478 -16.004 1.00 15.22 328 THR A CA 1
ATOM 2442 C C . THR A 1 329 ? 0.480 -24.820 -16.203 1.00 14.96 328 THR A C 1
ATOM 2443 O O . THR A 1 329 ? 0.982 -24.783 -17.315 1.00 15.18 328 THR A O 1
ATOM 2447 N N . VAL A 1 330 ? 1.153 -25.116 -15.096 1.00 14.99 329 VAL A N 1
ATOM 2448 C CA . VAL A 1 330 ? 2.550 -25.580 -15.123 1.00 14.88 329 VAL A CA 1
ATOM 2449 C C . VAL A 1 330 ? 2.578 -26.933 -14.415 1.00 14.98 329 VAL A C 1
ATOM 2450 O O . VAL A 1 330 ? 2.204 -27.027 -13.247 1.00 14.75 329 VAL A O 1
ATOM 2454 N N . TRP A 1 331 ? 2.959 -27.971 -15.161 1.00 14.98 330 TRP A N 1
ATOM 2455 C CA . TRP A 1 331 ? 2.837 -29.360 -14.745 1.00 15.86 330 TRP A CA 1
ATOM 2456 C C . TRP A 1 331 ? 1.464 -29.628 -14.124 1.00 15.61 330 TRP A C 1
ATOM 2457 O O . TRP A 1 331 ? 1.366 -30.256 -13.090 1.00 15.40 330 TRP A O 1
ATOM 2468 N N . LEU A 1 332 ? 0.423 -29.142 -14.793 1.00 15.92 331 LEU A N 1
ATOM 2469 C CA . LEU A 1 332 ? -0.975 -29.395 -14.422 1.00 15.76 331 LEU A CA 1
ATOM 2470 C C . LEU A 1 332 ? -1.415 -28.691 -13.136 1.00 16.38 331 LEU A C 1
ATOM 2471 O O . LEU A 1 332 ? -2.531 -28.924 -12.643 1.00 17.34 331 LEU A O 1
ATOM 2476 N N . GLY A 1 333 ? -0.589 -27.770 -12.647 1.00 15.73 332 GLY A N 1
ATOM 2477 C CA . GLY A 1 333 ? -0.933 -26.926 -11.513 1.00 15.76 332 GLY A CA 1
ATOM 2478 C C . GLY A 1 333 ? -1.401 -25.551 -11.918 1.00 16.12 332 GLY A C 1
ATOM 2479 O O . GLY A 1 333 ? -0.877 -24.943 -12.868 1.00 16.87 332 GLY A O 1
ATOM 2480 N N . LEU A 1 334 ? -2.361 -25.018 -11.181 1.00 16.45 333 LEU A N 1
ATOM 2481 C CA . LEU A 1 334 ? -2.813 -23.656 -11.448 1.00 16.82 333 LEU A CA 1
ATOM 2482 C C . LEU A 1 334 ? -1.691 -22.685 -11.077 1.00 16.57 333 LEU A C 1
ATOM 2483 O O . LEU A 1 334 ? -0.914 -22.944 -10.164 1.00 16.95 333 LEU A O 1
ATOM 2488 N N . VAL A 1 335 ? -1.672 -21.552 -11.751 1.00 16.50 334 VAL A N 1
ATOM 2489 C CA . VAL A 1 335 ? -0.677 -20.500 -11.555 1.00 15.75 334 VAL A CA 1
ATOM 2490 C C . VAL A 1 335 ? -1.366 -19.320 -10.894 1.00 16.09 334 VAL A C 1
ATOM 2491 O O . VAL A 1 335 ? -2.144 -18.631 -11.539 1.00 16.64 334 VAL A O 1
ATOM 2495 N N . PRO A 1 336 ? -1.109 -19.090 -9.592 1.00 15.47 335 PRO A N 1
ATOM 2496 C CA . PRO A 1 336 ? -1.800 -17.967 -8.941 1.00 16.31 335 PRO A CA 1
ATOM 2497 C C . PRO A 1 336 ? -1.347 -16.632 -9.467 1.00 15.99 335 PRO A C 1
ATOM 2498 O O . PRO A 1 336 ? -0.148 -16.445 -9.717 1.00 15.58 335 PRO A O 1
ATOM 2502 N N . ASP A 1 337 ? -2.294 -15.714 -9.635 1.00 15.79 336 ASP A N 1
ATOM 2503 C CA . ASP A 1 337 ? -1.973 -14.348 -9.957 1.00 16.43 336 ASP A CA 1
ATOM 2504 C C . ASP A 1 337 ? -1.652 -13.612 -8.658 1.00 16.97 336 ASP A C 1
ATOM 2505 O O . ASP A 1 337 ? -2.528 -13.045 -7.995 1.00 17.22 336 ASP A O 1
ATOM 2510 N N . PHE A 1 338 ? -0.374 -13.590 -8.321 1.00 15.89 337 PHE A N 1
ATOM 2511 C CA . PHE A 1 338 ? 0.067 -13.015 -7.068 1.00 16.02 337 PHE A CA 1
ATOM 2512 C C . PHE A 1 338 ? 0.026 -11.496 -7.010 1.00 16.28 337 PHE A C 1
ATOM 2513 O O . PHE A 1 338 ? 0.336 -10.931 -5.960 1.00 17.31 337 PHE A O 1
ATOM 2521 N N . THR A 1 339 ? -0.344 -10.835 -8.108 1.00 16.45 338 THR A N 1
ATOM 2522 C CA . THR A 1 339 ? -0.654 -9.409 -8.064 1.00 17.90 338 THR A CA 1
ATOM 2523 C C . THR A 1 339 ? -2.031 -9.151 -7.453 1.00 18.71 338 THR A C 1
ATOM 2524 O O . THR A 1 339 ? -2.339 -8.005 -7.133 1.00 18.84 338 THR A O 1
ATOM 2528 N N . MET A 1 340 ? -2.828 -10.200 -7.282 1.00 18.67 339 MET A N 1
ATOM 2529 C CA . MET A 1 340 ? -4.158 -10.091 -6.659 1.00 19.51 339 MET A CA 1
ATOM 2530 C C . MET A 1 340 ? -4.161 -10.541 -5.214 1.00 18.93 339 MET A C 1
ATOM 2531 O O . MET A 1 340 ? -3.693 -11.626 -4.888 1.00 16.92 339 MET A O 1
ATOM 2536 N N . ALA A 1 341 ? -4.706 -9.685 -4.342 1.00 19.47 340 ALA A N 1
ATOM 2537 C CA . ALA A 1 341 ? -4.879 -10.034 -2.932 1.00 20.06 340 ALA A CA 1
ATOM 2538 C C . ALA A 1 341 ? -5.657 -11.337 -2.786 1.00 19.01 340 ALA A C 1
ATOM 2539 O O . ALA A 1 341 ? -5.392 -12.141 -1.881 1.00 18.53 340 ALA A O 1
ATOM 2541 N N . GLU A 1 342 ? -6.598 -11.559 -3.697 1.00 18.89 341 GLU A N 1
ATOM 2542 C CA . GLU A 1 342 ? -7.481 -12.716 -3.629 1.00 19.25 341 GLU A CA 1
ATOM 2543 C C . GLU A 1 342 ? -6.750 -14.022 -3.884 1.00 19.67 341 GLU A C 1
ATOM 2544 O O . GLU A 1 342 ? -7.210 -15.073 -3.463 1.00 19.75 341 GLU A O 1
ATOM 2550 N N . ALA A 1 343 ? -5.615 -13.958 -4.582 1.00 18.38 342 ALA A N 1
ATOM 2551 C CA . ALA A 1 343 ? -4.751 -15.141 -4.731 1.00 18.18 342 ALA A CA 1
ATOM 2552 C C . ALA A 1 343 ? -3.734 -15.257 -3.611 1.00 18.04 342 ALA A C 1
ATOM 2553 O O . ALA A 1 343 ? -3.455 -16.360 -3.111 1.00 16.94 342 ALA A O 1
ATOM 2555 N N . ARG A 1 344 ? -3.155 -14.122 -3.231 1.00 17.77 343 ARG A N 1
ATOM 2556 C CA . ARG A 1 344 ? -2.162 -14.123 -2.167 1.00 18.34 343 ARG A CA 1
ATOM 2557 C C . ARG A 1 344 ? -2.711 -14.634 -0.843 1.00 19.87 343 ARG A C 1
ATOM 2558 O O . ARG A 1 344 ? -2.044 -15.373 -0.153 1.00 18.66 343 ARG A O 1
ATOM 2566 N N . LYS A 1 345 ? -3.916 -14.206 -0.474 1.00 20.80 344 LYS A N 1
ATOM 2567 C CA . LYS A 1 345 ? -4.441 -14.526 0.866 1.00 21.84 344 LYS A CA 1
ATOM 2568 C C . LYS A 1 345 ? -4.505 -16.030 1.079 1.00 19.99 344 LYS A C 1
ATOM 2569 O O . LYS A 1 345 ? -3.885 -16.554 2.021 1.00 20.51 344 LYS A O 1
ATOM 2575 N N . PRO A 1 346 ? -5.197 -16.758 0.197 1.00 20.19 345 PRO A N 1
ATOM 2576 C CA . PRO A 1 346 ? -5.247 -18.201 0.448 1.00 19.62 345 PRO A CA 1
ATOM 2577 C C . PRO A 1 346 ? -3.879 -18.905 0.409 1.00 19.19 345 PRO A C 1
ATOM 2578 O O . PRO A 1 346 ? -3.585 -19.788 1.248 1.00 18.24 345 PRO A O 1
ATOM 2582 N N . PHE A 1 347 ? -3.066 -18.533 -0.572 1.00 17.89 346 PHE A N 1
ATOM 2583 C CA . PHE A 1 347 ? -1.781 -19.202 -0.776 1.00 17.00 346 PHE A CA 1
ATOM 2584 C C . PHE A 1 347 ? -0.863 -18.989 0.425 1.00 16.38 346 PHE A C 1
ATOM 2585 O O . PHE A 1 347 ? -0.425 -19.941 1.055 1.00 17.74 346 PHE A O 1
ATOM 2593 N N . PHE A 1 348 ? -0.614 -17.732 0.751 1.00 17.65 347 PHE A N 1
ATOM 2594 C CA . PHE A 1 348 ? 0.293 -17.373 1.843 1.00 18.38 347 PHE A CA 1
ATOM 2595 C C . PHE A 1 348 ? -0.269 -17.691 3.231 1.00 19.14 347 PHE A C 1
ATOM 2596 O O . PHE A 1 348 ? 0.485 -18.043 4.128 1.00 19.11 347 PHE A O 1
ATOM 2604 N N . ASN A 1 349 ? -1.587 -17.673 3.371 1.00 19.44 348 ASN A N 1
ATOM 2605 C CA . ASN A 1 349 ? -2.216 -18.143 4.612 1.00 22.06 348 ASN A CA 1
ATOM 2606 C C . ASN A 1 349 ? -1.870 -19.599 4.885 1.00 20.85 348 ASN A C 1
ATOM 2607 O O . ASN A 1 349 ? -1.554 -19.951 6.012 1.00 21.45 348 ASN A O 1
ATOM 2612 N N . GLN A 1 350 ? -1.915 -20.441 3.853 1.00 19.47 349 GLN A N 1
ATOM 2613 C CA . GLN A 1 350 ? -1.570 -21.842 4.001 1.00 19.91 349 GLN A CA 1
ATOM 2614 C C . GLN A 1 350 ? -0.109 -22.012 4.415 1.00 19.65 349 GLN A C 1
ATOM 2615 O O . GLN A 1 350 ? 0.182 -22.775 5.332 1.00 20.23 349 GLN A O 1
ATOM 2621 N N . LEU A 1 351 ? 0.818 -21.326 3.751 1.00 19.30 350 LEU A N 1
ATOM 2622 C CA . LEU A 1 351 ? 2.210 -21.381 4.208 1.00 19.48 350 LEU A CA 1
ATOM 2623 C C . LEU A 1 351 ? 2.382 -20.953 5.656 1.00 18.75 350 LEU A C 1
ATOM 2624 O O . LEU A 1 351 ? 3.097 -21.599 6.430 1.00 18.06 350 LEU A O 1
ATOM 2629 N N . LEU A 1 352 ? 1.756 -19.838 6.001 1.00 18.50 351 LEU A N 1
ATOM 2630 C CA . LEU A 1 352 ? 1.837 -19.313 7.356 1.00 19.32 351 LEU A CA 1
ATOM 2631 C C . LEU A 1 352 ? 1.295 -20.316 8.369 1.00 19.47 351 LEU A C 1
ATOM 2632 O O . LEU A 1 352 ? 2.016 -20.735 9.272 1.00 21.26 351 LEU A O 1
ATOM 2637 N N . LYS A 1 353 ? 0.047 -20.738 8.204 1.00 20.48 352 LYS A N 1
ATOM 2638 C CA . LYS A 1 353 ? -0.610 -21.561 9.240 1.00 22.19 352 LYS A CA 1
ATOM 2639 C C . LYS A 1 353 ? -0.076 -22.981 9.292 1.00 21.03 352 LYS A C 1
ATOM 2640 O O . LYS A 1 353 ? 0.083 -23.533 10.359 1.00 21.53 352 LYS A O 1
ATOM 2646 N N . ASP A 1 354 ? 0.221 -23.574 8.138 1.00 20.13 353 ASP A N 1
ATOM 2647 C CA . ASP A 1 354 ? 0.616 -24.974 8.080 1.00 19.90 353 ASP A CA 1
ATOM 2648 C C . ASP A 1 354 ? 2.132 -25.240 8.254 1.00 19.82 353 ASP A C 1
ATOM 2649 O O . ASP A 1 354 ? 2.534 -26.351 8.617 1.00 19.64 353 ASP A O 1
ATOM 2654 N N . GLN A 1 355 ? 2.966 -24.233 8.001 1.00 18.76 354 GLN A N 1
ATOM 2655 C CA . GLN A 1 355 ? 4.437 -24.402 8.037 1.00 18.41 354 GLN A CA 1
ATOM 2656 C C . GLN A 1 355 ? 5.165 -23.400 8.916 1.00 18.06 354 GLN A C 1
ATOM 2657 O O . GLN A 1 355 ? 5.842 -23.778 9.885 1.00 18.88 354 GLN A O 1
ATOM 2663 N N . ILE A 1 356 ? 5.020 -22.116 8.592 1.00 18.07 355 ILE A N 1
ATOM 2664 C CA . ILE A 1 356 ? 5.764 -21.068 9.266 1.00 18.28 355 ILE A CA 1
ATOM 2665 C C . ILE A 1 356 ? 5.401 -21.052 10.752 1.00 18.71 355 ILE A C 1
ATOM 2666 O O . ILE A 1 356 ? 6.285 -20.987 11.604 1.00 18.13 355 ILE A O 1
ATOM 2671 N N . GLU A 1 357 ? 4.108 -21.156 11.068 1.00 20.63 356 GLU A N 1
ATOM 2672 C CA . GLU A 1 357 ? 3.685 -21.164 12.483 1.00 20.91 356 GLU A CA 1
ATOM 2673 C C . GLU A 1 357 ? 4.109 -22.426 13.238 1.00 22.54 356 GLU A C 1
ATOM 2674 O O . GLU A 1 357 ? 4.188 -22.410 14.462 1.00 23.32 356 GLU A O 1
ATOM 2680 N N . ARG A 1 358 ? 4.435 -23.504 12.527 1.00 21.91 357 ARG A N 1
ATOM 2681 C CA . ARG A 1 358 ? 5.053 -24.679 13.162 1.00 22.19 357 ARG A CA 1
ATOM 2682 C C . ARG A 1 358 ? 6.566 -24.537 13.387 1.00 20.63 357 ARG A C 1
ATOM 2683 O O . ARG A 1 358 ? 7.166 -25.351 14.074 1.00 19.57 357 ARG A O 1
ATOM 2691 N N . GLY A 1 359 ? 7.178 -23.509 12.812 1.00 20.04 358 GLY A N 1
ATOM 2692 C CA . GLY A 1 359 ? 8.590 -23.225 13.015 1.00 19.48 358 GLY A CA 1
ATOM 2693 C C . GLY A 1 359 ? 9.457 -23.309 11.761 1.00 18.78 358 GLY A C 1
ATOM 2694 O O . GLY A 1 359 ? 10.657 -23.100 11.841 1.00 17.58 358 GLY A O 1
ATOM 2695 N N . VAL A 1 360 ? 8.866 -23.608 10.606 1.00 18.01 359 VAL A N 1
ATOM 2696 C CA . VAL A 1 360 ? 9.630 -23.708 9.345 1.00 17.61 359 VAL A CA 1
ATOM 2697 C C . VAL A 1 360 ? 10.340 -22.391 9.050 1.00 16.89 359 VAL A C 1
ATOM 2698 O O . VAL A 1 360 ? 9.734 -21.339 9.076 1.00 16.82 359 VAL A O 1
ATOM 2702 N N . SER A 1 361 ? 11.630 -22.470 8.737 1.00 16.13 360 SER A N 1
ATOM 2703 C CA . SER A 1 361 ? 12.494 -21.292 8.653 1.00 15.35 360 SER A CA 1
ATOM 2704 C C . SER A 1 361 ? 12.486 -20.554 7.307 1.00 16.04 360 SER A C 1
ATOM 2705 O O . SER A 1 361 ? 12.813 -19.362 7.244 1.00 15.79 360 SER A O 1
ATOM 2708 N N . GLY A 1 362 ? 12.124 -21.255 6.240 1.00 15.25 361 GLY A N 1
ATOM 2709 C CA . GLY A 1 362 ? 12.082 -20.636 4.930 1.00 14.93 361 GLY A CA 1
ATOM 2710 C C . GLY A 1 362 ? 11.805 -21.626 3.833 1.00 14.29 361 GLY A C 1
ATOM 2711 O O . GLY A 1 362 ? 11.519 -22.817 4.098 1.00 13.63 361 GLY A O 1
ATOM 2712 N N . TYR A 1 363 ? 11.913 -21.121 2.602 1.00 13.42 362 TYR A N 1
ATOM 2713 C CA . TYR A 1 363 ? 11.505 -21.858 1.413 1.00 13.58 362 TYR A CA 1
ATOM 2714 C C . TYR A 1 363 ? 12.562 -21.875 0.321 1.00 13.40 362 TYR A C 1
ATOM 2715 O O . TYR A 1 363 ? 13.447 -21.029 0.262 1.00 13.43 362 TYR A O 1
ATOM 2724 N N . LYS A 1 364 ? 12.431 -22.854 -0.554 1.00 13.73 363 LYS A N 1
ATOM 2725 C CA . LYS A 1 364 ? 13.167 -22.923 -1.795 1.00 13.41 363 LYS A CA 1
ATOM 2726 C C . LYS A 1 364 ? 12.084 -22.824 -2.863 1.00 13.47 363 LYS A C 1
ATOM 2727 O O . LYS A 1 364 ? 11.237 -23.715 -3.007 1.00 13.56 363 LYS A O 1
ATOM 2733 N N . ILE A 1 365 ? 12.087 -21.699 -3.566 1.00 13.30 364 ILE A N 1
ATOM 2734 C CA . ILE A 1 365 ? 11.043 -21.361 -4.522 1.00 13.76 364 ILE A CA 1
ATOM 2735 C C . ILE A 1 365 ? 11.519 -21.776 -5.901 1.00 14.51 364 ILE A C 1
ATOM 2736 O O . ILE A 1 365 ? 12.276 -21.043 -6.574 1.00 14.10 364 ILE A O 1
ATOM 2741 N N . ASP A 1 366 ? 11.068 -22.953 -6.332 1.00 14.09 365 ASP A N 1
ATOM 2742 C CA . ASP A 1 366 ? 11.587 -23.586 -7.534 1.00 13.76 365 ASP A CA 1
ATOM 2743 C C . ASP A 1 366 ? 10.729 -23.269 -8.751 1.00 13.90 365 ASP A C 1
ATOM 2744 O O . ASP A 1 366 ? 9.550 -22.957 -8.633 1.00 13.23 365 ASP A O 1
ATOM 2749 N N . GLU A 1 367 ? 11.338 -23.329 -9.925 1.00 14.27 366 GLU A N 1
ATOM 2750 C CA . GLU A 1 367 ? 10.595 -23.437 -11.179 1.00 14.23 366 GLU A CA 1
ATOM 2751 C C . GLU A 1 367 ? 9.683 -22.228 -11.465 1.00 13.82 366 GLU A C 1
ATOM 2752 O O . GLU A 1 36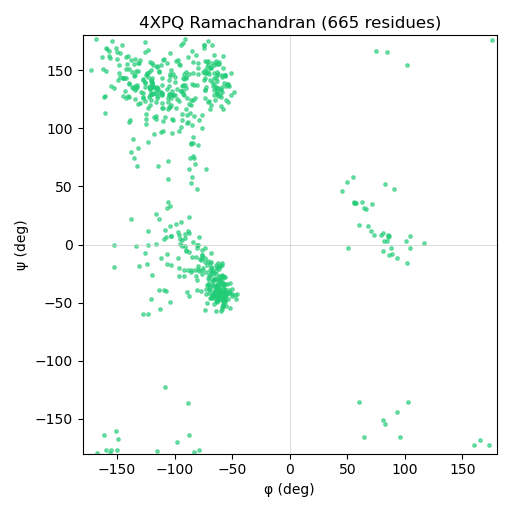7 ? 8.583 -22.363 -12.018 1.00 13.81 366 GLU A O 1
ATOM 2758 N N . VAL A 1 368 ? 10.185 -21.059 -11.089 1.00 13.67 367 VAL A N 1
ATOM 2759 C CA . VAL A 1 368 ? 9.548 -19.767 -11.389 1.00 14.02 367 VAL A CA 1
ATOM 2760 C C . VAL A 1 368 ? 10.299 -19.046 -12.524 1.00 13.26 367 VAL A C 1
ATOM 2761 O O . VAL A 1 368 ? 10.087 -17.850 -12.758 1.00 13.27 367 VAL A O 1
ATOM 2765 N N . ASP A 1 369 ? 11.134 -19.807 -13.234 1.00 13.12 368 ASP A N 1
ATOM 2766 C CA . ASP A 1 369 ? 11.986 -19.310 -14.306 1.00 13.22 368 ASP A CA 1
ATOM 2767 C C . ASP A 1 369 ? 11.627 -19.815 -15.724 1.00 12.68 368 ASP A C 1
ATOM 2768 O O . ASP A 1 369 ? 11.405 -19.010 -16.639 1.00 13.30 368 ASP A O 1
ATOM 2773 N N . GLY A 1 370 ? 11.578 -21.133 -15.905 1.00 13.34 369 GLY A N 1
ATOM 2774 C CA . GLY A 1 370 ? 11.471 -21.748 -17.218 1.00 13.33 369 GLY A CA 1
ATOM 2775 C C . GLY A 1 370 ? 11.807 -23.230 -17.147 1.00 13.83 369 GLY A C 1
ATOM 2776 O O . GLY A 1 370 ? 11.895 -23.775 -16.059 1.00 14.06 369 GLY A O 1
ATOM 2777 N N . TYR A 1 371 ? 12.006 -23.922 -18.263 1.00 14.31 370 TYR A N 1
ATOM 2778 C CA . TYR A 1 371 ? 12.010 -23.384 -19.622 1.00 14.06 370 TYR A CA 1
ATOM 2779 C C . TYR A 1 371 ? 10.610 -22.974 -20.121 1.00 14.04 370 TYR A C 1
ATOM 2780 O O . TYR A 1 371 ? 9.601 -23.192 -19.443 1.00 14.09 370 TYR A O 1
ATOM 2789 N N . ASP A 1 372 ? 10.569 -22.388 -21.311 1.00 13.71 371 ASP A N 1
ATOM 2790 C CA . ASP A 1 372 ? 9.318 -21.919 -21.924 1.00 14.26 371 ASP A CA 1
ATOM 2791 C C . ASP A 1 372 ? 8.339 -23.069 -22.148 1.00 14.57 371 ASP A C 1
ATOM 2792 O O . ASP A 1 372 ? 7.119 -22.860 -22.171 1.00 15.49 371 ASP A O 1
ATOM 2797 N N . TYR A 1 373 ? 8.882 -24.265 -22.348 1.00 15.16 372 TYR A N 1
ATOM 2798 C CA A TYR A 1 373 ? 7.996 -25.399 -22.583 0.50 15.80 372 TYR A CA 1
ATOM 2799 C CA B TYR A 1 373 ? 8.126 -25.507 -22.545 0.50 15.01 372 TYR A CA 1
ATOM 2800 C C . TYR A 1 373 ? 7.365 -25.938 -21.303 1.00 15.63 372 TYR A C 1
ATOM 2801 O O . TYR A 1 373 ? 6.478 -26.782 -21.375 1.00 17.40 372 TYR A O 1
ATOM 2818 N N . TYR A 1 374 ? 7.787 -25.445 -20.151 1.00 15.40 373 TYR A N 1
ATOM 2819 C CA . TYR A 1 374 ? 7.172 -25.825 -18.883 1.00 15.59 373 TYR A CA 1
ATOM 2820 C C . TYR A 1 374 ? 6.276 -24.722 -18.372 1.00 15.66 373 TYR A C 1
ATOM 2821 O O . TYR A 1 374 ? 5.125 -24.965 -17.957 1.00 15.82 373 TYR A O 1
ATOM 2830 N N . LEU A 1 375 ? 6.802 -23.503 -18.340 1.00 14.62 374 LEU A N 1
ATOM 2831 C CA . LEU A 1 375 ? 6.019 -22.400 -17.829 1.00 14.70 374 LEU A CA 1
ATOM 2832 C C . LEU A 1 375 ? 4.947 -21.972 -18.823 1.00 14.42 374 LEU A C 1
ATOM 2833 O O . LEU A 1 375 ? 4.852 -22.473 -19.937 1.00 14.80 374 LEU A O 1
ATOM 2838 N N . TRP A 1 376 ? 4.089 -21.087 -18.375 1.00 14.53 375 TRP A N 1
ATOM 2839 C CA . TRP A 1 376 ? 2.989 -20.634 -19.183 1.00 14.68 375 TRP A CA 1
ATOM 2840 C C . TRP A 1 376 ? 3.494 -19.864 -20.399 1.00 15.35 375 TRP A C 1
ATOM 2841 O O . TRP A 1 376 ? 4.480 -19.141 -20.319 1.00 14.55 375 TRP A O 1
ATOM 2852 N N . PRO A 1 377 ? 2.817 -20.032 -21.541 1.00 15.50 376 PRO A N 1
ATOM 2853 C CA . PRO A 1 377 ? 3.138 -19.209 -22.702 1.00 15.90 376 PRO A CA 1
ATOM 2854 C C . PRO A 1 377 ? 2.844 -17.748 -22.446 1.00 15.39 376 PRO A C 1
ATOM 2855 O O . PRO A 1 377 ? 2.028 -17.423 -21.590 1.00 13.70 376 PRO A O 1
ATOM 2859 N N . ASP A 1 378 ? 3.484 -16.869 -23.203 1.00 15.11 377 ASP A N 1
ATOM 2860 C CA . ASP A 1 378 ? 3.120 -15.463 -23.166 1.00 15.58 377 ASP A CA 1
ATOM 2861 C C . ASP A 1 378 ? 1.685 -15.205 -23.661 1.00 15.70 377 ASP A C 1
ATOM 2862 O O . ASP A 1 378 ? 1.140 -14.139 -23.439 1.00 15.19 377 ASP A O 1
ATOM 2867 N N . ALA A 1 379 ? 1.118 -16.173 -24.378 1.00 16.16 378 ALA A N 1
ATOM 2868 C CA . ALA A 1 379 ? -0.278 -16.117 -24.839 1.00 15.87 378 ALA A CA 1
ATOM 2869 C C . ALA A 1 379 ? -1.275 -16.405 -23.718 1.00 16.13 378 ALA A C 1
ATOM 2870 O O . ALA A 1 379 ? -2.493 -16.258 -23.908 1.00 16.27 378 ALA A O 1
ATOM 2872 N N . ALA A 1 380 ? -0.780 -16.843 -22.568 1.00 16.27 379 ALA A N 1
ATOM 2873 C CA . ALA A 1 380 ? -1.637 -17.032 -21.394 1.00 16.02 379 ALA A CA 1
ATOM 2874 C C . ALA A 1 380 ? -2.227 -15.707 -20.939 1.00 16.22 379 ALA A C 1
ATOM 2875 O O . ALA A 1 380 ? -1.710 -14.648 -21.254 1.00 17.96 379 ALA A O 1
ATOM 2877 N N . LYS A 1 381 ? -3.364 -15.787 -20.267 1.00 16.30 380 LYS A N 1
ATOM 2878 C CA . LYS A 1 381 ? -4.018 -14.626 -19.712 1.00 16.79 380 LYS A CA 1
ATOM 2879 C C . LYS A 1 381 ? -4.160 -14.753 -18.212 1.00 15.85 380 LYS A C 1
ATOM 2880 O O . LYS A 1 381 ? -4.446 -15.838 -17.695 1.00 17.05 380 LYS A O 1
ATOM 2886 N N . PHE A 1 382 ? -3.977 -13.636 -17.514 1.00 16.29 381 PHE A N 1
ATOM 2887 C CA . PHE A 1 382 ? -4.076 -13.608 -16.064 1.00 16.54 381 PHE A CA 1
ATOM 2888 C C . PHE A 1 382 ? -5.264 -12.776 -15.597 1.00 17.47 381 PHE A C 1
ATOM 2889 O O . PHE A 1 382 ? -5.654 -11.807 -16.264 1.00 16.77 381 PHE A O 1
ATOM 2897 N N . PRO A 1 383 ? -5.858 -13.161 -14.458 1.00 18.03 382 PRO A N 1
ATOM 2898 C CA . PRO A 1 383 ? -7.098 -12.466 -14.040 1.00 18.80 382 PRO A CA 1
ATOM 2899 C C . PRO A 1 383 ? -6.950 -10.990 -13.656 1.00 20.18 382 PRO A C 1
ATOM 2900 O O . PRO A 1 383 ? -7.933 -10.244 -13.706 1.00 19.79 382 PRO A O 1
ATOM 2904 N N . SER A 1 384 ? -5.752 -10.559 -13.268 1.00 18.51 383 SER A N 1
ATOM 2905 C CA . SER A 1 384 ? -5.524 -9.167 -12.928 1.00 18.48 383 SER A CA 1
ATOM 2906 C C . SER A 1 384 ? -5.506 -8.305 -14.174 1.00 18.39 383 SER A C 1
ATOM 2907 O O . SER A 1 384 ? -5.573 -7.085 -14.081 1.00 18.70 383 SER A O 1
ATOM 2910 N N . GLY A 1 385 ? -5.380 -8.948 -15.327 1.00 17.22 384 GLY A N 1
ATOM 2911 C CA . GLY A 1 385 ? -5.170 -8.273 -16.594 1.00 18.30 384 GLY A CA 1
ATOM 2912 C C . GLY A 1 385 ? -3.701 -8.033 -16.881 1.00 17.24 384 GLY A C 1
ATOM 2913 O O . GLY A 1 385 ? -3.356 -7.500 -17.929 1.00 17.37 384 GLY A O 1
ATOM 2914 N N . LEU A 1 386 ? -2.810 -8.391 -15.954 1.00 16.48 385 LEU A N 1
ATOM 2915 C CA . LEU A 1 386 ? -1.384 -8.215 -16.228 1.00 16.08 385 LEU A CA 1
ATOM 2916 C C . LEU A 1 386 ? -0.974 -9.165 -17.351 1.00 15.49 385 LEU A C 1
ATOM 2917 O O . LEU A 1 386 ? -1.346 -10.318 -17.352 1.00 15.14 385 LEU A O 1
ATOM 2922 N N . SER A 1 387 ? -0.189 -8.676 -18.291 1.00 15.03 386 SER A N 1
ATOM 2923 C CA . SER A 1 387 ? 0.329 -9.531 -19.344 1.00 14.47 386 SER A CA 1
ATOM 2924 C C . SER A 1 387 ? 1.091 -10.723 -18.773 1.00 14.26 386 SER A C 1
ATOM 2925 O O . SER A 1 387 ? 1.774 -10.638 -17.750 1.00 14.62 386 SER A O 1
ATOM 2928 N N . ALA A 1 388 ? 0.984 -11.841 -19.462 1.00 13.76 387 ALA A N 1
ATOM 2929 C CA . ALA A 1 388 ? 1.757 -13.035 -19.111 1.00 13.94 387 ALA A CA 1
ATOM 2930 C C . ALA A 1 388 ? 3.272 -12.768 -19.176 1.00 13.65 387 ALA A C 1
ATOM 2931 O O . ALA A 1 388 ? 4.042 -13.362 -18.428 1.00 13.49 387 ALA A O 1
ATOM 2933 N N . GLU A 1 389 ? 3.679 -11.888 -20.089 1.00 13.88 388 GLU A N 1
ATOM 2934 C CA . GLU A 1 389 ? 5.068 -11.428 -20.212 1.00 14.20 388 GLU A CA 1
ATOM 2935 C C . GLU A 1 389 ? 5.565 -10.760 -18.902 1.00 14.87 388 GLU A C 1
ATOM 2936 O O . GLU A 1 389 ? 6.593 -11.139 -18.341 1.00 13.78 388 GLU A O 1
ATOM 2942 N N . GLN A 1 390 ? 4.833 -9.771 -18.416 1.00 14.17 389 GLN A N 1
ATOM 2943 C CA . GLN A 1 390 ? 5.247 -9.083 -17.183 1.00 14.86 389 GLN A CA 1
ATOM 2944 C C . GLN A 1 390 ? 5.145 -10.034 -15.983 1.00 14.39 389 GLN A C 1
ATOM 2945 O O . GLN A 1 390 ? 5.961 -9.959 -15.069 1.00 14.57 389 GLN A O 1
ATOM 2951 N N . MET A 1 391 ? 4.153 -10.938 -16.003 1.00 14.31 390 MET A N 1
ATOM 2952 C CA . MET A 1 391 ? 4.059 -11.969 -14.982 1.00 14.56 390 MET A CA 1
ATOM 2953 C C . MET A 1 391 ? 5.322 -12.859 -14.970 1.00 14.23 390 MET A C 1
ATOM 2954 O O . MET A 1 391 ? 5.884 -13.116 -13.910 1.00 14.38 390 MET A O 1
ATOM 2959 N N . ARG A 1 392 ? 5.754 -13.310 -16.142 1.00 13.82 391 ARG A N 1
ATOM 2960 C CA . ARG A 1 392 ? 6.966 -14.132 -16.278 1.00 14.08 391 ARG A CA 1
ATOM 2961 C C . ARG A 1 392 ? 8.191 -13.401 -15.717 1.00 14.14 391 ARG A C 1
ATOM 2962 O O . ARG A 1 392 ? 9.011 -13.981 -14.986 1.00 13.42 391 ARG A O 1
ATOM 2970 N N . GLN A 1 393 ? 8.286 -12.117 -16.042 1.00 13.86 392 GLN A N 1
ATOM 2971 C CA . GLN A 1 393 ? 9.446 -11.313 -15.621 1.00 14.27 392 GLN A CA 1
ATOM 2972 C C . GLN A 1 393 ? 9.508 -11.048 -14.125 1.00 14.28 392 GLN A C 1
ATOM 2973 O O . GLN A 1 393 ? 10.571 -10.728 -13.609 1.00 14.14 392 GLN A O 1
ATOM 2979 N N . THR A 1 394 ? 8.367 -11.142 -13.445 1.00 13.99 393 THR A N 1
ATOM 2980 C CA . THR A 1 394 ? 8.261 -10.753 -12.051 1.00 13.57 393 THR A CA 1
ATOM 2981 C C . THR A 1 394 ? 7.771 -11.851 -11.101 1.00 14.21 393 THR A C 1
ATOM 2982 O O . THR A 1 394 ? 7.692 -11.623 -9.893 1.00 15.31 393 THR A O 1
ATOM 2986 N N . TYR A 1 395 ? 7.484 -13.046 -11.607 1.00 13.86 394 TYR A N 1
ATOM 2987 C CA . TYR A 1 395 ? 6.835 -14.072 -10.770 1.00 14.35 394 TYR A CA 1
ATOM 2988 C C . TYR A 1 395 ? 7.724 -14.423 -9.584 1.00 14.56 394 TYR A C 1
ATOM 2989 O O . TYR A 1 395 ? 7.276 -14.486 -8.433 1.00 14.01 394 TYR A O 1
ATOM 2998 N N . GLY A 1 396 ? 9.009 -14.614 -9.866 1.00 14.05 395 GLY A N 1
ATOM 2999 C CA . GLY A 1 396 ? 9.985 -14.865 -8.813 1.00 13.47 395 GLY A CA 1
ATOM 3000 C C . GLY A 1 396 ? 10.036 -13.724 -7.806 1.00 13.15 395 GLY A C 1
ATOM 3001 O O . GLY A 1 396 ? 10.045 -13.950 -6.603 1.00 13.50 395 GLY A O 1
ATOM 3002 N N . LEU A 1 397 ? 10.056 -12.495 -8.293 1.00 12.84 396 LEU A N 1
ATOM 3003 C CA . LEU A 1 397 ? 10.008 -11.331 -7.388 1.00 13.33 396 LEU A CA 1
ATOM 3004 C C . LEU A 1 397 ? 8.773 -11.384 -6.452 1.00 13.95 396 LEU A C 1
ATOM 3005 O O . LEU A 1 397 ? 8.873 -11.101 -5.239 1.00 14.13 396 LEU A O 1
ATOM 3010 N N . LEU A 1 398 ? 7.621 -11.736 -7.019 1.00 13.37 397 LEU A N 1
ATOM 3011 C CA . LEU A 1 398 ? 6.383 -11.705 -6.261 1.00 13.73 397 LEU A CA 1
ATOM 3012 C C . LEU A 1 398 ? 6.394 -12.764 -5.181 1.00 14.09 397 LEU A C 1
ATOM 3013 O O . LEU A 1 398 ? 6.012 -12.489 -4.053 1.00 13.71 397 LEU A O 1
ATOM 3018 N N . VAL A 1 399 ? 6.861 -13.973 -5.506 1.00 14.04 398 VAL A N 1
ATOM 3019 C CA . VAL A 1 399 ? 6.853 -15.022 -4.500 1.00 14.10 398 VAL A CA 1
ATOM 3020 C C . VAL A 1 399 ? 7.864 -14.725 -3.395 1.00 13.90 398 VAL A C 1
ATOM 3021 O O . VAL A 1 399 ? 7.602 -14.986 -2.198 1.00 13.23 398 VAL A O 1
ATOM 3025 N N . GLN A 1 400 ? 9.023 -14.192 -3.787 1.00 13.59 399 GLN A N 1
ATOM 3026 C CA . GLN A 1 400 ? 10.001 -13.733 -2.824 1.00 14.21 399 GLN A CA 1
ATOM 3027 C C . GLN A 1 400 ? 9.417 -12.677 -1.893 1.00 14.38 399 GLN A C 1
ATOM 3028 O O . GLN A 1 400 ? 9.619 -12.734 -0.668 1.00 13.18 399 GLN A O 1
ATOM 3034 N N . ARG A 1 401 ? 8.763 -11.684 -2.503 1.00 14.16 400 ARG A N 1
ATOM 3035 C CA . ARG A 1 401 ? 8.236 -10.551 -1.768 1.00 14.89 400 ARG A CA 1
ATOM 3036 C C . ARG A 1 401 ? 7.257 -10.974 -0.680 1.00 15.10 400 ARG A C 1
ATOM 3037 O O . ARG A 1 401 ? 7.380 -10.571 0.489 1.00 15.84 400 ARG A O 1
ATOM 3045 N N . TYR A 1 402 ? 6.262 -11.748 -1.073 1.00 15.75 401 TYR A N 1
ATOM 3046 C CA . TYR A 1 402 ? 5.156 -12.011 -0.171 1.00 16.71 401 TYR A CA 1
ATOM 3047 C C . TYR A 1 402 ? 5.511 -13.097 0.827 1.00 16.40 401 TYR A C 1
ATOM 3048 O O . TYR A 1 402 ? 5.044 -13.053 1.975 1.00 16.79 401 TYR A O 1
ATOM 3057 N N . SER A 1 403 ? 6.376 -14.043 0.435 1.00 15.01 402 SER A N 1
ATOM 3058 C CA . SER A 1 403 ? 6.885 -15.011 1.416 1.00 15.40 402 SER A CA 1
ATOM 3059 C C . SER A 1 403 ? 7.758 -14.344 2.486 1.00 15.83 402 SER A C 1
ATOM 3060 O O . SER A 1 403 ? 7.629 -14.657 3.685 1.00 15.92 402 SER A O 1
ATOM 3063 N N . ALA A 1 404 ? 8.633 -13.425 2.067 1.00 15.48 403 ALA A N 1
ATOM 3064 C CA . ALA A 1 404 ? 9.508 -12.719 3.004 1.00 16.94 403 ALA A CA 1
ATOM 3065 C C . ALA A 1 404 ? 8.701 -11.901 4.018 1.00 17.52 403 ALA A C 1
ATOM 3066 O O . ALA A 1 404 ? 9.068 -11.797 5.190 1.00 16.51 403 ALA A O 1
ATOM 3068 N N . GLU A 1 405 ? 7.618 -11.313 3.542 1.00 17.96 404 GLU A N 1
ATOM 3069 C CA . GLU A 1 405 ? 6.785 -10.449 4.371 1.00 19.64 404 GLU A CA 1
ATOM 3070 C C . GLU A 1 405 ? 6.161 -11.242 5.522 1.00 18.53 404 GLU A C 1
ATOM 3071 O O . GLU A 1 405 ? 6.002 -10.711 6.619 1.00 18.06 404 GLU A O 1
ATOM 3077 N N . LEU A 1 406 ? 5.804 -12.499 5.282 1.00 17.68 405 LEU A N 1
ATOM 3078 C CA . LEU A 1 406 ? 5.273 -13.361 6.343 1.00 18.36 405 LEU A CA 1
ATOM 3079 C C . LEU A 1 406 ? 6.208 -13.479 7.543 1.00 18.48 405 LEU A C 1
ATOM 3080 O O . LEU A 1 406 ? 5.771 -13.494 8.707 1.00 19.12 405 LEU A O 1
ATOM 3085 N N . TYR A 1 407 ? 7.491 -13.598 7.244 1.00 17.23 406 TYR A N 1
ATOM 3086 C CA . TYR A 1 407 ? 8.523 -13.667 8.255 1.00 16.53 406 TYR A CA 1
ATOM 3087 C C . TYR A 1 407 ? 8.766 -12.323 8.917 1.00 17.58 406 TYR A C 1
ATOM 3088 O O . TYR A 1 407 ? 8.909 -12.245 10.151 1.00 17.05 406 TYR A O 1
ATOM 3097 N N . LYS A 1 408 ? 8.804 -11.253 8.129 1.00 17.08 407 LYS A N 1
ATOM 3098 C CA . LYS A 1 408 ? 9.055 -9.921 8.709 1.00 19.29 407 LYS A CA 1
ATOM 3099 C C . LYS A 1 408 ? 7.924 -9.550 9.678 1.00 18.86 407 LYS A C 1
ATOM 3100 O O . LYS A 1 408 ? 8.172 -9.005 10.765 1.00 18.96 407 LYS A O 1
ATOM 3106 N N . GLN A 1 409 ? 6.710 -9.904 9.299 1.00 19.05 408 GLN A N 1
ATOM 3107 C CA . G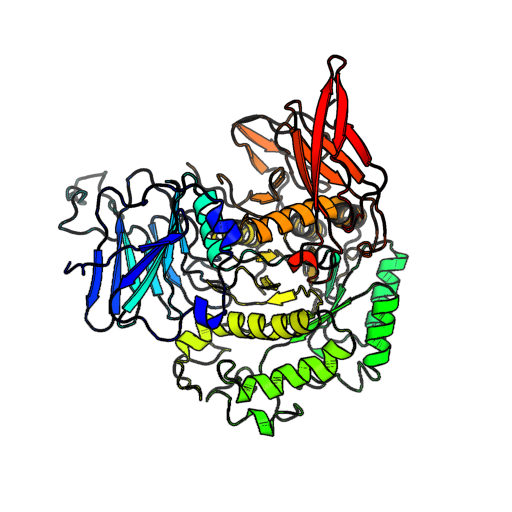LN A 1 409 ? 5.529 -9.693 10.144 1.00 21.62 408 GLN A CA 1
ATOM 3108 C C . GLN A 1 409 ? 5.661 -10.369 11.498 1.00 22.18 408 GLN A C 1
ATOM 3109 O O . GLN A 1 409 ? 5.065 -9.920 12.483 1.00 21.32 408 GLN A O 1
ATOM 3115 N N . ARG A 1 410 ? 6.435 -11.447 11.550 1.00 20.57 409 ARG A N 1
ATOM 3116 C CA . ARG A 1 410 ? 6.700 -12.152 12.790 1.00 20.86 409 ARG A CA 1
ATOM 3117 C C . ARG A 1 410 ? 8.021 -11.753 13.457 1.00 20.07 409 ARG A C 1
ATOM 3118 O O . ARG A 1 410 ? 8.451 -12.391 14.414 1.00 20.19 409 ARG A O 1
ATOM 3126 N N . ASN A 1 411 ? 8.652 -10.691 12.985 1.00 19.32 410 ASN A N 1
ATOM 3127 C CA . ASN A 1 411 ? 9.942 -10.245 13.534 1.00 19.94 410 ASN A CA 1
ATOM 3128 C C . ASN A 1 411 ? 10.997 -11.349 13.496 1.00 19.54 410 ASN A C 1
ATOM 3129 O O . ASN A 1 411 ? 11.830 -11.442 14.404 1.00 18.92 410 ASN A O 1
ATOM 3134 N N . GLU A 1 412 ? 10.950 -12.175 12.442 1.00 19.30 411 GLU A N 1
ATOM 3135 C CA . GLU A 1 412 ? 11.894 -13.276 12.226 1.00 20.29 411 GLU A CA 1
ATOM 3136 C C . GLU A 1 412 ? 12.503 -13.182 10.831 1.00 18.71 411 GLU A C 1
ATOM 3137 O O . GLU A 1 412 ? 11.759 -13.133 9.844 1.00 17.34 411 GLU A O 1
ATOM 3143 N N . ARG A 1 413 ? 13.828 -13.174 10.741 1.00 16.23 412 ARG A N 1
ATOM 3144 C CA . ARG A 1 413 ? 14.487 -13.267 9.438 1.00 15.59 412 ARG A CA 1
ATOM 3145 C C . ARG A 1 413 ? 14.271 -14.642 8.822 1.00 15.02 412 ARG A C 1
ATOM 3146 O O . ARG A 1 413 ? 14.092 -15.638 9.519 1.00 15.20 412 ARG A O 1
ATOM 3154 N N . THR A 1 414 ? 14.308 -14.695 7.499 1.00 15.62 413 THR A N 1
ATOM 3155 C CA . THR A 1 414 ? 14.381 -15.956 6.783 1.00 14.47 413 THR A CA 1
ATOM 3156 C C . THR A 1 414 ? 15.598 -15.874 5.842 1.00 14.36 413 THR A C 1
ATOM 3157 O O . THR A 1 414 ? 16.265 -14.847 5.741 1.00 13.43 413 THR A O 1
ATOM 3161 N N . PHE A 1 415 ? 15.885 -16.983 5.193 1.00 14.07 414 PHE A N 1
ATOM 3162 C CA . PHE A 1 415 ? 16.923 -17.041 4.176 1.00 14.27 414 PHE A CA 1
ATOM 3163 C C . PHE A 1 415 ? 16.612 -18.283 3.379 1.00 14.37 414 PHE A C 1
ATOM 3164 O O . PHE A 1 415 ? 16.429 -19.345 3.944 1.00 15.25 414 PHE A O 1
ATOM 3172 N N . GLY A 1 416 ? 16.517 -18.133 2.071 1.00 13.55 415 GLY A N 1
ATOM 3173 C CA . GLY A 1 416 ? 16.142 -19.242 1.241 1.00 13.24 415 GLY A CA 1
ATOM 3174 C C . GLY A 1 416 ? 16.704 -19.178 -0.156 1.00 12.63 415 GLY A C 1
ATOM 3175 O O . GLY A 1 416 ? 17.697 -18.484 -0.438 1.00 12.08 415 GLY A O 1
ATOM 3176 N N . LEU A 1 417 ? 16.049 -19.949 -1.015 1.00 12.54 416 LEU A N 1
ATOM 3177 C CA . LEU A 1 417 ? 16.479 -20.183 -2.382 1.00 12.62 416 LEU A CA 1
ATOM 3178 C C . LEU A 1 417 ? 15.384 -19.816 -3.350 1.00 12.51 416 LEU A C 1
ATOM 3179 O O . LEU A 1 417 ? 14.212 -19.930 -3.036 1.00 12.00 416 LEU A O 1
ATOM 3184 N N . VAL A 1 418 ? 15.762 -19.329 -4.526 1.00 12.13 417 VAL A N 1
ATOM 3185 C CA . VAL A 1 418 ? 14.776 -19.005 -5.547 1.00 12.97 417 VAL A CA 1
ATOM 3186 C C . VAL A 1 418 ? 15.383 -19.206 -6.934 1.00 13.44 417 VAL A C 1
ATOM 3187 O O . VAL A 1 418 ? 16.564 -18.914 -7.133 1.00 13.45 417 VAL A O 1
ATOM 3191 N N . ARG A 1 419 ? 14.605 -19.716 -7.888 1.00 13.65 418 ARG A N 1
ATOM 3192 C CA . ARG A 1 419 ? 15.177 -19.976 -9.202 1.00 13.53 418 ARG A CA 1
ATOM 3193 C C . ARG A 1 419 ? 14.962 -18.857 -10.220 1.00 13.30 418 ARG A C 1
ATOM 3194 O O . ARG A 1 419 ? 15.421 -18.975 -11.354 1.00 12.58 418 ARG A O 1
ATOM 3202 N N . ALA A 1 420 ? 14.300 -17.757 -9.826 1.00 12.71 419 ALA A N 1
ATOM 3203 C CA . ALA A 1 420 ? 14.213 -16.569 -10.680 1.00 12.43 419 ALA A CA 1
ATOM 3204 C C . ALA A 1 420 ? 14.171 -15.307 -9.860 1.00 12.57 419 ALA A C 1
ATOM 3205 O O . ALA A 1 420 ? 13.588 -15.288 -8.796 1.00 12.56 419 ALA A O 1
ATOM 3207 N N . SER A 1 421 ? 14.797 -14.254 -10.359 1.00 12.43 420 SER A N 1
ATOM 3208 C CA . SER A 1 421 ? 14.626 -12.928 -9.768 1.00 12.84 420 SER A CA 1
ATOM 3209 C C . SER A 1 421 ? 14.774 -11.897 -10.870 1.00 13.02 420 SER A C 1
ATOM 3210 O O . SER A 1 421 ? 14.746 -12.252 -12.047 1.00 12.57 420 SER A O 1
ATOM 3213 N N . ASN A 1 422 ? 14.912 -10.634 -10.499 1.00 13.22 421 ASN A N 1
ATOM 3214 C CA . ASN A 1 422 ? 15.049 -9.585 -11.481 1.00 13.89 421 ASN A CA 1
ATOM 3215 C C . ASN A 1 422 ? 15.487 -8.309 -10.811 1.00 14.48 421 ASN A C 1
ATOM 3216 O O . ASN A 1 422 ? 15.694 -8.283 -9.605 1.00 15.39 421 ASN A O 1
ATOM 3221 N N . GLY A 1 423 ? 15.641 -7.247 -11.584 1.00 14.63 422 GLY A N 1
ATOM 3222 C CA . GLY A 1 423 ? 15.771 -5.917 -11.019 1.00 14.28 422 GLY A CA 1
ATOM 3223 C C . GLY A 1 423 ? 14.642 -5.685 -10.035 1.00 15.30 422 GLY A C 1
ATOM 3224 O O . GLY A 1 423 ? 13.536 -6.241 -10.192 1.00 14.60 422 GLY A O 1
ATOM 3225 N N . GLY A 1 424 ? 14.916 -4.901 -8.991 1.00 15.06 423 GLY A N 1
ATOM 3226 C CA . GLY A 1 424 ? 13.962 -4.748 -7.902 1.00 16.40 423 GLY A CA 1
ATOM 3227 C C . GLY A 1 424 ? 14.094 -5.772 -6.779 1.00 17.38 423 GLY A C 1
ATOM 3228 O O . GLY A 1 424 ? 13.466 -5.616 -5.747 1.00 18.40 423 GLY A O 1
ATOM 3229 N N . GLY A 1 425 ? 14.924 -6.795 -6.957 1.00 16.14 424 GLY A N 1
ATOM 3230 C CA . GLY A 1 425 ? 14.967 -7.911 -6.018 1.00 16.17 424 GLY A CA 1
ATOM 3231 C C . GLY A 1 425 ? 16.147 -7.916 -5.057 1.00 14.89 424 GLY A C 1
ATOM 3232 O O . GLY A 1 425 ? 16.328 -8.871 -4.317 1.00 14.34 424 GLY A O 1
ATOM 3233 N N . THR A 1 426 ? 16.942 -6.854 -5.043 1.00 13.55 425 THR A N 1
ATOM 3234 C CA . THR A 1 426 ? 18.125 -6.851 -4.199 1.00 14.22 425 THR A CA 1
ATOM 3235 C C . THR A 1 426 ? 17.821 -7.186 -2.753 1.00 13.85 425 THR A C 1
ATOM 3236 O O . THR A 1 426 ? 18.599 -7.897 -2.101 1.00 13.60 425 THR A O 1
ATOM 3240 N N . SER A 1 427 ? 16.701 -6.680 -2.245 1.00 13.13 426 SER A N 1
ATOM 3241 C CA . SER A 1 427 ? 16.445 -6.738 -0.809 1.00 13.47 426 SER A CA 1
ATOM 3242 C C . SER A 1 427 ? 15.849 -8.033 -0.312 1.00 13.97 426 SER A C 1
ATOM 3243 O O . SER A 1 427 ? 15.569 -8.174 0.882 1.00 14.50 426 SER A O 1
ATOM 3246 N N . PHE A 1 428 ? 15.650 -9.003 -1.192 1.00 12.90 427 PHE A N 1
ATOM 3247 C CA . PHE A 1 428 ? 14.964 -10.215 -0.790 1.00 13.63 427 PHE A CA 1
ATOM 3248 C C . PHE A 1 428 ? 15.918 -11.264 -0.216 1.00 13.13 427 PHE A C 1
ATOM 3249 O O . PHE A 1 428 ? 17.070 -11.379 -0.652 1.00 13.60 427 PHE A O 1
ATOM 3257 N N . PRO A 1 429 ? 15.428 -12.034 0.756 1.00 13.46 428 PRO A N 1
ATOM 3258 C CA . PRO A 1 429 ? 16.230 -13.032 1.480 1.00 13.35 428 PRO A CA 1
ATOM 3259 C C . PRO A 1 429 ? 16.393 -14.343 0.719 1.00 13.61 428 PRO A C 1
ATOM 3260 O O . PRO A 1 429 ? 16.159 -15.425 1.292 1.00 13.34 428 PRO A O 1
ATOM 3264 N N . TYR A 1 430 ? 16.752 -14.252 -0.558 1.00 13.26 429 TYR A N 1
ATOM 3265 C CA . TYR A 1 430 ? 16.830 -15.427 -1.409 1.00 13.57 429 TYR A CA 1
ATOM 3266 C C . TYR A 1 430 ? 18.112 -15.432 -2.233 1.00 13.96 429 TYR A C 1
ATOM 3267 O O . TYR A 1 430 ? 18.598 -14.381 -2.651 1.00 14.20 429 TYR A O 1
ATOM 3276 N N . VAL A 1 431 ? 18.611 -16.639 -2.457 1.00 13.91 430 VAL A N 1
ATOM 3277 C CA . VAL A 1 431 ? 19.803 -16.894 -3.221 1.00 13.92 430 VAL A CA 1
ATOM 3278 C C . VAL A 1 431 ? 19.400 -17.743 -4.437 1.00 13.40 430 VAL A C 1
ATOM 3279 O O . VAL A 1 431 ? 18.633 -18.696 -4.324 1.00 13.29 430 VAL A O 1
ATOM 3283 N N . ILE A 1 432 ? 19.918 -17.389 -5.600 1.00 13.13 431 ILE A N 1
ATOM 3284 C CA . ILE A 1 432 ? 19.579 -18.090 -6.827 1.00 12.70 431 ILE A CA 1
ATOM 3285 C C . ILE A 1 432 ? 20.472 -19.315 -6.955 1.00 12.83 431 ILE A C 1
ATOM 3286 O O . ILE A 1 432 ? 21.632 -19.329 -6.517 1.00 12.97 431 ILE A O 1
ATOM 3291 N N . TYR A 1 433 ? 19.911 -20.352 -7.550 1.00 12.77 432 TYR A N 1
ATOM 3292 C CA . TYR A 1 433 ? 20.599 -21.603 -7.811 1.00 12.65 432 TYR A CA 1
ATOM 3293 C C . TYR A 1 433 ? 20.016 -22.097 -9.124 1.00 13.02 432 TYR A C 1
ATOM 3294 O O . TYR A 1 433 ? 19.035 -21.534 -9.593 1.00 13.71 432 TYR A O 1
ATOM 3303 N N . ASN A 1 434 ? 20.576 -23.153 -9.719 1.00 13.00 433 ASN A N 1
ATOM 3304 C CA . ASN A 1 434 ? 19.895 -23.763 -10.843 1.00 13.67 433 ASN A CA 1
ATOM 3305 C C . ASN A 1 434 ? 20.252 -25.233 -11.058 1.00 14.75 433 ASN A C 1
ATOM 3306 O O . ASN A 1 434 ? 20.966 -25.829 -10.251 1.00 15.34 433 ASN A O 1
ATOM 3311 N N . ASP A 1 435 ? 19.685 -25.796 -12.123 1.00 15.44 434 ASP A N 1
ATOM 3312 C CA . ASP A 1 435 ? 19.829 -27.211 -12.488 1.00 16.39 434 ASP A CA 1
ATOM 3313 C C . ASP A 1 435 ? 20.972 -27.422 -13.475 1.00 16.14 434 ASP A C 1
ATOM 3314 O O . ASP A 1 435 ? 21.193 -28.531 -13.915 1.00 15.82 434 ASP A O 1
ATOM 3319 N N . TYR A 1 436 ? 21.632 -26.344 -13.881 1.00 15.54 435 TYR A N 1
ATOM 3320 C CA . TYR A 1 436 ? 22.828 -26.389 -14.713 1.00 16.71 435 TYR A CA 1
ATOM 3321 C C . TYR A 1 436 ? 23.961 -26.856 -13.800 1.00 16.67 435 TYR A C 1
ATOM 3322 O O . TYR A 1 436 ? 23.758 -26.998 -12.590 1.00 16.75 435 TYR A O 1
ATOM 3331 N N . TYR A 1 437 ? 25.133 -27.139 -14.340 1.00 15.98 436 TYR A N 1
ATOM 3332 C CA . TYR A 1 437 ? 26.205 -27.612 -13.448 1.00 16.54 436 TYR A CA 1
ATOM 3333 C C . TYR A 1 437 ? 27.650 -27.337 -13.863 1.00 16.75 436 TYR A C 1
ATOM 3334 O O . TYR A 1 437 ? 28.549 -27.683 -13.120 1.00 17.95 436 TYR A O 1
ATOM 3343 N N . ASN A 1 438 ? 27.883 -26.690 -15.001 1.00 16.16 437 ASN A N 1
ATOM 3344 C CA . ASN A 1 438 ? 29.249 -26.407 -15.407 1.00 16.13 437 ASN A CA 1
ATOM 3345 C C . ASN A 1 438 ? 29.961 -25.540 -14.348 1.00 15.20 437 ASN A C 1
ATOM 3346 O O . ASN A 1 438 ? 29.526 -24.438 -14.027 1.00 14.81 437 ASN A O 1
ATOM 3351 N N . HIS A 1 439 ? 31.033 -26.057 -13.777 1.00 14.94 438 HIS A N 1
ATOM 3352 C CA . HIS A 1 439 ? 31.628 -25.414 -12.596 1.00 14.39 438 HIS A CA 1
ATOM 3353 C C . HIS A 1 439 ? 32.215 -24.054 -12.945 1.00 14.37 438 HIS A C 1
ATOM 3354 O O . HIS A 1 439 ? 31.967 -23.074 -12.265 1.00 14.39 438 HIS A O 1
ATOM 3361 N N . GLN A 1 440 ? 32.940 -23.986 -14.050 1.00 14.80 439 GLN A N 1
ATOM 3362 C CA . GLN A 1 440 ? 33.491 -22.715 -14.529 1.00 15.78 439 GLN A CA 1
ATOM 3363 C C . GLN A 1 440 ? 32.390 -21.659 -14.663 1.00 14.68 439 GLN A C 1
ATOM 3364 O O . GLN A 1 440 ? 32.544 -20.508 -14.209 1.00 13.23 439 GLN A O 1
ATOM 3370 N N . ASP A 1 441 ? 31.278 -22.053 -15.272 1.00 13.39 440 ASP A N 1
ATOM 3371 C CA . ASP A 1 441 ? 30.197 -21.125 -15.515 1.00 13.28 440 ASP A CA 1
ATOM 3372 C C . ASP A 1 441 ? 29.496 -20.748 -14.213 1.00 12.95 440 ASP A C 1
ATOM 3373 O O . ASP A 1 441 ? 29.043 -19.642 -14.059 1.00 13.46 440 ASP A O 1
ATOM 3378 N N . PHE A 1 442 ? 29.420 -21.682 -13.279 1.00 12.87 441 PHE A N 1
ATOM 3379 C CA . PHE A 1 442 ? 28.929 -21.401 -11.933 1.00 13.15 441 PHE A CA 1
ATOM 3380 C C . PHE A 1 442 ? 29.737 -20.291 -11.244 1.00 12.97 441 PHE A C 1
ATOM 3381 O O . PHE A 1 442 ? 29.176 -19.506 -10.488 1.00 12.59 441 PHE A O 1
ATOM 3389 N N . ILE A 1 443 ? 31.036 -20.214 -11.512 1.00 12.42 442 ILE A N 1
ATOM 3390 C CA . ILE A 1 443 ? 31.882 -19.156 -10.924 1.00 12.90 442 ILE A CA 1
ATOM 3391 C C . ILE A 1 443 ? 31.637 -17.837 -11.665 1.00 12.85 442 ILE A C 1
ATOM 3392 O O . ILE A 1 443 ? 31.562 -16.785 -11.060 1.00 12.74 442 ILE A O 1
ATOM 3397 N N . THR A 1 444 ? 31.492 -17.905 -12.973 1.00 13.30 443 THR A N 1
ATOM 3398 C CA . THR A 1 444 ? 31.207 -16.720 -13.757 1.00 13.69 443 THR A CA 1
ATOM 3399 C C . THR A 1 444 ? 29.864 -16.096 -13.314 1.00 13.68 443 THR A C 1
ATOM 3400 O O . THR A 1 444 ? 29.746 -14.877 -13.205 1.00 13.57 443 THR A O 1
ATOM 3404 N N . ALA A 1 445 ? 28.869 -16.936 -13.061 1.00 13.61 444 ALA A N 1
ATOM 3405 C CA . ALA A 1 445 ? 27.574 -16.459 -12.555 1.00 14.07 444 ALA A CA 1
ATOM 3406 C C . ALA A 1 445 ? 27.751 -15.801 -11.182 1.00 13.86 444 ALA A C 1
ATOM 3407 O O . ALA A 1 445 ? 27.104 -14.777 -10.879 1.00 14.61 444 ALA A O 1
ATOM 3409 N N . LEU A 1 446 ? 28.617 -16.379 -10.344 1.00 12.83 445 LEU A N 1
ATOM 3410 C CA . LEU A 1 446 ? 28.887 -15.775 -9.046 1.00 12.49 445 LEU A CA 1
ATOM 3411 C C . LEU A 1 446 ? 29.454 -14.366 -9.240 1.00 12.82 445 LEU A C 1
ATOM 3412 O O . LEU A 1 446 ? 29.015 -13.430 -8.595 1.00 14.03 445 LEU A O 1
ATOM 3417 N N . ILE A 1 447 ? 30.402 -14.219 -10.169 1.00 12.91 446 ILE A N 1
ATOM 3418 C CA . ILE A 1 447 ? 30.941 -12.906 -10.507 1.00 12.98 446 ILE A CA 1
ATOM 3419 C C . ILE A 1 447 ? 29.817 -11.951 -10.958 1.00 12.79 446 ILE A C 1
ATOM 3420 O O . ILE A 1 447 ? 29.688 -10.824 -10.457 1.00 12.81 446 ILE A O 1
ATOM 3425 N N . ASN A 1 448 ? 28.978 -12.423 -11.872 1.00 12.23 447 ASN A N 1
ATOM 3426 C CA . ASN A 1 448 ? 27.994 -11.562 -12.464 1.00 12.14 447 ASN A CA 1
ATOM 3427 C C . ASN A 1 448 ? 26.860 -11.219 -11.507 1.00 11.98 447 ASN A C 1
ATOM 3428 O O . ASN A 1 448 ? 26.244 -10.172 -11.657 1.00 11.50 447 ASN A O 1
ATOM 3433 N N . SER A 1 449 ? 26.631 -12.053 -10.498 1.00 11.28 448 SER A N 1
ATOM 3434 C CA . SER A 1 449 ? 25.610 -11.743 -9.506 1.00 12.36 448 SER A CA 1
ATOM 3435 C C . SER A 1 449 ? 25.882 -10.393 -8.825 1.00 13.12 448 SER A C 1
ATOM 3436 O O . SER A 1 449 ? 24.937 -9.645 -8.552 1.00 13.83 448 SER A O 1
ATOM 3439 N N . GLY A 1 450 ? 27.160 -10.063 -8.624 1.00 12.89 449 GLY A N 1
ATOM 3440 C CA . GLY A 1 450 ? 27.560 -8.767 -8.081 1.00 13.42 449 GLY A CA 1
ATOM 3441 C C . GLY A 1 450 ? 27.162 -7.558 -8.936 1.00 13.64 449 GLY A C 1
ATOM 3442 O O . GLY A 1 450 ? 27.017 -6.436 -8.416 1.00 13.41 449 GLY A O 1
ATOM 3443 N N . PHE A 1 451 ? 27.031 -7.766 -10.245 1.00 13.70 450 PHE A N 1
ATOM 3444 C CA . PHE A 1 451 ? 26.556 -6.716 -11.150 1.00 14.81 450 PHE A CA 1
ATOM 3445 C C . PHE A 1 451 ? 25.046 -6.717 -11.333 1.00 14.86 450 PHE A C 1
ATOM 3446 O O . PHE A 1 451 ? 24.533 -5.853 -12.029 1.00 16.96 450 PHE A O 1
ATOM 3454 N N . ALA A 1 452 ? 24.345 -7.690 -10.753 1.00 14.77 451 ALA A N 1
ATOM 3455 C CA . ALA A 1 452 ? 22.941 -7.943 -11.072 1.00 14.87 451 ALA A CA 1
ATOM 3456 C C . ALA A 1 452 ? 21.972 -7.740 -9.912 1.00 14.91 451 ALA A C 1
ATOM 3457 O O . ALA A 1 452 ? 20.773 -7.975 -10.080 1.00 14.90 451 ALA A O 1
ATOM 3459 N N . GLY A 1 453 ? 22.475 -7.344 -8.742 1.00 14.50 452 GLY A N 1
ATOM 3460 C CA . GLY A 1 453 ? 21.599 -7.069 -7.591 1.00 14.65 452 GLY A CA 1
ATOM 3461 C C . GLY A 1 453 ? 20.897 -8.312 -7.075 1.00 14.73 452 GLY A C 1
ATOM 3462 O O . GLY A 1 453 ? 19.767 -8.240 -6.563 1.00 14.90 452 GLY A O 1
ATOM 3463 N N . VAL A 1 454 ? 21.563 -9.461 -7.221 1.00 13.90 453 VAL A N 1
ATOM 3464 C CA . VAL A 1 454 ? 21.050 -10.739 -6.746 1.00 13.88 453 VAL A CA 1
ATOM 3465 C C . VAL A 1 454 ? 22.206 -11.546 -6.164 1.00 12.77 453 VAL A C 1
ATOM 3466 O O . VAL A 1 454 ? 23.372 -11.277 -6.434 1.00 13.19 453 VAL A O 1
ATOM 3470 N N . LEU A 1 455 ? 21.852 -12.546 -5.375 1.00 12.54 454 LEU A N 1
ATOM 3471 C CA . LEU A 1 455 ? 22.794 -13.499 -4.805 1.00 12.29 454 LEU A CA 1
ATOM 3472 C C . LEU A 1 455 ? 22.681 -14.797 -5.585 1.00 12.02 454 LEU A C 1
ATOM 3473 O O . LEU A 1 455 ? 21.591 -15.139 -6.033 1.00 11.86 454 LEU A O 1
ATOM 3478 N N . TRP A 1 456 ? 23.816 -15.481 -5.754 1.00 11.76 455 TRP A N 1
ATOM 3479 C CA . TRP A 1 456 ? 23.895 -16.740 -6.489 1.00 11.92 455 TRP A CA 1
ATOM 3480 C C . TRP A 1 456 ? 24.770 -17.695 -5.713 1.00 11.77 455 TRP A C 1
ATOM 3481 O O . TRP A 1 456 ? 25.841 -17.301 -5.269 1.00 11.98 455 TRP A O 1
ATOM 3492 N N . THR A 1 457 ? 24.343 -18.947 -5.585 1.00 12.64 456 THR A N 1
ATOM 3493 C CA . THR A 1 457 ? 25.199 -19.977 -5.007 1.00 12.41 456 THR A CA 1
ATOM 3494 C C . THR A 1 457 ? 25.566 -21.045 -6.051 1.00 13.11 456 THR A C 1
ATOM 3495 O O . THR A 1 457 ? 24.677 -21.613 -6.702 1.00 13.63 456 THR A O 1
ATOM 3499 N N . PRO A 1 458 ? 26.869 -21.315 -6.197 1.00 12.62 457 PRO A N 1
ATOM 3500 C CA . PRO A 1 458 ? 27.303 -22.445 -7.010 1.00 13.12 457 PRO A CA 1
ATOM 3501 C C . PRO A 1 458 ? 27.161 -23.732 -6.182 1.00 13.28 457 PRO A C 1
ATOM 3502 O O . PRO A 1 458 ? 28.095 -24.168 -5.519 1.00 13.32 457 PRO A O 1
ATOM 3506 N N . GLU A 1 459 ? 25.966 -24.308 -6.198 1.00 14.06 458 GLU A N 1
ATOM 3507 C CA . GLU A 1 459 ? 25.636 -25.385 -5.260 1.00 14.40 458 GLU A CA 1
ATOM 3508 C C . GLU A 1 459 ? 26.372 -26.657 -5.598 1.00 13.83 458 GLU A C 1
ATOM 3509 O O . GLU A 1 459 ? 26.831 -26.833 -6.711 1.00 14.78 458 GLU A O 1
ATOM 3515 N N . VAL A 1 460 ? 26.506 -27.520 -4.605 1.00 14.52 459 VAL A N 1
ATOM 3516 C CA . VAL A 1 460 ? 27.135 -28.839 -4.779 1.00 15.99 459 VAL A CA 1
ATOM 3517 C C . VAL A 1 460 ? 26.058 -29.920 -4.848 1.00 16.49 459 VAL A C 1
ATOM 3518 O O . VAL A 1 460 ? 25.152 -29.929 -4.037 1.00 16.22 459 VAL A O 1
ATOM 3522 N N . ARG A 1 461 ? 26.122 -30.821 -5.823 1.00 18.60 460 ARG A N 1
ATOM 3523 C CA . ARG A 1 461 ? 25.150 -31.927 -5.878 1.00 20.64 460 ARG A CA 1
ATOM 3524 C C . ARG A 1 461 ? 25.789 -33.322 -5.886 1.00 23.36 460 ARG A C 1
ATOM 3525 O O . ARG A 1 461 ? 25.540 -34.174 -5.008 1.00 26.06 460 ARG A O 1
ATOM 3533 N N . ALA A 1 462 ? 26.591 -33.546 -6.893 1.00 26.15 461 ALA A N 1
ATOM 3534 C CA . ALA A 1 462 ? 27.252 -34.834 -7.089 1.00 26.95 461 ALA A CA 1
ATOM 3535 C C . ALA A 1 462 ? 28.550 -34.528 -7.784 1.00 28.27 461 ALA A C 1
ATOM 3536 O O . ALA A 1 462 ? 28.954 -33.355 -7.980 1.00 26.54 461 ALA A O 1
ATOM 3538 N N . SER A 1 463 ? 29.263 -35.576 -8.104 1.00 26.07 462 SER A N 1
ATOM 3539 C CA . SER A 1 463 ? 30.464 -35.395 -8.845 1.00 27.69 462 SER A CA 1
ATOM 3540 C C . SER A 1 463 ? 30.953 -36.756 -9.205 1.00 28.17 462 SER A C 1
ATOM 3541 O O . SER A 1 463 ? 30.723 -37.718 -8.468 1.00 24.92 462 SER A O 1
ATOM 3544 N N . LYS A 1 464 ? 31.638 -36.805 -10.332 1.00 30.27 463 LYS A N 1
ATOM 3545 C CA . LYS A 1 464 ? 32.193 -38.033 -10.854 1.00 33.85 463 LYS A CA 1
ATOM 3546 C C . LYS A 1 464 ? 33.338 -38.481 -9.984 1.00 31.69 463 LYS A C 1
ATOM 3547 O O . LYS A 1 464 ? 33.630 -39.674 -9.910 1.00 32.91 463 LYS A O 1
ATOM 3553 N N . SER A 1 465 ? 33.983 -37.520 -9.311 1.00 26.53 464 SER A N 1
ATOM 3554 C CA . SER A 1 465 ? 35.217 -37.786 -8.615 1.00 25.03 464 SER A CA 1
ATOM 3555 C C . SER A 1 465 ? 35.281 -37.038 -7.288 1.00 22.01 464 SER A C 1
ATOM 3556 O O . SER A 1 465 ? 34.662 -35.997 -7.127 1.00 20.43 464 SER A O 1
ATOM 3559 N N . GLY A 1 466 ? 36.071 -37.554 -6.366 1.00 20.50 465 GLY A N 1
ATOM 3560 C CA . GLY A 1 466 ? 36.386 -36.835 -5.132 1.00 20.12 465 GLY A CA 1
ATOM 3561 C C . GLY A 1 466 ? 36.985 -35.472 -5.417 1.00 19.28 465 GLY A C 1
ATOM 3562 O O . GLY A 1 466 ? 36.660 -34.476 -4.746 1.00 19.32 465 GLY A O 1
ATOM 3563 N N . GLU A 1 467 ? 37.880 -35.421 -6.390 1.00 18.96 466 GLU A N 1
ATOM 3564 C CA . GLU A 1 467 ? 38.527 -34.160 -6.754 1.00 19.74 466 GLU A CA 1
ATOM 3565 C C . GLU A 1 467 ? 37.509 -33.081 -7.122 1.00 18.83 466 GLU A C 1
ATOM 3566 O O . GLU A 1 467 ? 37.581 -31.961 -6.615 1.00 17.32 466 GLU A O 1
ATOM 3572 N N . GLU A 1 468 ? 36.570 -33.418 -8.002 1.00 17.70 467 GLU A N 1
ATOM 3573 C CA . GLU A 1 468 ? 35.530 -32.490 -8.389 1.00 17.67 467 GLU A CA 1
ATOM 3574 C C . GLU A 1 468 ? 34.639 -32.105 -7.209 1.00 16.80 467 GLU A C 1
ATOM 3575 O O . GLU A 1 468 ? 34.229 -30.961 -7.075 1.00 16.16 467 GLU A O 1
ATOM 3581 N N . TRP A 1 469 ? 34.298 -33.085 -6.388 1.00 15.96 468 TRP A N 1
ATOM 3582 C CA . TRP A 1 469 ? 33.468 -32.830 -5.213 1.00 15.64 468 TRP A CA 1
ATOM 3583 C C . TRP A 1 469 ? 34.117 -31.779 -4.310 1.00 14.98 468 TRP A C 1
ATOM 3584 O O . TRP A 1 469 ? 33.473 -30.804 -3.911 1.00 14.89 468 TRP A O 1
ATOM 3595 N N . LEU A 1 470 ? 35.396 -31.955 -4.032 1.00 14.75 469 LEU A N 1
ATOM 3596 C CA . LEU A 1 470 ? 36.111 -31.028 -3.163 1.00 14.70 469 LEU A CA 1
ATOM 3597 C C . LEU A 1 470 ? 36.264 -29.658 -3.791 1.00 14.48 469 LEU A C 1
ATOM 3598 O O . LEU A 1 470 ? 36.040 -28.630 -3.122 1.00 14.27 469 LEU A O 1
ATOM 3603 N N . ARG A 1 471 ? 36.626 -29.619 -5.072 1.00 13.49 470 ARG A N 1
ATOM 3604 C CA . ARG A 1 471 ? 36.710 -28.331 -5.777 1.00 14.01 470 ARG A CA 1
ATOM 3605 C C . ARG A 1 471 ? 35.381 -27.566 -5.730 1.00 13.98 470 ARG A C 1
ATOM 3606 O O . ARG A 1 471 ? 35.349 -26.339 -5.475 1.00 12.75 470 ARG A O 1
ATOM 3614 N N . ARG A 1 472 ? 34.287 -28.264 -5.972 1.00 14.24 471 ARG A N 1
ATOM 3615 C CA . ARG A 1 472 ? 32.983 -27.611 -5.898 1.00 14.39 471 ARG A CA 1
ATOM 3616 C C . ARG A 1 472 ? 32.660 -27.164 -4.485 1.00 13.90 471 ARG A C 1
ATOM 3617 O O . ARG A 1 472 ? 32.119 -26.057 -4.292 1.00 13.89 471 ARG A O 1
ATOM 3625 N N . PHE A 1 473 ? 32.971 -28.012 -3.503 1.00 14.10 472 PHE A N 1
ATOM 3626 C CA . PHE A 1 473 ? 32.749 -27.670 -2.107 1.00 13.79 472 PHE A CA 1
ATOM 3627 C C . PHE A 1 473 ? 33.549 -26.438 -1.704 1.00 13.20 472 PHE A C 1
ATOM 3628 O O . PHE A 1 473 ? 33.020 -25.545 -1.045 1.00 13.55 472 PHE A O 1
ATOM 3636 N N . GLN A 1 474 ? 34.791 -26.350 -2.169 1.00 13.17 473 GLN A N 1
ATOM 3637 C CA . GLN A 1 474 ? 35.668 -25.234 -1.846 1.00 13.52 473 GLN A CA 1
ATOM 3638 C C . GLN A 1 474 ? 35.122 -23.903 -2.342 1.00 13.00 473 GLN A C 1
ATOM 3639 O O . GLN A 1 474 ? 35.100 -22.912 -1.587 1.00 13.30 473 GLN A O 1
ATOM 3645 N N . SER A 1 475 ? 34.681 -23.855 -3.597 1.00 13.39 474 SER A N 1
ATOM 3646 C CA . SER A 1 475 ? 34.139 -22.592 -4.108 1.00 12.72 474 SER A CA 1
ATOM 3647 C C . SER A 1 475 ? 32.804 -22.304 -3.435 1.00 12.78 474 SER A C 1
ATOM 3648 O O . SER A 1 475 ? 32.488 -21.132 -3.129 1.00 12.87 474 SER A O 1
ATOM 3651 N N . ASN A 1 476 ? 32.044 -23.358 -3.147 1.00 12.51 475 ASN A N 1
ATOM 3652 C CA . ASN A 1 476 ? 30.751 -23.188 -2.525 1.00 13.26 475 ASN A CA 1
ATOM 3653 C C . ASN A 1 476 ? 30.830 -22.540 -1.142 1.00 13.28 475 ASN A C 1
ATOM 3654 O O . ASN A 1 476 ? 29.952 -21.741 -0.799 1.00 13.31 475 ASN A O 1
ATOM 3659 N N . VAL A 1 477 ? 31.849 -22.868 -0.346 1.00 12.87 476 VAL A N 1
ATOM 3660 C CA . VAL A 1 477 ? 31.947 -22.242 0.985 1.00 13.82 476 VAL A CA 1
ATOM 3661 C C . VAL A 1 477 ? 32.444 -20.793 0.916 1.00 13.28 476 VAL A C 1
ATOM 3662 O O . VAL A 1 477 ? 32.399 -20.097 1.913 1.00 14.55 476 VAL A O 1
ATOM 3666 N N . PHE A 1 478 ? 32.893 -20.353 -0.260 1.00 13.97 477 PHE A N 1
ATOM 3667 C CA . PHE A 1 478 ? 33.179 -18.950 -0.573 1.00 13.36 477 PHE A CA 1
ATOM 3668 C C . PHE A 1 478 ? 32.079 -18.390 -1.486 1.00 13.22 477 PHE A C 1
ATOM 3669 O O . PHE A 1 478 ? 32.320 -17.917 -2.594 1.00 13.06 477 PHE A O 1
ATOM 3677 N N . SER A 1 479 ? 30.847 -18.488 -1.007 1.00 13.27 478 SER A N 1
ATOM 3678 C CA . SER A 1 479 ? 29.695 -18.022 -1.751 1.00 12.87 478 SER A CA 1
ATOM 3679 C C . SER A 1 479 ? 28.591 -17.673 -0.757 1.00 13.01 478 SER A C 1
ATOM 3680 O O . SER A 1 479 ? 28.744 -17.911 0.447 1.00 12.76 478 SER A O 1
ATOM 3683 N N . PRO A 1 480 ? 27.462 -17.128 -1.256 1.00 12.93 479 PRO A N 1
ATOM 3684 C CA . PRO A 1 480 ? 26.370 -16.757 -0.367 1.00 13.14 479 PRO A CA 1
ATOM 3685 C C . PRO A 1 480 ? 25.789 -17.887 0.463 1.00 13.57 479 PRO A C 1
ATOM 3686 O O . PRO A 1 480 ? 25.280 -17.641 1.565 1.00 13.33 479 PRO A O 1
ATOM 3690 N N . MET A 1 481 ? 25.789 -19.109 -0.058 1.00 13.02 480 MET A N 1
ATOM 3691 C CA . MET A 1 481 ? 25.168 -20.182 0.691 1.00 13.29 480 MET A CA 1
ATOM 3692 C C . MET A 1 481 ? 25.970 -21.461 0.531 1.00 13.85 480 MET A C 1
ATOM 3693 O O . MET A 1 481 ? 26.209 -21.916 -0.605 1.00 13.57 480 MET A O 1
ATOM 3698 N N . ALA A 1 482 ? 26.341 -22.033 1.675 1.00 13.82 481 ALA A N 1
ATOM 3699 C CA . ALA A 1 482 ? 27.094 -23.270 1.744 1.00 14.46 481 ALA A CA 1
ATOM 3700 C C . ALA A 1 482 ? 26.100 -24.407 1.774 1.00 14.01 481 ALA A C 1
ATOM 3701 O O . ALA A 1 482 ? 25.376 -24.576 2.760 1.00 14.16 481 ALA A O 1
ATOM 3703 N N . MET A 1 483 ? 26.063 -25.176 0.694 1.00 13.57 482 MET A N 1
ATOM 3704 C CA . MET A 1 483 ? 24.973 -26.116 0.455 1.00 13.32 482 MET A CA 1
ATOM 3705 C C . MET A 1 483 ? 25.352 -27.308 -0.393 1.00 13.34 482 MET A C 1
ATOM 3706 O O . MET A 1 483 ? 25.943 -27.150 -1.472 1.00 13.12 482 MET A O 1
ATOM 3711 N N . ILE A 1 484 ? 24.927 -28.482 0.060 1.00 13.57 483 ILE A N 1
ATOM 3712 C CA . ILE A 1 484 ? 24.795 -29.655 -0.813 1.00 13.75 483 ILE A CA 1
ATOM 3713 C C . ILE A 1 484 ? 23.317 -29.863 -1.069 1.00 14.30 483 ILE A C 1
ATOM 3714 O O . ILE A 1 484 ? 22.514 -29.937 -0.127 1.00 14.66 483 ILE A O 1
ATOM 3719 N N . ASN A 1 485 ? 22.963 -29.930 -2.344 1.00 13.97 484 ASN A N 1
ATOM 3720 C CA . ASN A 1 485 ? 21.611 -30.259 -2.747 1.00 14.37 484 ASN A CA 1
ATOM 3721 C C . ASN A 1 485 ? 21.574 -31.724 -3.197 1.00 14.57 484 ASN A C 1
ATOM 3722 O O . ASN A 1 485 ? 21.887 -32.042 -4.346 1.00 14.34 484 ASN A O 1
ATOM 3727 N N . ALA A 1 486 ? 21.192 -32.610 -2.281 1.00 14.86 485 ALA A N 1
ATOM 3728 C CA . ALA A 1 486 ? 21.220 -34.041 -2.567 1.00 15.15 485 ALA A CA 1
ATOM 3729 C C . ALA A 1 486 ? 19.836 -34.609 -2.826 1.00 15.50 485 ALA A C 1
ATOM 3730 O O . ALA A 1 486 ? 19.584 -35.785 -2.536 1.00 16.13 485 ALA A O 1
ATOM 3732 N N . TRP A 1 487 ? 18.960 -33.807 -3.418 1.00 15.55 486 TRP A N 1
ATOM 3733 C CA . TRP A 1 487 ? 17.591 -34.257 -3.741 1.00 16.89 486 TRP A CA 1
ATOM 3734 C C . TRP A 1 487 ? 17.565 -35.588 -4.493 1.00 18.34 486 TRP A C 1
ATOM 3735 O O . TRP A 1 487 ? 16.670 -36.392 -4.265 1.00 18.70 486 TRP A O 1
ATOM 3746 N N . ALA A 1 488 ? 18.526 -35.784 -5.399 1.00 18.31 487 ALA A N 1
ATOM 3747 C CA . ALA A 1 488 ? 18.618 -37.001 -6.185 1.00 20.54 487 ALA A CA 1
ATOM 3748 C C . ALA A 1 488 ? 19.797 -37.875 -5.791 1.00 23.08 487 ALA A C 1
ATOM 3749 O O . ALA A 1 488 ? 19.671 -39.092 -5.785 1.00 24.66 487 ALA A O 1
ATOM 3751 N N . SER A 1 489 ? 20.936 -37.255 -5.489 1.00 23.46 488 SER A N 1
ATOM 3752 C CA . SER A 1 489 ? 22.188 -37.981 -5.264 1.00 24.64 488 SER A CA 1
ATOM 3753 C C . SER A 1 489 ? 22.306 -38.634 -3.893 1.00 24.30 488 SER A C 1
ATOM 3754 O O . SER A 1 489 ? 23.113 -39.540 -3.731 1.00 26.53 488 SER A O 1
ATOM 3757 N N . GLY A 1 490 ? 21.564 -38.134 -2.894 1.00 22.99 489 GLY A N 1
ATOM 3758 C CA . GLY A 1 490 ? 21.683 -38.580 -1.503 1.00 22.37 489 GLY A CA 1
ATOM 3759 C C . GLY A 1 490 ? 23.078 -38.378 -0.889 1.00 21.31 489 GLY A C 1
ATOM 3760 O O . GLY A 1 490 ? 23.406 -38.983 0.128 1.00 21.64 489 GLY A O 1
ATOM 3761 N N . THR A 1 491 ? 23.911 -37.550 -1.505 1.00 20.21 490 THR A N 1
ATOM 3762 C CA . THR A 1 491 ? 25.267 -37.331 -0.989 1.00 19.45 490 THR A CA 1
ATOM 3763 C C . THR A 1 491 ? 25.258 -36.511 0.311 1.00 18.94 490 THR A C 1
ATOM 3764 O O . THR A 1 491 ? 24.339 -35.718 0.553 1.00 18.19 490 THR A O 1
ATOM 3768 N N . LYS A 1 492 ? 26.283 -36.729 1.127 1.00 19.08 491 LYS A N 1
ATOM 3769 C CA . LYS A 1 492 ? 26.583 -35.912 2.303 1.00 19.74 491 LYS A CA 1
ATOM 3770 C C . LYS A 1 492 ? 28.014 -35.390 2.131 1.00 17.82 491 LYS A C 1
ATOM 3771 O O . LYS A 1 492 ? 28.739 -35.879 1.268 1.00 17.57 491 LYS A O 1
ATOM 3777 N N . PRO A 1 493 ? 28.436 -34.411 2.944 1.00 17.27 492 PRO A N 1
ATOM 3778 C CA . PRO A 1 493 ? 29.783 -33.875 2.794 1.00 16.68 492 PRO A CA 1
ATOM 3779 C C . PRO A 1 493 ? 30.869 -34.971 2.780 1.00 16.10 492 PRO A C 1
ATOM 3780 O O . PRO A 1 493 ? 31.850 -34.836 2.055 1.00 14.77 492 PRO A O 1
ATOM 3784 N N . TRP A 1 494 ? 30.642 -36.049 3.533 1.00 15.96 493 TRP A N 1
ATOM 3785 C CA . TRP A 1 494 ? 31.631 -37.130 3.683 1.00 17.23 493 TRP A CA 1
ATOM 3786 C C . TRP A 1 494 ? 31.490 -38.265 2.660 1.00 17.64 493 TRP A C 1
ATOM 3787 O O . TRP A 1 494 ? 32.165 -39.291 2.804 1.00 18.99 493 TRP A O 1
ATOM 3798 N N . SER A 1 495 ? 30.656 -38.112 1.636 1.00 16.71 494 SER A N 1
ATOM 3799 C CA . SER A 1 495 ? 30.361 -39.249 0.738 1.00 17.68 494 SER A CA 1
ATOM 3800 C C . SER A 1 495 ? 31.508 -39.711 -0.175 1.00 17.40 494 SER A C 1
ATOM 3801 O O . SER A 1 495 ? 31.396 -40.794 -0.780 1.00 17.83 494 SER A O 1
ATOM 3804 N N . TYR A 1 496 ? 32.546 -38.890 -0.334 1.00 16.51 495 TYR A N 1
ATOM 3805 C CA . TYR A 1 496 ? 33.704 -39.204 -1.157 1.00 16.76 495 TYR A CA 1
ATOM 3806 C C . TYR A 1 496 ? 34.906 -39.379 -0.221 1.00 17.65 495 TYR A C 1
ATOM 3807 O O . TYR A 1 496 ? 35.534 -38.403 0.208 1.00 16.32 495 TYR A O 1
ATOM 3816 N N . PRO A 1 497 ? 35.219 -40.639 0.143 1.00 18.45 496 PRO A N 1
ATOM 3817 C CA . PRO A 1 497 ? 36.237 -40.904 1.175 1.00 18.75 496 PRO A CA 1
ATOM 3818 C C . PRO A 1 497 ? 37.599 -40.298 0.891 1.00 18.53 496 PRO A C 1
ATOM 3819 O O . PRO A 1 497 ? 38.312 -39.899 1.811 1.00 18.48 496 PRO A O 1
ATOM 3823 N N . GLU A 1 498 ? 37.977 -40.231 -0.376 1.00 19.29 497 GLU A N 1
ATOM 3824 C CA . GLU A 1 498 ? 39.281 -39.696 -0.720 1.00 20.32 497 GLU A CA 1
ATOM 3825 C C . GLU A 1 498 ? 39.487 -38.205 -0.363 1.00 19.66 497 GLU A C 1
ATOM 3826 O O . GLU A 1 498 ? 40.620 -37.767 -0.231 1.00 19.35 497 GLU A O 1
ATOM 3832 N N . VAL A 1 499 ? 38.414 -37.431 -0.236 1.00 18.43 498 VAL A N 1
ATOM 3833 C CA . VAL A 1 499 ? 38.536 -35.995 0.066 1.00 18.44 498 VAL A CA 1
ATOM 3834 C C . VAL A 1 499 ? 3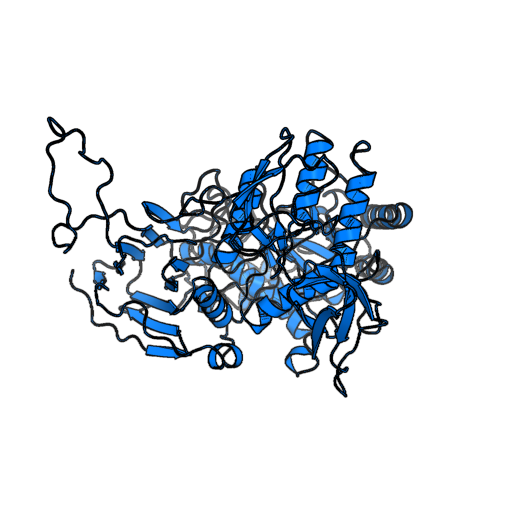7.777 -35.602 1.329 1.00 18.94 498 VAL A C 1
ATOM 3835 O O . VAL A 1 499 ? 37.595 -34.425 1.622 1.00 18.44 498 VAL A O 1
ATOM 3839 N N . GLU A 1 500 ? 37.344 -36.604 2.073 1.00 19.38 499 GLU A N 1
ATOM 3840 C CA . GLU A 1 500 ? 36.463 -36.423 3.191 1.00 21.12 499 GLU A CA 1
ATOM 3841 C C . GLU A 1 500 ? 37.082 -35.508 4.251 1.00 19.80 499 GLU A C 1
ATOM 3842 O O . GLU A 1 500 ? 36.412 -34.595 4.767 1.00 18.30 499 GLU A O 1
ATOM 3848 N N . ALA A 1 501 ? 38.360 -35.733 4.558 1.00 18.73 500 ALA A N 1
ATOM 3849 C CA . ALA A 1 501 ? 39.058 -34.918 5.556 1.00 19.14 500 ALA A CA 1
ATOM 3850 C C . ALA A 1 501 ? 39.077 -33.433 5.153 1.00 19.01 500 ALA A C 1
ATOM 3851 O O . ALA A 1 501 ? 38.847 -32.543 5.980 1.00 18.55 500 ALA A O 1
ATOM 3853 N N . ASP A 1 502 ? 39.395 -33.185 3.894 1.00 18.33 501 ASP A N 1
ATOM 3854 C CA . ASP A 1 502 ? 39.432 -31.804 3.400 1.00 18.80 501 ASP A CA 1
ATOM 3855 C C . ASP A 1 502 ? 38.047 -31.159 3.282 1.00 17.78 501 ASP A C 1
ATOM 3856 O O . ASP A 1 502 ? 37.908 -29.970 3.580 1.00 17.35 501 ASP A O 1
ATOM 3861 N N . VAL A 1 503 ? 37.024 -31.912 2.865 1.00 16.59 502 VAL A N 1
ATOM 3862 C CA . VAL A 1 503 ? 35.667 -31.371 2.873 1.00 16.69 502 VAL A CA 1
ATOM 3863 C C . VAL A 1 503 ? 35.332 -30.892 4.288 1.00 16.91 502 VAL A C 1
ATOM 3864 O O . VAL A 1 503 ? 34.848 -29.777 4.477 1.00 17.41 502 VAL A O 1
ATOM 3868 N N . LYS A 1 504 ? 35.603 -31.731 5.284 1.00 16.73 503 LYS A N 1
ATOM 3869 C CA . LYS A 1 504 ? 35.304 -31.380 6.659 1.00 16.78 503 LYS A CA 1
ATOM 3870 C C . LYS A 1 504 ? 36.015 -30.100 7.066 1.00 15.92 503 LYS A C 1
ATOM 3871 O O . LYS A 1 504 ? 35.408 -29.250 7.710 1.00 15.69 503 LYS A O 1
ATOM 3877 N N . LYS A 1 505 ? 37.279 -29.945 6.675 1.00 16.32 504 LYS A N 1
ATOM 3878 C CA . LYS A 1 505 ? 38.028 -28.729 7.002 1.00 17.79 504 LYS A CA 1
ATOM 3879 C C . LYS A 1 505 ? 37.375 -27.484 6.400 1.00 16.40 504 LYS A C 1
ATOM 3880 O O . LYS A 1 505 ? 37.343 -26.441 7.041 1.00 16.04 504 LYS A O 1
ATOM 3886 N N . PHE A 1 506 ? 36.892 -27.587 5.167 1.00 14.93 505 PHE A N 1
ATOM 3887 C CA . PHE A 1 506 ? 36.212 -26.451 4.528 1.00 14.56 505 PHE A CA 1
ATOM 3888 C C . PHE A 1 506 ? 34.842 -26.173 5.102 1.00 14.86 505 PHE A C 1
ATOM 3889 O O . PHE A 1 506 ? 34.445 -25.001 5.203 1.00 14.44 505 PHE A O 1
ATOM 3897 N N . ALA A 1 507 ? 34.131 -27.222 5.506 1.00 14.20 506 ALA A N 1
ATOM 3898 C CA . ALA A 1 507 ? 32.842 -27.044 6.178 1.00 14.77 506 ALA A CA 1
ATOM 3899 C C . ALA A 1 507 ? 33.062 -26.290 7.495 1.00 14.76 506 ALA A C 1
ATOM 3900 O O . ALA A 1 507 ? 32.329 -25.348 7.816 1.00 15.00 506 ALA A O 1
ATOM 3902 N N . LEU A 1 508 ? 34.076 -26.701 8.247 1.00 14.35 507 LEU A N 1
ATOM 3903 C CA . LEU A 1 508 ? 34.407 -26.013 9.495 1.00 15.23 507 LEU A CA 1
ATOM 3904 C C . LEU A 1 508 ? 34.881 -24.570 9.244 1.00 14.61 507 LEU A C 1
ATOM 3905 O O . LEU A 1 508 ? 34.533 -23.653 9.997 1.00 13.88 507 LEU A O 1
ATOM 3910 N N . LEU A 1 509 ? 35.686 -24.377 8.207 1.00 15.27 508 LEU A N 1
ATOM 3911 C CA . LEU A 1 509 ? 36.123 -23.052 7.826 1.00 14.87 508 LEU A CA 1
ATOM 3912 C C . LEU A 1 509 ? 34.926 -22.131 7.553 1.00 15.01 508 LEU A C 1
ATOM 3913 O O . LEU A 1 509 ? 34.958 -20.944 7.914 1.00 14.41 508 LEU A O 1
ATOM 3918 N N . ARG A 1 510 ? 33.898 -22.653 6.890 1.00 14.26 509 ARG A N 1
ATOM 3919 C CA . ARG A 1 510 ? 32.695 -21.846 6.654 1.00 13.99 509 ARG A CA 1
ATOM 3920 C C . ARG A 1 510 ? 32.147 -21.298 7.960 1.00 14.59 509 ARG A C 1
ATOM 3921 O O . ARG A 1 510 ? 31.749 -20.135 8.026 1.00 14.08 509 ARG A O 1
ATOM 3929 N N . MET A 1 511 ? 32.125 -22.133 8.997 1.00 14.10 510 MET A N 1
ATOM 3930 C CA . MET A 1 511 ? 31.642 -21.691 10.310 1.00 15.08 510 MET A CA 1
ATOM 3931 C C . MET A 1 511 ? 32.616 -20.693 10.946 1.00 15.01 510 MET A C 1
ATOM 3932 O O . MET A 1 511 ? 32.196 -19.620 11.408 1.00 15.77 510 MET A O 1
ATOM 3937 N N . GLN A 1 512 ? 33.911 -20.994 10.916 1.00 14.78 511 GLN A N 1
ATOM 3938 C CA . GLN A 1 512 ? 34.915 -20.088 11.501 1.00 16.02 511 GLN A CA 1
ATOM 3939 C C . GLN A 1 512 ? 34.824 -18.680 10.901 1.00 15.48 511 GLN A C 1
ATOM 3940 O O . GLN A 1 512 ? 34.983 -17.669 11.601 1.00 15.13 511 GLN A O 1
ATOM 3946 N N . MET A 1 513 ? 34.556 -18.633 9.601 1.00 14.80 512 MET A N 1
ATOM 3947 C CA . MET A 1 513 ? 34.430 -17.391 8.863 1.00 14.62 512 MET A CA 1
ATOM 3948 C C . MET A 1 513 ? 33.102 -16.669 8.987 1.00 14.28 512 MET A C 1
ATOM 3949 O O . MET A 1 513 ? 32.939 -15.607 8.385 1.00 13.55 512 MET A O 1
ATOM 3954 N N . MET A 1 514 ? 32.149 -17.214 9.748 1.00 14.13 513 MET A N 1
ATOM 3955 C CA . MET A 1 514 ? 30.849 -16.574 9.906 1.00 14.68 513 MET A CA 1
ATOM 3956 C C . MET A 1 514 ? 30.923 -15.065 10.219 1.00 15.05 513 MET A C 1
ATOM 3957 O O . MET A 1 514 ? 30.199 -14.295 9.621 1.00 14.39 513 MET A O 1
ATOM 3962 N N . PRO A 1 515 ? 31.817 -14.639 11.121 1.00 15.14 514 PRO A N 1
ATOM 3963 C CA . PRO A 1 515 ? 31.826 -13.187 11.426 1.00 15.07 514 PRO A CA 1
ATOM 3964 C C . PRO A 1 515 ? 32.279 -12.348 10.233 1.00 14.42 514 PRO A C 1
ATOM 3965 O O . PRO A 1 515 ? 31.834 -11.209 10.063 1.00 14.33 514 PRO A O 1
ATOM 3969 N N . TYR A 1 516 ? 33.150 -12.922 9.403 1.00 13.34 515 TYR A N 1
ATOM 3970 C CA . TYR A 1 516 ? 33.543 -12.295 8.158 1.00 13.48 515 TYR A CA 1
ATOM 3971 C C . TYR A 1 516 ? 32.371 -12.194 7.170 1.00 13.05 515 TYR A C 1
ATOM 3972 O O . TYR A 1 516 ? 32.085 -11.115 6.636 1.00 13.45 515 TYR A O 1
ATOM 3981 N N . TRP A 1 517 ? 31.691 -13.309 6.931 1.00 13.01 516 TRP A N 1
ATOM 3982 C CA . TRP A 1 517 ? 30.583 -13.327 5.981 1.00 13.20 516 TRP A CA 1
ATOM 3983 C C . TRP A 1 517 ? 29.453 -12.435 6.498 1.00 13.59 516 TRP A C 1
ATOM 3984 O O . TRP A 1 517 ? 28.852 -11.671 5.742 1.00 12.72 516 TRP A O 1
ATOM 3995 N N . TYR A 1 518 ? 29.192 -12.505 7.800 1.00 13.29 517 TYR A N 1
ATOM 3996 C CA . TYR A 1 518 ? 28.101 -11.705 8.360 1.00 13.86 517 TYR A CA 1
ATOM 3997 C C . TYR A 1 518 ? 28.349 -10.207 8.207 1.00 14.08 517 TYR A C 1
ATOM 3998 O O . TYR A 1 518 ? 27.427 -9.456 7.839 1.00 13.60 517 TYR A O 1
ATOM 4007 N N . SER A 1 519 ? 29.584 -9.765 8.448 1.00 14.05 518 SER A N 1
ATOM 4008 C CA . SER A 1 519 ? 29.941 -8.372 8.229 1.00 14.17 518 SER A CA 1
ATOM 4009 C C . SER A 1 519 ? 29.870 -7.963 6.749 1.00 14.27 518 SER A C 1
ATOM 4010 O O . SER A 1 519 ? 29.394 -6.877 6.446 1.00 13.46 518 SER A O 1
ATOM 4013 N N . ALA A 1 520 ? 30.292 -8.837 5.833 1.00 13.22 519 ALA A N 1
ATOM 4014 C CA . ALA A 1 520 ? 30.104 -8.574 4.409 1.00 13.69 519 ALA A CA 1
ATOM 4015 C C . ALA A 1 520 ? 28.623 -8.429 4.059 1.00 13.28 519 ALA A C 1
ATOM 4016 O O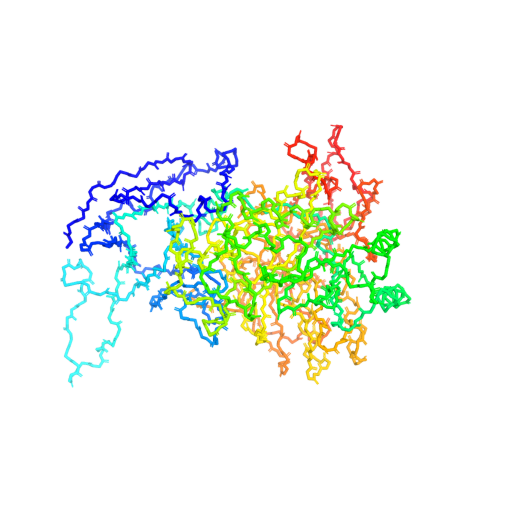 . ALA A 1 520 ? 28.252 -7.510 3.328 1.00 13.65 519 ALA A O 1
ATOM 4018 N N . PHE A 1 521 ? 27.783 -9.321 4.566 1.00 12.86 520 PHE A N 1
ATOM 4019 C CA . PHE A 1 521 ? 26.347 -9.215 4.282 1.00 13.49 520 PHE A CA 1
ATOM 4020 C C . PHE A 1 521 ? 25.747 -7.974 4.911 1.00 13.71 520 PHE A C 1
ATOM 4021 O O . PHE A 1 521 ? 24.848 -7.367 4.337 1.00 13.76 520 PHE A O 1
ATOM 4029 N N . ALA A 1 522 ? 26.287 -7.555 6.051 1.00 14.20 521 ALA A N 1
ATOM 4030 C CA . ALA A 1 522 ? 25.832 -6.290 6.652 1.00 14.71 521 ALA A CA 1
ATOM 4031 C C . ALA A 1 522 ? 26.176 -5.120 5.729 1.00 13.77 521 ALA A C 1
ATOM 4032 O O . ALA A 1 522 ? 25.367 -4.196 5.572 1.00 15.69 521 ALA A O 1
ATOM 4034 N N . ARG A 1 523 ? 27.354 -5.141 5.110 1.00 14.22 522 ARG A N 1
ATOM 4035 C CA . ARG A 1 523 ? 27.687 -4.092 4.144 1.00 14.83 522 ARG A CA 1
ATOM 4036 C C . ARG A 1 523 ? 26.726 -4.108 2.946 1.00 14.10 522 ARG A C 1
ATOM 4037 O O . ARG A 1 523 ? 26.374 -3.052 2.381 1.00 13.42 522 ARG A O 1
ATOM 4045 N N . TYR A 1 524 ? 26.292 -5.305 2.573 1.00 13.40 523 TYR A N 1
ATOM 4046 C CA . TYR A 1 524 ? 25.323 -5.471 1.479 1.00 13.10 523 TYR A CA 1
ATOM 4047 C C . TYR A 1 524 ? 24.013 -4.797 1.843 1.00 13.16 523 TYR A C 1
ATOM 4048 O O . TYR A 1 524 ? 23.439 -4.056 1.049 1.00 13.11 523 TYR A O 1
ATOM 4057 N N . HIS A 1 525 ? 23.570 -5.009 3.069 1.00 13.29 524 HIS A N 1
ATOM 4058 C CA . HIS A 1 525 ? 22.310 -4.435 3.505 1.00 14.02 524 HIS A CA 1
ATOM 4059 C C . HIS A 1 525 ? 22.413 -2.919 3.707 1.00 14.47 524 HIS A C 1
ATOM 4060 O O . HIS A 1 525 ? 21.570 -2.172 3.231 1.00 14.45 524 HIS A O 1
ATOM 4067 N N . PHE A 1 526 ? 23.421 -2.478 4.442 1.00 15.34 525 PHE A N 1
ATOM 4068 C CA . PHE A 1 526 ? 23.510 -1.083 4.871 1.00 15.82 525 PHE A CA 1
ATOM 4069 C C . PHE A 1 526 ? 24.064 -0.137 3.815 1.00 15.56 525 PHE A C 1
ATOM 4070 O O . PHE A 1 526 ? 23.765 1.058 3.834 1.00 15.93 525 PHE A O 1
ATOM 4078 N N . GLU A 1 527 ? 24.890 -0.661 2.919 1.00 15.19 526 GLU A N 1
ATOM 4079 C CA . GLU A 1 527 ? 25.596 0.146 1.947 1.00 16.40 526 GLU A CA 1
ATOM 4080 C C . GLU A 1 527 ? 25.401 -0.288 0.505 1.00 15.29 526 GLU A C 1
ATOM 4081 O O . GLU A 1 527 ? 25.861 0.392 -0.385 1.00 15.49 526 GLU A O 1
ATOM 4087 N N . GLY A 1 528 ? 24.754 -1.419 0.274 1.00 14.62 527 GLY A N 1
ATOM 4088 C CA . GLY A 1 528 ? 24.542 -1.913 -1.096 1.00 14.89 527 GLY A CA 1
ATOM 4089 C C . GLY A 1 528 ? 25.734 -2.651 -1.703 1.00 15.40 527 GLY A C 1
ATOM 4090 O O . GLY A 1 528 ? 25.767 -2.923 -2.913 1.00 15.30 527 GLY A O 1
ATOM 4091 N N . MET A 1 529 ? 26.735 -2.935 -0.882 1.00 15.52 528 MET A N 1
ATOM 4092 C CA . MET A 1 529 ? 27.984 -3.552 -1.349 1.00 16.35 528 MET A CA 1
ATOM 4093 C C . MET A 1 529 ? 27.776 -5.043 -1.607 1.00 15.12 528 MET A C 1
ATOM 4094 O O . MET A 1 529 ? 27.571 -5.799 -0.672 1.00 14.22 528 MET A O 1
ATOM 4099 N N . PRO A 1 530 ? 27.824 -5.473 -2.876 1.00 14.72 529 PRO A N 1
ATOM 4100 C CA . PRO A 1 530 ? 27.663 -6.913 -3.087 1.00 14.51 529 PRO A CA 1
ATOM 4101 C C . PRO A 1 530 ? 28.812 -7.689 -2.442 1.00 14.28 529 PRO A C 1
ATOM 4102 O O . PRO A 1 530 ? 29.981 -7.302 -2.582 1.00 13.75 529 PRO A O 1
ATOM 4106 N N . PRO A 1 531 ? 28.485 -8.775 -1.733 1.00 14.36 530 PRO A N 1
ATOM 4107 C CA . PRO A 1 531 ? 29.522 -9.506 -1.011 1.00 14.20 530 PRO A CA 1
ATOM 4108 C C . PRO A 1 531 ? 30.426 -10.364 -1.911 1.00 14.84 530 PRO A C 1
ATOM 4109 O O . PRO A 1 531 ? 31.537 -10.737 -1.506 1.00 14.72 530 PRO A O 1
ATOM 4113 N N . PHE A 1 532 ? 29.951 -10.683 -3.108 1.00 13.88 531 PHE A N 1
ATOM 4114 C CA . PHE A 1 532 ? 30.740 -11.405 -4.102 1.00 14.14 531 PHE A CA 1
ATOM 4115 C C . PHE A 1 532 ? 30.696 -10.620 -5.381 1.00 14.15 531 PHE A C 1
ATOM 4116 O O . PHE A 1 532 ? 29.602 -10.253 -5.870 1.00 14.71 531 PHE A O 1
ATOM 4124 N N . ARG A 1 533 ? 31.868 -10.334 -5.927 1.00 14.45 532 ARG A N 1
ATOM 4125 C CA . ARG A 1 533 ? 31.900 -9.504 -7.128 1.00 15.40 532 ARG A CA 1
ATOM 4126 C C . ARG A 1 533 ? 33.152 -9.711 -7.942 1.00 15.63 532 ARG A C 1
ATOM 4127 O O . ARG A 1 533 ? 34.130 -10.338 -7.493 1.00 14.49 532 ARG A O 1
ATOM 4135 N N . GLY A 1 534 ? 33.094 -9.199 -9.159 1.00 15.16 533 GLY A N 1
ATOM 4136 C CA . GLY A 1 534 ? 34.180 -9.345 -10.096 1.00 16.97 533 GLY A CA 1
ATOM 4137 C C . GLY A 1 534 ? 35.369 -8.463 -9.781 1.00 18.99 533 GLY A C 1
ATOM 4138 O O . GLY A 1 534 ? 35.291 -7.565 -8.925 1.00 19.02 533 GLY A O 1
ATOM 4139 N N . MET A 1 535 ? 36.470 -8.731 -10.479 1.00 20.01 534 MET A N 1
ATOM 4140 C CA . MET A 1 535 ? 37.686 -7.940 -10.366 1.00 22.40 534 MET A CA 1
ATOM 4141 C C . MET A 1 535 ? 37.464 -6.534 -10.924 1.00 23.57 534 MET A C 1
ATOM 4142 O O . MET A 1 535 ? 36.623 -6.350 -11.782 1.00 25.87 534 MET A O 1
ATOM 4147 N N . GLY A 1 536 ? 38.272 -5.585 -10.459 1.00 28.16 535 GLY A N 1
ATOM 4148 C CA . GLY A 1 536 ? 37.935 -4.159 -10.513 1.00 36.27 535 GLY A CA 1
ATOM 4149 C C . GLY A 1 536 ? 37.278 -3.829 -9.177 1.00 37.62 535 GLY A C 1
ATOM 4150 O O . GLY A 1 536 ? 37.682 -4.337 -8.128 1.00 48.76 535 GLY A O 1
ATOM 4151 N N . LEU A 1 537 ? 36.292 -2.953 -9.209 1.00 43.96 536 LEU A N 1
ATOM 4152 C CA . LEU A 1 537 ? 35.339 -2.815 -8.123 1.00 43.38 536 LEU A CA 1
ATOM 4153 C C . LEU A 1 537 ? 35.959 -2.672 -6.746 1.00 45.23 536 LEU A C 1
ATOM 4154 O O . LEU A 1 537 ? 36.845 -1.834 -6.539 1.00 57.70 536 LEU A O 1
ATOM 4159 N N . SER A 1 565 ? 42.124 -4.582 -18.287 1.00 66.59 564 SER A N 1
ATOM 4160 C CA . SER A 1 565 ? 41.921 -4.669 -19.728 1.00 65.02 564 SER A CA 1
ATOM 4161 C C . SER A 1 565 ? 41.248 -5.983 -20.130 1.00 60.91 564 SER A C 1
ATOM 4162 O O . SER A 1 565 ? 40.202 -5.977 -20.782 1.00 63.55 564 SER A O 1
ATOM 4165 N N . LYS A 1 566 ? 41.864 -7.103 -19.750 1.00 54.53 565 LYS A N 1
ATOM 4166 C CA . LYS A 1 566 ? 41.349 -8.427 -20.107 1.00 48.22 565 LYS A CA 1
ATOM 4167 C C . LYS A 1 566 ? 40.203 -8.840 -19.179 1.00 37.56 565 LYS A C 1
ATOM 4168 O O . LYS A 1 566 ? 40.123 -8.416 -18.026 1.00 36.32 565 LYS A O 1
ATOM 4174 N N . GLU A 1 567 ? 39.317 -9.667 -19.712 1.00 30.83 566 GLU A N 1
ATOM 4175 C CA . GLU A 1 567 ? 38.188 -10.199 -18.964 1.00 25.72 566 GLU A CA 1
ATOM 4176 C C . GLU A 1 567 ? 38.689 -11.259 -17.982 1.00 22.04 566 GLU A C 1
ATOM 4177 O O . GLU A 1 567 ? 39.455 -12.130 -18.369 1.00 22.04 566 GLU A O 1
ATOM 4183 N N . ILE A 1 568 ? 38.246 -11.194 -16.733 1.00 19.27 567 ILE A N 1
ATOM 4184 C CA . ILE A 1 568 ? 38.549 -12.233 -15.749 1.00 18.58 567 ILE A CA 1
ATOM 4185 C C . ILE A 1 568 ? 37.230 -12.869 -15.313 1.00 18.71 567 ILE A C 1
ATOM 4186 O O . ILE A 1 568 ? 36.424 -12.233 -14.632 1.00 16.84 567 ILE A O 1
ATOM 4191 N N . LYS A 1 569 ? 37.021 -14.117 -15.727 1.00 17.48 568 LYS A N 1
ATOM 4192 C CA . LYS A 1 569 ? 35.771 -14.821 -15.488 1.00 19.56 568 LYS A CA 1
ATOM 4193 C C . LYS A 1 569 ? 35.908 -15.894 -14.435 1.00 16.62 568 LYS A C 1
ATOM 4194 O O . LYS A 1 569 ? 34.966 -16.649 -14.230 1.00 15.70 568 LYS A O 1
ATOM 4200 N N . ASP A 1 570 ? 37.061 -15.972 -13.777 1.00 15.51 569 ASP A N 1
ATOM 4201 C CA . ASP A 1 570 ? 37.329 -17.078 -12.861 1.00 15.15 569 ASP A CA 1
ATOM 4202 C C . ASP A 1 570 ? 38.014 -16.655 -11.565 1.00 14.41 569 ASP A C 1
ATOM 4203 O O . ASP A 1 570 ? 38.650 -17.461 -10.909 1.00 13.27 569 ASP A O 1
ATOM 4208 N N . GLN A 1 571 ? 37.874 -15.380 -11.209 1.00 14.75 570 GLN A N 1
ATOM 4209 C CA . GLN A 1 571 ? 38.295 -14.871 -9.916 1.00 15.29 570 GLN A CA 1
ATOM 4210 C C . GLN A 1 571 ? 37.211 -13.944 -9.425 1.00 15.23 570 GLN A C 1
ATOM 4211 O O . GLN A 1 571 ? 36.554 -13.288 -10.228 1.00 15.64 570 GLN A O 1
ATOM 4217 N N . TYR A 1 572 ? 37.037 -13.889 -8.113 1.00 14.97 571 TYR A N 1
ATOM 4218 C CA . TYR A 1 572 ? 36.101 -12.960 -7.526 1.00 14.45 571 TYR A CA 1
ATOM 4219 C C . TYR A 1 572 ? 36.547 -12.497 -6.166 1.00 14.83 571 TYR A C 1
ATOM 4220 O O . TYR A 1 572 ? 37.328 -13.171 -5.478 1.00 14.29 571 TYR A O 1
ATOM 4229 N N . MET A 1 573 ? 36.073 -11.305 -5.799 1.00 15.21 572 MET A N 1
ATOM 4230 C CA . MET A 1 573 ? 36.239 -10.800 -4.443 1.00 14.83 572 MET A CA 1
ATOM 4231 C C . MET A 1 573 ? 35.117 -11.396 -3.603 1.00 14.33 572 MET A C 1
ATOM 4232 O O . MET A 1 573 ? 33.956 -11.484 -4.038 1.00 13.87 572 MET A O 1
ATOM 4237 N N . ALA A 1 574 ? 35.489 -11.816 -2.408 1.00 13.49 573 ALA A N 1
ATOM 4238 C CA . ALA A 1 574 ? 34.559 -12.356 -1.448 1.00 14.47 573 ALA A CA 1
ATOM 4239 C C . ALA A 1 574 ? 34.752 -11.516 -0.189 1.00 14.95 573 ALA A C 1
ATOM 4240 O O . ALA A 1 574 ? 35.804 -11.582 0.452 1.00 14.30 573 ALA A O 1
ATOM 4242 N N . GLY A 1 575 ? 33.746 -10.729 0.160 1.00 15.16 574 GLY A N 1
ATOM 4243 C CA . GLY A 1 575 ? 33.951 -9.651 1.132 1.00 16.23 574 GLY A CA 1
ATOM 4244 C C . GLY A 1 575 ? 34.916 -8.609 0.601 1.00 17.85 574 GLY A C 1
ATOM 4245 O O . GLY A 1 575 ? 35.245 -8.585 -0.589 1.00 18.38 574 GLY A O 1
ATOM 4246 N N . ASP A 1 576 ? 35.411 -7.738 1.466 1.00 18.62 575 ASP A N 1
ATOM 4247 C CA . ASP A 1 576 ? 36.316 -6.699 1.005 1.00 20.19 575 ASP A CA 1
ATOM 4248 C C . ASP A 1 576 ? 37.756 -7.121 0.858 1.00 19.60 575 ASP A C 1
ATOM 4249 O O . ASP A 1 576 ? 38.466 -6.482 0.116 1.00 19.90 575 ASP A O 1
ATOM 4254 N N . ASP A 1 577 ? 38.172 -8.186 1.557 1.00 18.60 576 ASP A N 1
ATOM 4255 C CA . ASP A 1 577 ? 39.579 -8.496 1.792 1.00 18.74 576 ASP A CA 1
ATOM 4256 C C . ASP A 1 577 ? 40.148 -9.701 0.984 1.00 17.97 576 ASP A C 1
ATOM 4257 O O . ASP A 1 577 ? 41.378 -9.843 0.879 1.00 17.45 576 ASP A O 1
ATOM 4262 N N . LEU A 1 578 ? 39.276 -10.540 0.429 1.00 14.95 577 LEU A N 1
ATOM 4263 C CA . LEU A 1 578 ? 39.683 -11.828 -0.135 1.00 14.61 577 LEU A CA 1
ATOM 4264 C C . LEU A 1 578 ? 39.445 -11.943 -1.635 1.00 14.49 577 LEU A C 1
ATOM 4265 O O . LEU A 1 578 ? 38.341 -11.682 -2.139 1.00 14.29 577 LEU A O 1
ATOM 4270 N N . LEU A 1 579 ? 40.485 -12.362 -2.329 1.00 13.79 578 LEU A N 1
ATOM 4271 C CA . LEU A 1 579 ? 40.429 -12.627 -3.753 1.00 14.45 578 LEU A CA 1
ATOM 4272 C C . LEU A 1 579 ? 40.419 -14.152 -3.860 1.00 13.96 578 LEU A C 1
ATOM 4273 O O . LEU A 1 579 ? 41.333 -14.823 -3.367 1.00 13.50 578 LEU A O 1
ATOM 4278 N N . VAL A 1 580 ? 39.348 -14.699 -4.415 1.00 13.80 579 VAL A N 1
ATOM 4279 C CA . VAL A 1 580 ? 39.208 -16.144 -4.550 1.00 13.90 579 VAL A CA 1
ATOM 4280 C C . VAL A 1 580 ? 39.399 -16.514 -6.012 1.00 13.35 579 VAL A C 1
ATOM 4281 O O . VAL A 1 580 ? 38.768 -15.926 -6.880 1.00 13.67 579 VAL A O 1
ATOM 4285 N N . ALA A 1 581 ? 40.204 -17.542 -6.249 1.00 13.74 580 ALA A N 1
ATOM 4286 C CA . ALA A 1 581 ? 40.540 -18.004 -7.575 1.00 13.92 580 ALA A CA 1
ATOM 4287 C C . ALA A 1 581 ? 40.366 -19.522 -7.641 1.00 14.10 580 ALA A C 1
ATOM 4288 O O . ALA A 1 581 ? 41.331 -20.270 -7.498 1.00 13.96 580 ALA A O 1
ATOM 4290 N N . PRO A 1 582 ? 39.126 -19.979 -7.868 1.00 13.65 581 PRO A N 1
ATOM 4291 C CA . PRO A 1 582 ? 38.831 -21.404 -7.809 1.00 13.84 581 PRO A CA 1
ATOM 4292 C C . PRO A 1 582 ? 39.630 -22.279 -8.765 1.00 14.15 581 PRO A C 1
ATOM 4293 O O . PRO A 1 582 ? 39.931 -21.867 -9.898 1.00 13.78 581 PRO A O 1
ATOM 4297 N N . MET A 1 583 ? 39.924 -23.489 -8.283 1.00 14.59 582 MET A N 1
ATOM 4298 C CA . MET A 1 583 ? 40.450 -24.572 -9.110 1.00 14.83 582 MET A CA 1
ATOM 4299 C C . MET A 1 583 ? 39.301 -25.417 -9.632 1.00 15.06 582 MET A C 1
ATOM 4300 O O . MET A 1 583 ? 38.272 -25.599 -8.948 1.00 14.51 582 MET A O 1
ATOM 4305 N N . PHE A 1 584 ? 39.483 -25.942 -10.839 1.00 14.33 583 PHE A N 1
ATOM 4306 C CA . PHE A 1 584 ? 38.516 -26.829 -11.444 1.00 14.84 583 PHE A CA 1
ATOM 4307 C C . PHE A 1 584 ? 39.102 -28.225 -11.584 1.00 15.06 583 PHE A C 1
ATOM 4308 O O . PHE A 1 584 ? 40.322 -28.386 -11.734 1.00 15.35 583 PHE A O 1
ATOM 4316 N N . ALA A 1 585 ? 38.230 -29.227 -11.504 1.00 16.14 584 ALA A N 1
ATOM 4317 C CA . ALA A 1 585 ? 38.650 -30.627 -11.600 1.00 17.33 584 ALA A CA 1
ATOM 4318 C C . ALA A 1 585 ? 39.463 -30.850 -12.866 1.00 17.84 584 ALA A C 1
ATOM 4319 O O . ALA A 1 585 ? 39.118 -30.335 -13.933 1.00 17.34 584 ALA A O 1
ATOM 4321 N N . GLY A 1 586 ? 40.547 -31.602 -12.725 1.00 19.36 585 GLY A N 1
ATOM 4322 C CA . GLY A 1 586 ? 41.458 -31.872 -13.826 1.00 20.79 585 GLY A CA 1
ATOM 4323 C C . GLY A 1 586 ? 42.636 -30.913 -13.929 1.00 21.38 585 GLY A C 1
ATOM 4324 O O . GLY A 1 586 ? 43.566 -31.184 -14.673 1.00 21.65 585 GLY A O 1
ATOM 4325 N N . GLU A 1 587 ? 42.604 -29.803 -13.188 1.00 20.38 586 GLU A N 1
ATOM 4326 C CA . GLU A 1 587 ? 43.661 -28.809 -13.214 1.00 21.97 586 GLU A CA 1
ATOM 4327 C C . GLU A 1 587 ? 44.596 -29.020 -12.041 1.00 21.69 586 GLU A C 1
ATOM 4328 O O . GLU A 1 587 ? 44.157 -29.211 -10.914 1.00 23.59 586 GLU A O 1
ATOM 4334 N N . LYS A 1 588 ? 45.890 -28.987 -12.298 1.00 21.32 587 LYS A N 1
ATOM 4335 C CA . LYS A 1 588 ? 46.869 -28.972 -11.199 1.00 22.03 587 LYS A CA 1
ATOM 4336 C C . LYS A 1 588 ? 47.300 -27.533 -10.892 1.00 19.40 587 LYS A C 1
ATOM 4337 O O . LYS A 1 588 ? 47.719 -27.247 -9.793 1.00 20.01 587 LYS A O 1
ATOM 4343 N N . SER A 1 589 ? 47.233 -26.649 -11.878 1.00 18.22 588 SER A N 1
ATOM 4344 C CA A SER A 1 589 ? 47.652 -25.277 -11.640 0.50 18.23 588 SER A CA 1
ATOM 4345 C CA B SER A 1 589 ? 47.721 -25.285 -11.729 0.50 17.93 588 SER A CA 1
ATOM 4346 C C . SER A 1 589 ? 46.762 -24.306 -12.363 1.00 17.67 588 SER A C 1
ATOM 4347 O O . SER A 1 589 ? 45.985 -24.678 -13.236 1.00 17.30 588 SER A O 1
ATOM 4352 N N . ARG A 1 590 ? 46.851 -23.049 -11.949 1.00 17.50 589 ARG A N 1
ATOM 4353 C CA . ARG A 1 590 ? 46.146 -21.980 -12.624 1.00 16.90 589 ARG A CA 1
ATOM 4354 C C . ARG A 1 590 ? 46.907 -20.665 -12.494 1.00 16.77 589 ARG A C 1
ATOM 4355 O O . ARG A 1 590 ? 47.818 -20.519 -11.664 1.00 16.42 589 ARG A O 1
ATOM 4363 N N . LYS A 1 591 ? 46.521 -19.704 -13.313 1.00 16.54 590 LYS A N 1
ATOM 4364 C CA . LYS A 1 591 ? 47.051 -18.361 -13.201 1.00 17.03 590 LYS A CA 1
ATOM 4365 C C . LYS A 1 591 ? 46.116 -17.560 -12.303 1.00 16.52 590 LYS A C 1
ATOM 4366 O O . LYS A 1 591 ? 44.893 -17.738 -12.352 1.00 15.16 590 LYS A O 1
ATOM 4372 N N . VAL A 1 592 ? 46.703 -16.679 -11.499 1.00 16.81 591 VAL A N 1
ATOM 4373 C CA . VAL A 1 592 ? 45.956 -15.725 -10.676 1.00 17.03 591 VAL A CA 1
ATOM 4374 C C . VAL A 1 592 ? 46.472 -14.327 -10.983 1.00 17.91 591 VAL A C 1
ATOM 4375 O O . VAL A 1 592 ? 47.680 -14.060 -10.853 1.00 17.70 591 VAL A O 1
ATOM 4379 N N . VAL A 1 593 ? 45.567 -13.443 -11.386 1.00 17.51 592 VAL A N 1
ATOM 4380 C CA . VAL A 1 593 ? 45.893 -12.061 -11.663 1.00 18.68 592 VAL A CA 1
ATOM 4381 C C . VAL A 1 593 ? 45.630 -11.239 -10.400 1.00 19.00 592 VAL A C 1
ATOM 4382 O O . VAL A 1 593 ? 44.488 -11.118 -9.943 1.00 19.38 592 VAL A O 1
ATOM 4386 N N . LEU A 1 594 ? 46.703 -10.728 -9.804 1.00 18.18 593 LEU A N 1
ATOM 4387 C CA . LEU A 1 594 ? 46.597 -9.909 -8.615 1.00 19.10 593 LEU A CA 1
ATOM 4388 C C . LEU A 1 594 ? 46.531 -8.434 -9.000 1.00 19.54 593 LEU A C 1
ATOM 4389 O O . LEU A 1 594 ? 47.380 -7.958 -9.765 1.00 20.28 593 LEU A O 1
ATOM 4394 N N . PRO A 1 595 ? 45.532 -7.701 -8.461 1.00 21.41 594 PRO A N 1
ATOM 4395 C CA . PRO A 1 595 ? 45.508 -6.244 -8.567 1.00 21.58 594 PRO A CA 1
ATOM 4396 C C . PRO A 1 595 ? 46.760 -5.601 -7.962 1.00 21.62 594 PRO A C 1
ATOM 4397 O O . PRO A 1 595 ? 47.457 -6.225 -7.167 1.00 20.26 594 PRO A O 1
ATOM 4401 N N . LYS A 1 596 ? 47.023 -4.343 -8.308 1.00 22.95 595 LYS A N 1
ATOM 4402 C CA . LYS A 1 596 ? 48.111 -3.595 -7.674 1.00 24.50 595 LYS A CA 1
ATOM 4403 C C . LYS A 1 596 ? 47.897 -3.547 -6.171 1.00 23.11 595 LYS A C 1
ATOM 4404 O O . LYS A 1 596 ? 46.762 -3.590 -5.689 1.00 23.08 595 LYS A O 1
ATOM 4410 N N . GLY A 1 597 ? 48.990 -3.450 -5.434 1.00 21.19 596 GLY A N 1
ATOM 4411 C CA . GLY A 1 597 ? 48.951 -3.612 -3.991 1.00 22.08 596 GLY A CA 1
ATOM 4412 C C . GLY A 1 597 ? 49.441 -4.999 -3.638 1.00 21.83 596 GLY A C 1
ATOM 4413 O O . GLY A 1 597 ? 49.372 -5.926 -4.463 1.00 21.16 596 GLY A O 1
ATOM 4414 N N . LYS A 1 598 ? 49.965 -5.150 -2.428 1.00 20.84 597 LYS A N 1
ATOM 4415 C CA . LYS A 1 598 ? 50.504 -6.433 -2.001 1.00 21.72 597 LYS A CA 1
ATOM 4416 C C . LYS A 1 598 ? 49.381 -7.365 -1.576 1.00 20.79 597 LYS A C 1
ATOM 4417 O O . LYS A 1 598 ? 48.361 -6.913 -1.037 1.00 20.88 597 LYS A O 1
ATOM 4423 N N . TRP A 1 599 ? 49.587 -8.656 -1.832 1.00 19.30 598 TRP A N 1
ATOM 4424 C CA . TRP A 1 599 ? 48.651 -9.703 -1.478 1.00 18.37 598 TRP A CA 1
ATOM 4425 C C . TRP A 1 599 ? 49.360 -10.830 -0.781 1.00 18.54 598 TRP A C 1
ATOM 4426 O O . TRP A 1 599 ? 50.541 -11.117 -1.051 1.00 19.32 598 TRP A O 1
ATOM 4437 N N . TYR A 1 600 ? 48.617 -11.479 0.114 1.00 16.91 599 TYR A N 1
ATOM 4438 C CA . TYR A 1 600 ? 49.135 -12.483 0.998 1.00 16.80 599 TYR A CA 1
ATOM 4439 C C . TYR A 1 600 ? 48.323 -13.748 0.921 1.00 17.33 599 TYR A C 1
ATOM 4440 O O . TYR A 1 600 ? 47.116 -13.712 0.773 1.00 16.20 599 TYR A O 1
ATOM 4449 N N . ASP A 1 601 ? 49.013 -14.876 1.005 1.00 17.48 600 ASP A N 1
ATOM 4450 C CA . ASP A 1 601 ? 48.358 -16.176 0.988 1.00 17.97 600 ASP A CA 1
ATOM 4451 C C . ASP A 1 601 ? 47.438 -16.315 2.180 1.00 17.07 600 ASP A C 1
ATOM 4452 O O . ASP A 1 601 ? 47.842 -16.108 3.314 1.00 16.78 600 ASP A O 1
ATOM 4457 N N . PHE A 1 602 ? 46.184 -16.682 1.907 1.00 16.53 601 PHE A N 1
ATOM 4458 C CA . PHE A 1 602 ? 45.168 -16.882 2.945 1.00 16.60 601 PHE A CA 1
ATOM 4459 C C . PHE A 1 602 ? 45.544 -17.914 3.984 1.00 16.72 601 PHE A C 1
ATOM 4460 O O . PHE A 1 602 ? 45.181 -17.765 5.143 1.00 17.40 601 PHE A O 1
ATOM 4468 N N . TYR A 1 603 ? 46.265 -18.960 3.585 1.00 17.21 602 TYR A N 1
ATOM 4469 C CA . TYR A 1 603 ? 46.546 -20.063 4.487 1.00 17.78 602 TYR A CA 1
ATOM 4470 C C . TYR A 1 603 ? 47.799 -19.836 5.309 1.00 18.28 602 TYR A C 1
ATOM 4471 O O . TYR A 1 603 ? 47.792 -20.094 6.518 1.00 19.43 602 TYR A O 1
ATOM 4480 N N . THR A 1 604 ? 48.846 -19.356 4.659 1.00 18.12 603 THR A N 1
ATOM 4481 C CA . THR A 1 604 ? 50.161 -19.231 5.288 1.00 19.43 603 THR A CA 1
ATOM 4482 C C . THR A 1 604 ? 50.519 -17.801 5.691 1.00 20.03 603 THR A C 1
ATOM 4483 O O . THR A 1 604 ? 51.462 -17.594 6.477 1.00 21.07 603 THR A O 1
ATOM 4487 N N . GLY A 1 605 ? 49.825 -16.818 5.125 1.00 18.83 604 GLY A N 1
ATOM 4488 C CA . GLY A 1 605 ? 50.170 -15.422 5.371 1.00 19.88 604 GLY A CA 1
ATOM 4489 C C . GLY A 1 605 ? 51.332 -14.890 4.541 1.00 20.06 604 GLY A C 1
ATOM 4490 O O . GLY A 1 605 ? 51.606 -13.693 4.558 1.00 20.08 604 GLY A O 1
ATOM 4491 N N . GLU A 1 606 ? 51.988 -15.752 3.768 1.00 21.02 605 GLU A N 1
ATOM 4492 C CA . GLU A 1 606 ? 53.197 -15.348 3.061 1.00 21.94 605 GLU A CA 1
ATOM 4493 C C . GLU A 1 606 ? 52.866 -14.442 1.897 1.00 21.26 605 GLU A C 1
ATOM 4494 O O . GLU A 1 606 ? 51.824 -14.605 1.254 1.00 20.42 605 GLU A O 1
ATOM 4500 N N . TYR A 1 607 ? 53.735 -13.457 1.662 1.00 20.39 606 TYR A N 1
ATOM 4501 C CA . TYR A 1 607 ? 53.626 -12.568 0.508 1.00 20.61 606 TYR A CA 1
ATOM 4502 C C . TYR A 1 607 ? 53.406 -13.407 -0.739 1.00 21.26 606 TYR A C 1
ATOM 4503 O O . TYR A 1 607 ? 54.119 -14.403 -0.956 1.00 20.51 606 TYR A O 1
ATOM 4512 N N . ALA A 1 608 ? 52.412 -13.018 -1.535 1.00 20.32 607 ALA A N 1
ATOM 4513 C CA . ALA A 1 608 ? 52.094 -13.705 -2.786 1.00 21.15 607 ALA A CA 1
ATOM 4514 C C . ALA A 1 608 ? 52.503 -12.890 -3.992 1.00 22.29 607 ALA A C 1
ATOM 4515 O O . ALA A 1 608 ? 52.982 -13.446 -4.978 1.00 23.79 607 ALA A O 1
ATOM 4517 N N . GLY A 1 609 ? 52.301 -11.582 -3.943 1.00 20.92 608 GLY A N 1
ATOM 4518 C CA . GLY A 1 609 ? 52.616 -10.736 -5.082 1.00 20.92 608 GLY A CA 1
ATOM 4519 C C . GLY A 1 609 ? 51.913 -9.392 -5.050 1.00 21.43 608 GLY A C 1
ATOM 4520 O O . GLY A 1 609 ? 51.233 -9.048 -4.081 1.00 20.88 608 GLY A O 1
ATOM 4521 N N . ASP A 1 610 ? 52.053 -8.653 -6.143 1.00 20.63 609 ASP A N 1
ATOM 4522 C CA . ASP A 1 610 ? 51.615 -7.273 -6.219 1.00 20.84 609 ASP A CA 1
ATOM 4523 C C . ASP A 1 610 ? 51.468 -6.876 -7.672 1.00 20.76 609 ASP A C 1
ATOM 4524 O O . ASP A 1 610 ? 52.458 -6.826 -8.410 1.00 19.52 609 ASP A O 1
ATOM 4529 N N . GLY A 1 611 ? 50.240 -6.619 -8.108 1.00 19.85 610 GLY A N 1
ATOM 4530 C CA . GLY A 1 611 ? 50.007 -6.159 -9.475 1.00 20.95 610 GLY A CA 1
ATOM 4531 C C . GLY A 1 611 ? 50.714 -7.030 -10.490 1.00 21.35 610 GLY A C 1
ATOM 4532 O O . GLY A 1 611 ? 51.492 -6.539 -11.295 1.00 20.50 610 GLY A O 1
ATOM 4533 N N . GLU A 1 612 ? 50.463 -8.335 -10.426 1.00 20.75 611 GLU A N 1
ATOM 4534 C CA . GLU A 1 612 ? 51.169 -9.301 -11.281 1.00 21.03 611 GLU A CA 1
ATOM 4535 C C . GLU A 1 612 ? 50.373 -10.604 -11.408 1.00 20.04 611 GLU A C 1
ATOM 4536 O O . GLU A 1 612 ? 49.422 -10.831 -10.653 1.00 19.66 611 GLU A O 1
ATOM 4542 N N . VAL A 1 613 ? 50.801 -11.450 -12.344 1.00 18.90 612 VAL A N 1
ATOM 4543 C CA . VAL A 1 613 ? 50.217 -12.757 -12.556 1.00 20.20 612 VAL A CA 1
ATOM 4544 C C . VAL A 1 613 ? 51.074 -13.831 -11.896 1.00 19.95 612 VAL A C 1
ATOM 4545 O O . VAL A 1 613 ? 52.293 -13.889 -12.111 1.00 20.41 612 VAL A O 1
ATOM 4549 N N . LEU A 1 614 ? 50.443 -14.673 -11.087 1.00 18.87 613 LEU A N 1
ATOM 4550 C CA . LEU A 1 614 ? 51.085 -15.821 -10.461 1.00 19.12 613 LEU A CA 1
ATOM 4551 C C . LEU A 1 614 ? 50.680 -17.109 -11.165 1.00 19.19 613 LEU A C 1
ATOM 4552 O O . LEU A 1 614 ? 49.539 -17.226 -11.618 1.00 17.30 613 LEU A O 1
ATOM 4557 N N . ASP A 1 615 ? 51.586 -18.082 -11.228 1.00 18.70 614 ASP A N 1
ATOM 4558 C CA . ASP A 1 615 ? 51.210 -19.457 -11.593 1.00 19.31 614 ASP A CA 1
ATOM 4559 C C . ASP A 1 615 ? 51.187 -20.232 -10.308 1.00 18.97 614 ASP A C 1
ATOM 4560 O O . ASP A 1 615 ? 52.217 -20.311 -9.629 1.00 19.58 614 ASP A O 1
ATOM 4565 N N . VAL A 1 616 ? 50.033 -20.799 -9.963 1.00 17.37 615 VAL A N 1
ATOM 4566 C CA . VAL A 1 616 ? 49.824 -21.415 -8.652 1.00 18.44 615 VAL A CA 1
ATOM 4567 C C . VAL A 1 616 ? 49.432 -22.888 -8.798 1.00 17.77 615 VAL A C 1
ATOM 4568 O O . VAL A 1 616 ? 48.589 -23.229 -9.616 1.00 16.66 615 VAL A O 1
ATOM 4572 N N . THR A 1 617 ? 50.042 -23.719 -7.971 1.00 17.74 616 THR A N 1
ATOM 4573 C CA . THR A 1 617 ? 49.783 -25.141 -7.873 1.00 17.65 616 THR A CA 1
ATOM 4574 C C . THR A 1 617 ? 49.401 -25.356 -6.422 1.00 18.16 616 THR A C 1
ATOM 4575 O O . THR A 1 617 ? 50.266 -25.591 -5.571 1.00 17.56 616 THR A O 1
ATOM 4579 N N . PRO A 1 618 ? 48.094 -25.216 -6.116 1.00 17.24 617 PRO A N 1
ATOM 4580 C CA . PRO A 1 618 ? 47.697 -25.160 -4.720 1.00 16.95 617 PRO A CA 1
ATOM 4581 C C . PRO A 1 618 ? 47.621 -26.496 -4.020 1.00 17.50 617 PRO A C 1
ATOM 4582 O O . PRO A 1 618 ? 47.636 -26.520 -2.788 1.00 17.73 617 PRO A O 1
ATOM 4586 N N . GLY A 1 619 ? 47.541 -27.587 -4.778 1.00 17.18 618 GLY A N 1
ATOM 4587 C CA . GLY A 1 619 ? 47.198 -28.879 -4.207 1.00 17.88 618 GLY A CA 1
ATOM 4588 C C . GLY A 1 619 ? 45.686 -29.032 -4.115 1.00 18.63 618 GLY A C 1
ATOM 4589 O O . GLY A 1 619 ? 44.923 -28.056 -4.238 1.00 16.60 618 GLY A O 1
ATOM 4590 N N . LEU A 1 620 ? 45.233 -30.260 -3.897 1.00 18.82 619 LEU A N 1
ATOM 4591 C CA . LEU A 1 620 ? 43.803 -30.518 -3.799 1.00 21.12 619 LEU A CA 1
ATOM 4592 C C . LEU A 1 620 ? 43.202 -29.908 -2.517 1.00 20.50 619 LEU A C 1
ATOM 4593 O O . LEU A 1 620 ? 42.030 -29.524 -2.491 1.00 21.13 619 LEU A O 1
ATOM 4598 N N . ASP A 1 621 ? 44.022 -29.772 -1.483 1.00 19.52 620 ASP A N 1
ATOM 4599 C CA . ASP A 1 621 ? 43.550 -29.374 -0.164 1.00 21.10 620 ASP A CA 1
ATOM 4600 C C . ASP A 1 621 ? 43.324 -27.864 0.007 1.00 19.38 620 ASP A C 1
ATOM 4601 O O . ASP A 1 621 ? 42.860 -27.442 1.065 1.00 20.47 620 ASP A O 1
ATOM 4606 N N . LYS A 1 622 ? 43.631 -27.067 -1.016 1.00 17.96 621 LYS A N 1
ATOM 4607 C CA . LYS A 1 622 ? 43.485 -25.615 -0.945 1.00 17.61 621 LYS A CA 1
ATOM 4608 C C . LYS A 1 622 ? 42.776 -25.055 -2.164 1.00 16.17 621 LYS A C 1
ATOM 4609 O O . LYS A 1 622 ? 43.054 -25.458 -3.293 1.00 15.17 621 LYS A O 1
ATOM 4615 N N . ILE A 1 623 ? 41.837 -24.144 -1.918 1.00 14.19 622 ILE A N 1
ATOM 4616 C CA . ILE A 1 623 ? 41.365 -23.247 -2.965 1.00 14.20 622 ILE A CA 1
ATOM 4617 C C . ILE A 1 623 ? 42.238 -21.998 -2.884 1.00 14.15 622 ILE A C 1
ATOM 4618 O O . ILE A 1 623 ? 42.395 -21.444 -1.799 1.00 13.69 622 ILE A O 1
ATOM 4623 N N . PRO A 1 624 ? 42.814 -21.564 -4.012 1.00 13.96 623 PRO A N 1
ATOM 4624 C CA . PRO A 1 624 ? 43.580 -20.322 -3.985 1.00 14.15 623 PRO A CA 1
ATOM 4625 C C . PRO A 1 624 ? 42.793 -19.107 -3.513 1.00 13.95 623 PRO A C 1
ATOM 4626 O O . PRO A 1 624 ? 41.795 -18.713 -4.122 1.00 13.03 623 PRO A O 1
ATOM 4630 N N . VAL A 1 625 ? 43.247 -18.565 -2.396 1.00 14.09 624 VAL A N 1
ATOM 4631 C CA . VAL A 1 625 ? 42.659 -17.359 -1.823 1.00 14.60 624 VAL A CA 1
ATOM 4632 C C . VAL A 1 625 ? 43.782 -16.451 -1.395 1.00 15.20 624 VAL A C 1
ATOM 4633 O O . VAL A 1 625 ? 44.734 -16.920 -0.791 1.00 15.32 624 VAL A O 1
ATOM 4637 N N . TYR A 1 626 ? 43.662 -15.158 -1.722 1.00 14.78 625 TYR A N 1
ATOM 4638 C CA . TYR A 1 626 ? 44.671 -14.164 -1.371 1.00 15.11 625 TYR A CA 1
ATOM 4639 C C . TYR A 1 626 ? 44.038 -13.032 -0.607 1.00 14.53 625 TYR A C 1
ATOM 4640 O O . TYR A 1 626 ? 42.880 -12.716 -0.831 1.00 13.92 625 TYR A O 1
ATOM 4649 N N . VAL A 1 627 ? 44.790 -12.463 0.332 1.00 14.59 626 VAL A N 1
ATOM 4650 C CA . VAL A 1 627 ? 44.258 -11.424 1.210 1.00 14.86 626 VAL A CA 1
ATOM 4651 C C . VAL A 1 627 ? 44.985 -10.137 0.931 1.00 16.39 626 VAL A C 1
ATOM 4652 O O . VAL A 1 627 ? 46.212 -10.150 0.799 1.00 16.43 626 VAL A O 1
ATOM 4656 N N . ARG A 1 628 ? 44.239 -9.034 0.819 1.00 17.04 627 ARG A N 1
ATOM 4657 C CA A ARG A 1 628 ? 44.836 -7.728 0.592 0.50 17.60 627 ARG A CA 1
ATOM 4658 C CA B ARG A 1 628 ? 44.894 -7.765 0.544 0.50 18.01 627 ARG A CA 1
ATOM 4659 C C . ARG A 1 628 ? 45.762 -7.353 1.738 1.00 17.61 627 ARG A C 1
ATOM 4660 O O . ARG A 1 628 ? 45.601 -7.845 2.860 1.00 17.32 627 ARG A O 1
ATOM 4675 N N . ASP A 1 629 ? 46.723 -6.478 1.460 1.00 17.68 628 ASP A N 1
ATOM 4676 C CA . ASP A 1 629 ? 47.649 -6.001 2.488 1.00 17.92 628 ASP A CA 1
ATOM 4677 C C . ASP A 1 629 ? 46.819 -5.308 3.562 1.00 16.92 628 ASP A C 1
ATOM 4678 O O . ASP A 1 629 ? 45.982 -4.456 3.244 1.00 18.06 628 ASP A O 1
ATOM 4683 N N . GLY A 1 630 ? 47.027 -5.691 4.815 1.00 17.81 629 GLY A N 1
ATOM 4684 C CA . GLY A 1 630 ? 46.280 -5.130 5.932 1.00 17.59 629 GLY A CA 1
ATOM 4685 C C . GLY A 1 630 ? 44.915 -5.776 6.119 1.00 17.92 629 GLY A C 1
ATOM 4686 O O . GLY A 1 630 ? 44.144 -5.382 6.987 1.00 16.91 629 GLY A O 1
ATOM 4687 N N . GLY A 1 631 ? 44.613 -6.784 5.300 1.00 16.79 630 GLY A N 1
ATOM 4688 C CA . GLY A 1 631 ? 43.310 -7.407 5.347 1.00 16.70 630 GLY A CA 1
ATOM 4689 C C . GLY A 1 631 ? 43.130 -8.216 6.606 1.00 16.10 630 GLY A C 1
ATOM 4690 O O . GLY A 1 631 ? 44.084 -8.768 7.153 1.00 17.51 630 GLY A O 1
ATOM 4691 N N . ILE A 1 632 ? 41.889 -8.228 7.075 1.00 15.99 631 ILE A N 1
ATOM 4692 C CA . ILE A 1 632 ? 41.497 -8.811 8.331 1.00 16.16 631 ILE A CA 1
ATOM 4693 C C . ILE A 1 632 ? 40.343 -9.794 8.121 1.00 16.30 631 ILE A C 1
ATOM 4694 O O . ILE A 1 632 ? 39.346 -9.479 7.448 1.00 15.74 631 ILE A O 1
ATOM 4699 N N . VAL A 1 633 ? 40.496 -10.991 8.672 1.00 16.01 632 VAL A N 1
ATOM 4700 C CA . VAL A 1 633 ? 39.440 -12.003 8.668 1.00 15.85 632 VAL A CA 1
ATOM 4701 C C . VAL A 1 633 ? 39.191 -12.423 10.113 1.00 15.74 632 VAL A C 1
ATOM 4702 O O . VAL A 1 633 ? 39.997 -13.148 10.708 1.00 15.58 632 VAL A O 1
ATOM 4706 N N . PRO A 1 634 ? 38.091 -11.946 10.704 1.00 16.56 633 PRO A N 1
ATOM 4707 C CA . PRO A 1 634 ? 37.758 -12.397 12.043 1.00 17.19 633 PRO A CA 1
ATOM 4708 C C . PRO A 1 634 ? 37.242 -13.818 11.987 1.00 18.29 633 PRO A C 1
ATOM 4709 O O . PRO A 1 634 ? 36.400 -14.118 11.147 1.00 18.36 633 PRO A O 1
ATOM 4713 N N . MET A 1 635 ? 37.752 -14.676 12.867 1.00 18.02 634 MET A N 1
ATOM 4714 C CA . MET A 1 635 ? 37.353 -16.086 12.905 1.00 18.82 634 MET A CA 1
ATOM 4715 C C . MET A 1 635 ? 36.773 -16.414 14.248 1.00 17.85 634 MET A C 1
ATOM 4716 O O . MET A 1 635 ? 37.391 -16.136 15.285 1.00 17.77 634 MET A O 1
ATOM 4721 N N . MET A 1 636 ? 35.611 -17.032 14.236 1.00 16.66 635 MET A N 1
ATOM 4722 C CA . MET A 1 636 ? 35.040 -17.591 15.455 1.00 16.87 635 MET A CA 1
ATOM 4723 C C . MET A 1 636 ? 35.470 -19.067 15.549 1.00 17.01 635 MET A C 1
ATOM 4724 O O . MET A 1 636 ? 36.118 -19.583 14.636 1.00 15.81 635 MET A O 1
ATOM 4729 N N . PRO A 1 637 ? 35.160 -19.743 16.666 1.00 17.60 636 PRO A N 1
ATOM 4730 C CA . PRO A 1 637 ? 35.539 -21.160 16.729 1.00 18.15 636 PRO A CA 1
ATOM 4731 C C . PRO A 1 637 ? 34.776 -22.002 15.706 1.00 18.34 636 PRO A C 1
ATOM 4732 O O . PRO A 1 637 ? 33.756 -21.556 15.166 1.00 17.26 636 PRO A O 1
ATOM 4736 N N . ALA A 1 638 ? 35.295 -23.199 15.443 1.00 18.53 637 ALA A N 1
ATOM 4737 C CA . ALA A 1 638 ? 34.660 -24.149 14.537 1.00 18.65 637 ALA A CA 1
ATOM 4738 C C . ALA A 1 638 ? 33.400 -24.793 15.124 1.00 18.70 637 ALA A C 1
ATOM 4739 O O . ALA A 1 638 ? 33.343 -26.007 15.346 1.00 19.15 637 ALA A O 1
ATOM 4741 N N . LEU A 1 639 ? 32.383 -23.976 15.349 1.00 18.59 638 LEU A N 1
ATOM 4742 C CA . LEU A 1 639 ? 31.124 -24.429 15.895 1.00 18.79 638 LEU A CA 1
ATOM 4743 C C . LEU A 1 639 ? 30.362 -25.202 14.842 1.00 19.11 638 LEU A C 1
ATOM 4744 O O . LEU A 1 639 ? 30.446 -24.900 13.656 1.00 18.23 638 LEU A O 1
ATOM 4749 N N . LEU A 1 640 ? 29.595 -26.189 15.270 1.00 19.60 639 LEU A N 1
ATOM 4750 C CA . LEU A 1 640 ? 28.794 -26.973 14.338 1.00 19.69 639 LEU A CA 1
ATOM 4751 C C . LEU A 1 640 ? 27.447 -26.326 14.012 1.00 20.93 639 LEU A C 1
ATOM 4752 O O . LEU A 1 640 ? 26.743 -26.779 13.125 1.00 21.46 639 LEU A O 1
ATOM 4757 N N . ASN A 1 641 ? 27.088 -25.287 14.749 1.00 19.35 640 ASN A N 1
ATOM 4758 C CA . ASN A 1 641 ? 25.789 -24.661 14.632 1.00 21.79 640 ASN A CA 1
ATOM 4759 C C . ASN A 1 641 ? 26.033 -23.182 14.859 1.00 20.02 640 ASN A C 1
ATOM 4760 O O . ASN A 1 641 ? 26.884 -22.799 15.674 1.00 18.82 640 ASN A O 1
ATOM 4765 N N . SER A 1 642 ? 25.310 -22.333 14.140 1.00 18.24 641 SER A N 1
ATOM 4766 C CA . SER A 1 642 ? 25.463 -20.883 14.297 1.00 17.27 641 SER A CA 1
ATOM 4767 C C . SER A 1 642 ? 25.164 -20.499 15.752 1.00 17.88 641 SER A C 1
ATOM 4768 O O . SER A 1 642 ? 24.296 -21.100 16.387 1.00 16.79 641 SER A O 1
ATOM 4771 N N . PRO A 1 643 ? 25.887 -19.506 16.287 1.00 19.28 642 PRO A N 1
ATOM 4772 C CA . PRO A 1 643 ? 25.650 -19.151 17.679 1.00 20.94 642 PRO A CA 1
ATOM 4773 C C . PRO A 1 643 ? 24.350 -18.398 17.862 1.00 21.37 642 PRO A C 1
ATOM 4774 O O . PRO A 1 643 ? 23.901 -17.703 16.961 1.00 19.65 642 PRO A O 1
ATOM 4778 N N . LYS A 1 644 ? 23.743 -18.564 19.027 1.00 24.00 643 LYS A N 1
ATOM 4779 C CA . LYS A 1 644 ? 22.466 -17.911 19.343 1.00 27.53 643 LYS A CA 1
ATOM 4780 C C . LYS A 1 644 ? 22.672 -16.468 19.784 1.00 27.00 643 LYS A C 1
ATOM 4781 O O . LYS A 1 644 ? 23.778 -16.072 20.129 1.00 24.68 643 LYS A O 1
ATOM 4787 N N . SER A 1 645 ? 21.593 -15.689 19.761 1.00 28.25 644 SER A N 1
ATOM 4788 C CA . SER A 1 645 ? 21.632 -14.259 20.084 1.00 29.81 644 SER A CA 1
ATOM 4789 C C . SER A 1 645 ? 22.165 -13.960 21.481 1.00 31.27 644 SER A C 1
ATOM 4790 O O . SER A 1 645 ? 22.721 -12.897 21.717 1.00 34.34 644 SER A O 1
ATOM 4793 N N . ASN A 1 646 ? 22.007 -14.900 22.404 1.00 31.21 645 ASN A N 1
ATOM 4794 C CA . ASN A 1 646 ? 22.432 -14.678 23.783 1.00 32.99 645 ASN A CA 1
ATOM 4795 C C . ASN A 1 646 ? 23.784 -15.296 24.095 1.00 31.86 645 ASN A C 1
ATOM 4796 O O . ASN A 1 646 ? 24.113 -15.487 25.258 1.00 32.75 645 ASN A O 1
ATOM 4801 N N . GLN A 1 647 ? 24.555 -15.612 23.058 1.00 29.23 646 GLN A N 1
ATOM 4802 C CA . GLN A 1 647 ? 25.794 -16.353 23.180 1.00 29.71 646 GLN A CA 1
ATOM 4803 C C . GLN A 1 647 ? 26.945 -15.449 22.797 1.00 28.82 646 GLN A C 1
ATOM 4804 O O . GLN A 1 647 ? 26.891 -14.784 21.774 1.00 29.11 646 GLN A O 1
ATOM 4810 N N . LYS A 1 648 ? 27.978 -15.404 23.620 1.00 26.86 647 LYS A N 1
ATOM 4811 C CA . LYS A 1 648 ? 29.202 -14.736 23.239 1.00 27.76 647 LYS A CA 1
ATOM 4812 C C . LYS A 1 648 ? 30.133 -15.727 22.546 1.00 26.43 647 LYS A C 1
ATOM 4813 O O . LYS A 1 648 ? 30.170 -16.910 22.884 1.00 24.53 647 LYS A O 1
ATOM 4819 N N . VAL A 1 649 ? 30.863 -15.234 21.556 1.00 24.62 648 VAL A N 1
ATOM 4820 C CA . VAL A 1 649 ? 31.743 -16.053 20.779 1.00 23.93 648 VAL A CA 1
ATOM 4821 C C . VAL A 1 649 ? 33.108 -15.385 20.758 1.00 21.71 648 VAL A C 1
ATOM 4822 O O . VAL A 1 649 ? 33.215 -14.191 20.495 1.00 21.29 648 VAL A O 1
ATOM 4826 N N . ASP A 1 650 ? 34.147 -16.152 21.050 1.00 20.42 649 ASP A N 1
ATOM 4827 C CA . ASP A 1 650 ? 35.500 -15.655 20.958 1.00 20.38 649 ASP A CA 1
ATOM 4828 C C . ASP A 1 650 ? 35.904 -15.459 19.517 1.00 20.47 649 ASP A C 1
ATOM 4829 O O . ASP A 1 650 ? 35.435 -16.182 18.638 1.00 20.47 649 ASP A O 1
ATOM 4834 N N . LEU A 1 651 ? 36.757 -14.470 19.271 1.00 18.75 650 LEU A N 1
ATOM 4835 C CA . LEU A 1 651 ? 37.216 -14.177 17.930 1.00 19.33 650 LEU A CA 1
ATOM 4836 C C . LEU A 1 651 ? 38.727 -14.168 17.866 1.00 19.47 650 LEU A C 1
ATOM 4837 O O . LEU A 1 651 ? 39.384 -13.603 18.748 1.00 20.49 650 LEU A O 1
ATOM 4842 N N . GLU A 1 652 ? 39.277 -14.807 16.832 1.00 18.07 651 GLU A N 1
ATOM 4843 C CA . GLU A 1 652 ? 40.670 -14.647 16.459 1.00 18.68 651 GLU A CA 1
ATOM 4844 C C . GLU A 1 652 ? 40.726 -13.756 15.241 1.00 19.05 651 GLU A C 1
ATOM 4845 O O . GLU A 1 652 ? 40.184 -14.102 14.190 1.00 17.54 651 GLU A O 1
ATOM 4851 N N . ILE A 1 653 ? 41.370 -12.609 15.379 1.00 17.20 652 ILE A N 1
ATOM 4852 C CA . ILE A 1 653 ? 41.482 -11.653 14.288 1.00 17.53 652 ILE A CA 1
ATOM 4853 C C . ILE A 1 653 ? 42.731 -11.968 13.472 1.00 18.10 652 ILE A C 1
ATOM 4854 O O . ILE A 1 653 ? 43.873 -11.728 13.909 1.00 18.23 652 ILE A O 1
ATOM 4859 N N . ARG A 1 654 ? 42.525 -12.562 12.297 1.00 18.76 653 ARG A N 1
ATOM 4860 C CA . ARG A 1 654 ? 43.633 -12.907 11.418 1.00 20.18 653 ARG A CA 1
ATOM 4861 C C . ARG A 1 654 ? 43.978 -11.711 10.546 1.00 19.83 653 ARG A C 1
ATOM 4862 O O . ARG A 1 654 ? 43.188 -11.291 9.703 1.00 19.55 653 ARG A O 1
ATOM 4870 N N . TYR A 1 655 ? 45.164 -11.163 10.787 1.00 17.63 654 TYR A N 1
ATOM 4871 C CA . TYR A 1 655 ? 45.608 -9.944 10.134 1.00 17.74 654 TYR A CA 1
ATOM 4872 C C . TYR A 1 655 ? 46.741 -10.294 9.189 1.00 17.21 654 TYR A C 1
ATOM 4873 O O . TYR A 1 655 ? 47.719 -10.918 9.597 1.00 18.75 654 TYR A O 1
ATOM 4882 N N . TYR A 1 656 ? 46.614 -9.859 7.947 1.00 17.55 655 TYR A N 1
ATOM 4883 C CA . TYR A 1 656 ? 47.549 -10.197 6.885 1.00 17.16 655 TYR A CA 1
ATOM 4884 C C . TYR A 1 656 ? 48.371 -8.998 6.430 1.00 18.32 655 TYR A C 1
ATOM 4885 O O . TYR A 1 656 ? 47.878 -7.867 6.343 1.00 19.06 655 TYR A O 1
ATOM 4894 N N . GLY A 1 657 ? 49.626 -9.262 6.108 1.00 17.89 656 GLY A N 1
ATOM 4895 C CA . GLY A 1 657 ? 50.493 -8.271 5.503 1.00 18.18 656 GLY A CA 1
ATOM 4896 C C . GLY A 1 657 ? 51.078 -7.320 6.548 1.00 19.18 656 GLY A C 1
ATOM 4897 O O . GLY A 1 657 ? 51.257 -7.701 7.701 1.00 19.01 656 GLY A O 1
ATOM 4898 N N . ASN A 1 658 ? 51.360 -6.089 6.124 1.00 20.76 657 ASN A N 1
ATOM 4899 C CA . ASN A 1 658 ? 51.993 -5.069 6.993 1.00 22.75 657 ASN A CA 1
ATOM 4900 C C . ASN A 1 658 ? 51.333 -3.694 7.014 1.00 24.19 657 ASN A C 1
ATOM 4901 O O . ASN A 1 658 ? 51.585 -2.891 7.926 1.00 24.35 657 ASN A O 1
ATOM 4906 N N . LYS A 1 659 ? 50.508 -3.395 6.022 1.00 23.77 658 LYS A N 1
ATOM 4907 C CA . LYS A 1 659 ? 49.719 -2.181 6.035 1.00 24.56 658 LYS A CA 1
ATOM 4908 C C . LYS A 1 659 ? 48.770 -2.214 7.238 1.00 23.25 658 LYS A C 1
ATOM 4909 O O . LYS A 1 659 ? 48.167 -3.250 7.516 1.00 22.05 658 LYS A O 1
ATOM 4915 N N . PRO A 1 660 ? 48.672 -1.107 7.988 1.00 22.05 659 PRO A N 1
ATOM 4916 C CA . PRO A 1 660 ? 47.680 -1.096 9.068 1.00 22.49 659 PRO A CA 1
ATOM 4917 C C . PRO A 1 660 ? 46.289 -1.424 8.536 1.00 21.32 659 PRO A C 1
ATOM 4918 O O . PRO A 1 660 ? 45.888 -0.926 7.474 1.00 22.28 659 PRO A O 1
ATOM 4922 N N . GLY A 1 661 ? 45.579 -2.261 9.267 1.00 19.96 660 GLY A N 1
ATOM 4923 C CA . GLY A 1 661 ? 44.287 -2.777 8.820 1.00 20.46 660 GLY A CA 1
ATOM 4924 C C . GLY A 1 661 ? 43.165 -2.234 9.661 1.00 20.25 660 GLY A C 1
ATOM 4925 O O . GLY A 1 661 ? 43.365 -1.828 10.806 1.00 17.64 660 GLY A O 1
ATOM 4926 N N . GLU A 1 662 ? 41.985 -2.193 9.065 1.00 19.63 661 GLU A N 1
ATOM 4927 C CA . GLU A 1 662 ? 40.804 -1.724 9.745 1.00 20.26 661 GLU A CA 1
ATOM 4928 C C . GLU A 1 662 ? 39.652 -2.548 9.239 1.00 19.92 661 GLU A C 1
ATOM 4929 O O . GLU A 1 662 ? 39.462 -2.669 8.031 1.00 19.53 661 GLU A O 1
ATOM 4935 N N . PHE A 1 663 ? 38.894 -3.130 10.153 1.00 18.57 662 PHE A N 1
ATOM 4936 C CA . PHE A 1 663 ? 37.761 -3.995 9.791 1.00 18.76 662 PHE A CA 1
ATOM 4937 C C . PHE A 1 663 ? 36.587 -3.582 10.644 1.00 18.21 662 PHE A C 1
ATOM 4938 O O . PHE A 1 663 ? 36.746 -3.397 11.840 1.00 18.37 662 PHE A O 1
ATOM 4946 N N . LYS A 1 664 ? 35.418 -3.449 10.040 1.00 17.12 663 LYS A N 1
ATOM 4947 C CA . LYS A 1 664 ? 34.192 -3.127 10.776 1.00 18.59 663 LYS A CA 1
ATOM 4948 C C . LYS A 1 664 ? 33.375 -4.391 10.945 1.00 17.51 663 LYS A C 1
ATOM 4949 O O . LYS A 1 664 ? 32.808 -4.889 9.978 1.00 16.78 663 LYS A O 1
ATOM 4955 N N . LEU A 1 665 ? 33.349 -4.892 12.170 1.00 17.28 664 LEU A N 1
ATOM 4956 C CA . LEU A 1 665 ? 32.636 -6.092 12.531 1.00 17.05 664 LEU A CA 1
ATOM 4957 C C . LEU A 1 665 ? 31.213 -5.722 12.893 1.00 16.29 664 LEU A C 1
ATOM 4958 O O . LEU A 1 665 ? 30.981 -4.930 13.809 1.00 16.90 664 LEU A O 1
ATOM 4963 N N . TYR A 1 666 ? 30.261 -6.291 12.178 1.00 15.17 665 TYR A N 1
ATOM 4964 C CA . TYR A 1 666 ? 28.852 -6.065 12.446 1.00 14.92 665 TYR A CA 1
ATOM 4965 C C . TYR A 1 666 ? 28.382 -7.030 13.552 1.00 15.55 665 TYR A C 1
ATOM 4966 O O . TYR A 1 666 ? 28.730 -8.218 13.559 1.00 15.66 665 TYR A O 1
ATOM 4975 N N . ASP A 1 667 ? 27.585 -6.522 14.478 1.00 15.76 666 ASP A N 1
ATOM 4976 C CA . ASP A 1 667 ? 27.040 -7.346 15.545 1.00 16.42 666 ASP A CA 1
ATOM 4977 C C . ASP A 1 667 ? 25.608 -6.929 15.879 1.00 16.66 666 ASP A C 1
ATOM 4978 O O . ASP A 1 667 ? 25.299 -5.744 16.040 1.00 16.91 666 ASP A O 1
ATOM 4983 N N . ASP A 1 668 ? 24.733 -7.924 15.957 1.00 16.96 667 ASP A N 1
ATOM 4984 C CA . ASP A 1 668 ? 23.368 -7.753 16.425 1.00 16.45 667 ASP A CA 1
ATOM 4985 C C . ASP A 1 668 ? 22.817 -9.135 16.823 1.00 16.70 667 ASP A C 1
ATOM 4986 O O . ASP A 1 668 ? 23.602 -10.075 16.997 1.00 16.17 667 ASP A O 1
ATOM 4991 N N . ASP A 1 669 ? 21.498 -9.280 16.975 1.00 16.50 668 ASP A N 1
ATOM 4992 C CA . ASP A 1 669 ? 20.968 -10.558 17.460 1.00 17.05 668 ASP A CA 1
ATOM 4993 C C . ASP A 1 669 ? 21.013 -11.696 16.441 1.00 17.34 668 ASP A C 1
ATOM 4994 O O . ASP A 1 669 ? 20.797 -12.846 16.804 1.00 16.93 668 ASP A O 1
ATOM 4999 N N . GLY A 1 670 ? 21.291 -11.363 15.184 1.00 17.17 669 GLY A N 1
ATOM 5000 C CA . GLY A 1 670 ? 21.476 -12.353 14.138 1.00 17.48 669 GLY A CA 1
ATOM 5001 C C . GLY A 1 670 ? 20.216 -13.044 13.657 1.00 17.87 669 GLY A C 1
ATOM 5002 O O . GLY A 1 670 ? 20.295 -13.996 12.872 1.00 16.66 669 GLY A O 1
ATOM 5003 N N . GLU A 1 671 ? 19.046 -12.583 14.093 1.00 18.07 670 GLU A N 1
ATOM 5004 C CA . GLU A 1 671 ? 17.824 -13.328 13.785 1.00 20.05 670 GLU A CA 1
ATOM 5005 C C . GLU A 1 671 ? 16.493 -12.608 13.694 1.00 18.92 670 GLU A C 1
ATOM 5006 O O . GLU A 1 671 ? 15.578 -13.146 13.076 1.00 19.27 670 GLU A O 1
ATOM 5012 N N . THR A 1 672 ? 16.376 -11.405 14.259 1.00 17.84 671 THR A N 1
ATOM 5013 C CA . THR A 1 672 ? 15.142 -10.655 14.174 1.00 18.14 671 THR A CA 1
ATOM 5014 C C . THR A 1 672 ? 15.341 -9.387 13.379 1.00 17.57 671 THR A C 1
ATOM 5015 O O . THR A 1 672 ? 16.422 -9.105 12.856 1.00 17.61 671 THR A O 1
ATOM 5019 N N . PHE A 1 673 ? 14.281 -8.609 13.296 1.00 17.62 672 PHE A N 1
ATOM 5020 C CA . PHE A 1 673 ? 14.377 -7.270 12.723 1.00 18.30 672 PHE A CA 1
ATOM 5021 C C . PHE A 1 673 ? 14.587 -6.155 13.751 1.00 18.68 672 PHE A C 1
ATOM 5022 O O . PHE A 1 673 ? 14.361 -4.986 13.437 1.00 18.14 672 PHE A O 1
ATOM 5030 N N . ASN A 1 674 ? 15.056 -6.497 14.948 1.00 19.67 673 ASN A N 1
ATOM 5031 C CA . ASN A 1 674 ? 15.350 -5.467 15.956 1.00 20.06 673 ASN A CA 1
ATOM 5032 C C . ASN A 1 674 ? 16.401 -4.474 15.475 1.00 20.57 673 ASN A C 1
ATOM 5033 O O . ASN A 1 674 ? 16.422 -3.321 15.921 1.00 19.59 673 ASN A O 1
ATOM 5038 N N . TYR A 1 675 ? 17.288 -4.905 14.570 1.00 18.77 674 TYR A N 1
ATOM 5039 C CA . TYR A 1 675 ? 18.261 -3.988 14.002 1.00 19.95 674 TYR A CA 1
ATOM 5040 C C . TYR A 1 675 ? 17.614 -2.782 13.339 1.00 19.85 674 TYR A C 1
ATOM 5041 O O . TYR A 1 675 ? 18.229 -1.739 13.267 1.00 20.58 674 TYR A O 1
ATOM 5050 N N . GLU A 1 676 ? 16.396 -2.926 12.839 1.00 20.67 675 GLU A N 1
ATOM 5051 C CA . GLU A 1 676 ? 15.719 -1.811 12.203 1.00 22.03 675 GLU A CA 1
ATOM 5052 C C . GLU A 1 676 ? 15.401 -0.726 13.216 1.00 22.55 675 GLU A C 1
ATOM 5053 O O . GLU A 1 676 ? 15.251 0.418 12.835 1.00 22.91 675 GLU A O 1
ATOM 5059 N N . LYS A 1 677 ? 15.274 -1.109 14.482 1.00 24.69 676 LYS A N 1
ATOM 5060 C CA . LYS A 1 677 ? 15.033 -0.171 15.572 1.00 26.63 676 LYS A CA 1
ATOM 5061 C C . LYS A 1 677 ? 16.327 0.327 16.201 1.00 26.31 676 LYS A C 1
ATOM 5062 O O . LYS A 1 677 ? 16.293 1.031 17.209 1.00 27.49 676 LYS A O 1
ATOM 5068 N N . GLY A 1 678 ? 17.466 -0.039 15.625 1.00 23.02 677 GLY A N 1
ATOM 5069 C CA . GLY A 1 678 ? 18.747 0.481 16.052 1.00 21.87 677 GLY A CA 1
ATOM 5070 C C . GLY A 1 678 ? 19.533 -0.468 16.935 1.00 21.05 677 GLY A C 1
ATOM 5071 O O . GLY A 1 678 ? 20.634 -0.121 17.360 1.00 21.33 677 GLY A O 1
ATOM 5072 N N . ASP A 1 679 ? 19.027 -1.672 17.176 1.00 20.00 678 ASP A N 1
ATOM 5073 C CA . ASP A 1 679 ? 19.770 -2.626 17.998 1.00 19.77 678 ASP A CA 1
ATOM 5074 C C . ASP A 1 679 ? 20.797 -3.405 17.177 1.00 18.98 678 ASP A C 1
ATOM 5075 O O . ASP A 1 679 ? 20.610 -4.582 16.868 1.00 20.08 678 ASP A O 1
ATOM 5080 N N . PHE A 1 680 ? 21.884 -2.717 16.871 1.00 18.40 679 PHE A N 1
ATOM 5081 C CA . PHE A 1 680 ? 23.039 -3.280 16.206 1.00 18.39 679 PHE A CA 1
ATOM 5082 C C . PHE A 1 680 ? 24.228 -2.380 16.484 1.00 19.11 679 PHE A C 1
ATOM 5083 O O . PHE A 1 680 ? 24.067 -1.245 16.983 1.00 17.99 679 PHE A O 1
ATOM 5091 N N . SER A 1 681 ? 25.408 -2.871 16.127 1.00 17.91 680 SER A N 1
ATOM 5092 C CA . SER A 1 681 ? 26.669 -2.184 16.358 1.00 18.60 680 SER A CA 1
ATOM 5093 C C . SER A 1 681 ? 27.652 -2.525 15.247 1.00 18.53 680 SER A C 1
ATOM 5094 O O . SER A 1 681 ? 27.665 -3.652 14.739 1.00 18.49 680 SER A O 1
ATOM 5097 N N . TRP A 1 682 ? 28.511 -1.571 14.922 1.00 17.98 681 TRP A N 1
ATOM 5098 C CA . TRP A 1 682 ? 29.697 -1.845 14.134 1.00 18.36 681 TRP A CA 1
ATOM 5099 C C . TRP A 1 682 ? 30.893 -1.683 15.060 1.00 19.13 681 TRP A C 1
ATOM 5100 O O . TRP A 1 682 ? 31.123 -0.589 15.577 1.00 20.23 681 TRP A O 1
ATOM 5111 N N . ARG A 1 683 ? 31.636 -2.761 15.279 1.00 17.08 682 ARG A N 1
ATOM 5112 C CA . ARG A 1 683 ? 32.817 -2.733 16.146 1.00 17.36 682 ARG A CA 1
ATOM 5113 C C . ARG A 1 683 ? 34.031 -2.600 15.246 1.00 17.38 682 ARG A C 1
ATOM 5114 O O . ARG A 1 683 ? 34.271 -3.464 14.409 1.00 18.41 682 ARG A O 1
ATOM 5122 N N . THR A 1 684 ? 34.772 -1.506 15.385 1.00 16.86 683 THR A N 1
ATOM 5123 C CA . THR A 1 684 ? 35.934 -1.252 14.559 1.00 16.89 683 THR A CA 1
ATOM 5124 C C . THR A 1 684 ? 37.108 -1.991 15.130 1.00 17.68 683 THR A C 1
ATOM 5125 O O . THR A 1 684 ? 37.433 -1.851 16.302 1.00 16.75 683 THR A O 1
ATOM 5129 N N . ILE A 1 685 ? 37.728 -2.785 14.282 1.00 16.54 684 ILE A N 1
ATOM 5130 C CA . ILE A 1 685 ? 38.924 -3.509 14.623 1.00 17.34 684 ILE A CA 1
ATOM 5131 C C . ILE A 1 685 ? 40.081 -2.921 13.843 1.00 17.22 684 ILE A C 1
ATOM 5132 O O . ILE A 1 685 ? 40.001 -2.742 12.612 1.00 18.48 684 ILE A O 1
ATOM 5137 N N . ARG A 1 686 ? 41.166 -2.629 14.544 1.00 17.92 685 ARG A N 1
ATOM 5138 C CA . ARG A 1 686 ? 42.376 -2.123 13.898 1.00 19.07 685 ARG A CA 1
ATOM 5139 C C . ARG A 1 686 ? 43.559 -2.987 14.280 1.00 18.96 685 ARG A C 1
ATOM 5140 O O . ARG A 1 686 ? 43.678 -3.416 15.422 1.00 18.07 685 ARG A O 1
ATOM 5148 N N . VAL A 1 687 ? 44.429 -3.263 13.320 1.00 19.05 686 VAL A N 1
ATOM 5149 C CA . VAL A 1 687 ? 45.580 -4.121 13.575 1.00 20.02 686 VAL A CA 1
ATOM 5150 C C . VAL A 1 687 ? 46.773 -3.638 12.765 1.00 20.96 686 VAL A C 1
ATOM 5151 O O . VAL A 1 687 ? 46.639 -3.179 11.636 1.00 20.72 686 VAL A O 1
ATOM 5155 N N . GLU A 1 688 ? 47.948 -3.739 13.362 1.00 23.08 687 GLU A N 1
ATOM 5156 C CA . GLU A 1 688 ? 49.183 -3.540 12.631 1.00 24.35 687 GLU A CA 1
ATOM 5157 C C . GLU A 1 688 ? 50.283 -4.266 13.374 1.00 24.33 687 GLU A C 1
ATOM 5158 O O . GLU A 1 688 ? 50.017 -4.914 14.367 1.00 23.40 687 GLU A O 1
ATOM 5164 N N . LYS A 1 689 ? 51.510 -4.200 12.878 1.00 26.13 688 LYS A N 1
ATOM 5165 C CA . LYS A 1 689 ? 52.640 -4.691 13.667 1.00 29.71 688 LYS A CA 1
ATOM 5166 C C . LYS A 1 689 ? 53.404 -3.520 14.224 1.00 31.55 688 LYS A C 1
ATOM 5167 O O . LYS A 1 689 ? 53.561 -2.502 13.546 1.00 31.75 688 LYS A O 1
ATOM 5173 N N . ASP A 1 690 ? 53.873 -3.660 15.462 1.00 35.35 689 ASP A N 1
ATOM 5174 C CA . ASP A 1 690 ? 54.674 -2.604 16.087 1.00 39.45 689 ASP A CA 1
ATOM 5175 C C . ASP A 1 690 ? 56.111 -2.663 15.567 1.00 43.31 689 ASP A C 1
ATOM 5176 O O . ASP A 1 690 ? 56.436 -3.484 14.698 1.00 41.25 689 ASP A O 1
ATOM 5181 N N . LYS A 1 691 ? 56.967 -1.797 16.105 1.00 50.83 690 LYS A N 1
ATOM 5182 C CA . LYS A 1 691 ? 58.380 -1.749 15.715 1.00 56.37 690 LYS A CA 1
ATOM 5183 C C . LYS A 1 691 ? 59.039 -3.137 15.746 1.00 54.54 690 LYS A C 1
ATOM 5184 O O . LYS A 1 691 ? 59.746 -3.513 14.816 1.00 56.46 690 LYS A O 1
ATOM 5190 N N . SER A 1 692 ? 58.780 -3.910 16.798 1.00 53.28 691 SER A N 1
ATOM 5191 C CA . SER A 1 692 ? 59.361 -5.254 16.926 1.00 52.32 691 SER A CA 1
ATOM 5192 C C . SER A 1 692 ? 58.834 -6.281 15.926 1.00 48.93 691 SER A C 1
ATOM 5193 O O . SER A 1 692 ? 59.329 -7.404 15.884 1.00 47.62 691 SER A O 1
ATOM 5196 N N . GLY A 1 693 ? 57.819 -5.922 15.145 1.00 44.44 692 GLY A N 1
ATOM 5197 C CA . GLY A 1 693 ? 57.172 -6.879 14.264 1.00 41.68 692 GLY A CA 1
ATOM 5198 C C . GLY A 1 693 ? 56.082 -7.661 14.977 1.00 40.02 692 GLY A C 1
ATOM 5199 O O . GLY A 1 693 ? 55.527 -8.601 14.410 1.00 41.10 692 GLY A O 1
ATOM 5200 N N . LYS A 1 694 ? 55.751 -7.267 16.210 1.00 36.86 693 LYS A N 1
ATOM 5201 C CA . LYS A 1 694 ? 54.716 -7.947 16.986 1.00 34.91 693 LYS A CA 1
ATOM 5202 C C . LYS A 1 694 ? 53.362 -7.317 16.723 1.00 29.45 693 LYS A C 1
ATOM 5203 O O . LYS A 1 694 ? 53.245 -6.093 16.583 1.00 27.44 693 LYS A O 1
ATOM 5209 N N . VAL A 1 695 ? 52.342 -8.159 16.693 1.00 26.60 694 VAL A N 1
ATOM 5210 C CA . VAL A 1 695 ? 51.000 -7.705 16.333 1.00 25.34 694 VAL A CA 1
ATOM 5211 C C . VAL A 1 695 ? 50.462 -6.813 17.436 1.00 24.86 694 VAL A C 1
ATOM 5212 O O . VAL A 1 695 ? 50.714 -7.042 18.617 1.00 25.38 694 VAL A O 1
ATOM 5216 N N . LYS A 1 696 ? 49.754 -5.775 17.025 1.00 23.87 695 LYS A N 1
ATOM 5217 C CA . LYS A 1 696 ? 49.074 -4.887 17.944 1.00 24.24 695 LYS A CA 1
ATOM 5218 C C . LYS A 1 696 ? 47.679 -4.661 17.394 1.00 21.47 695 LYS A C 1
ATOM 5219 O O . LYS A 1 696 ? 47.537 -4.209 16.249 1.00 21.63 695 LYS A O 1
ATOM 5225 N N . GLY A 1 697 ? 46.667 -4.924 18.211 1.00 19.88 696 GLY A N 1
ATOM 5226 C CA . GLY A 1 697 ? 45.300 -4.797 17.772 1.00 19.32 696 GLY A CA 1
ATOM 5227 C C . GLY A 1 697 ? 44.397 -4.092 18.763 1.00 19.87 696 GLY A C 1
ATOM 5228 O O . GLY A 1 697 ? 44.642 -4.106 19.965 1.00 18.80 696 GLY A O 1
ATOM 5229 N N . SER A 1 698 ? 43.328 -3.505 18.253 1.00 18.79 697 SER A N 1
ATOM 5230 C CA . SER A 1 698 ? 42.292 -2.962 19.109 1.00 19.18 697 SER A CA 1
ATOM 5231 C C . SER A 1 698 ? 40.936 -3.299 18.531 1.00 18.56 697 SER A C 1
ATOM 5232 O O . SER A 1 698 ? 40.796 -3.544 17.338 1.00 17.79 697 SER A O 1
ATOM 5235 N N . ILE A 1 699 ? 39.933 -3.265 19.389 1.00 18.67 698 ILE A N 1
ATOM 5236 C CA . ILE A 1 699 ? 38.563 -3.323 18.967 1.00 18.85 698 ILE A CA 1
ATOM 5237 C C . ILE A 1 699 ? 37.829 -2.242 19.736 1.00 19.72 698 ILE A C 1
ATOM 5238 O O . ILE A 1 699 ? 38.034 -2.082 20.940 1.00 20.08 698 ILE A O 1
ATOM 5243 N N . SER A 1 700 ? 36.975 -1.496 19.045 1.00 19.71 699 SER A N 1
ATOM 5244 C CA . SER A 1 700 ? 36.193 -0.455 19.698 1.00 18.85 699 SER A CA 1
ATOM 5245 C C . SER A 1 700 ? 35.267 -1.022 20.768 1.00 19.58 699 SER A C 1
ATOM 5246 O O . SER A 1 700 ? 34.883 -2.186 20.735 1.00 19.53 699 SER A O 1
ATOM 5249 N N . ALA A 1 701 ? 34.897 -0.194 21.737 1.00 18.62 700 ALA A N 1
ATOM 5250 C CA . ALA A 1 701 ? 34.149 -0.695 22.887 1.00 20.66 700 ALA A CA 1
ATOM 5251 C C . ALA A 1 701 ? 32.720 -1.024 22.493 1.00 20.31 700 ALA A C 1
ATOM 5252 O O . ALA A 1 701 ? 32.135 -0.371 21.628 1.00 20.47 700 ALA A O 1
ATOM 5254 N N . ALA A 1 702 ? 32.160 -2.031 23.159 1.00 21.06 701 ALA A N 1
ATOM 5255 C CA . ALA A 1 702 ? 30.779 -2.404 22.980 1.00 21.42 701 ALA A CA 1
ATOM 5256 C C . ALA A 1 702 ? 29.903 -1.184 23.263 1.00 23.34 701 ALA A C 1
ATOM 5257 O O . ALA A 1 702 ? 30.246 -0.361 24.104 1.00 22.38 701 ALA A O 1
ATOM 5259 N N . VAL A 1 703 ? 28.791 -1.064 22.552 1.00 23.75 702 VAL A N 1
ATOM 5260 C CA . VAL A 1 703 ? 27.932 0.118 22.655 1.00 25.15 702 VAL A CA 1
ATOM 5261 C C . VAL A 1 703 ? 26.859 -0.145 23.703 1.00 25.32 702 VAL A C 1
ATOM 5262 O O . VAL A 1 703 ? 26.197 -1.175 23.690 1.00 24.07 702 VAL A O 1
ATOM 5266 N N . LYS A 1 704 ? 26.671 0.807 24.606 1.00 26.45 703 LYS A N 1
ATOM 5267 C CA . LYS A 1 704 ? 25.743 0.612 25.707 1.00 28.79 703 LYS A CA 1
ATOM 5268 C C . LYS A 1 704 ? 24.327 0.358 25.191 1.00 26.14 703 LYS A C 1
ATOM 5269 O O . LYS A 1 704 ? 23.843 1.046 24.289 1.00 26.13 703 LYS A O 1
ATOM 5275 N N . GLY A 1 705 ? 23.681 -0.664 25.743 1.00 25.15 704 GLY A N 1
ATOM 5276 C CA . GLY A 1 705 ? 22.294 -0.993 25.406 1.00 24.75 704 GLY A CA 1
ATOM 5277 C C . GLY A 1 705 ? 22.122 -1.899 24.190 1.00 25.08 704 GLY A C 1
ATOM 5278 O O . GLY A 1 705 ? 21.011 -2.373 23.932 1.00 26.60 704 GLY A O 1
ATOM 5279 N N . LYS A 1 706 ? 23.200 -2.158 23.450 1.00 22.92 705 LYS A N 1
ATOM 5280 C CA . LYS A 1 706 ? 23.092 -2.966 22.234 1.00 22.63 705 LYS A CA 1
ATOM 5281 C C . LYS A 1 706 ? 23.504 -4.411 22.484 1.00 21.98 705 LYS A C 1
ATOM 5282 O O . LYS A 1 706 ? 24.223 -4.711 23.420 1.00 21.61 705 LYS A O 1
ATOM 5288 N N . VAL A 1 707 ? 23.035 -5.305 21.620 1.00 21.74 706 VAL A N 1
ATOM 5289 C CA . VAL A 1 707 ? 23.469 -6.689 21.611 1.00 21.73 706 VAL A CA 1
ATOM 5290 C C . VAL A 1 707 ? 24.986 -6.749 21.523 1.00 21.43 706 VAL A C 1
ATOM 5291 O O . VAL A 1 707 ? 25.615 -5.991 20.767 1.00 20.31 706 VAL A O 1
ATOM 5295 N N . ASN A 1 708 ? 25.583 -7.648 22.296 1.00 19.84 707 ASN A N 1
ATOM 5296 C CA . ASN A 1 708 ? 27.026 -7.861 22.201 1.00 19.67 707 ASN A CA 1
ATOM 5297 C C . ASN A 1 708 ? 27.296 -9.342 22.270 1.00 20.98 707 ASN A C 1
ATOM 5298 O O . ASN A 1 708 ? 27.165 -9.973 23.342 1.00 21.32 707 ASN A O 1
ATOM 5303 N N . THR A 1 709 ? 27.663 -9.908 21.122 1.00 20.18 708 THR A N 1
ATOM 5304 C CA . THR A 1 709 ? 28.015 -11.324 21.045 1.00 19.57 708 THR A CA 1
ATOM 5305 C C . THR A 1 709 ? 29.516 -11.548 20.955 1.00 19.92 708 THR A C 1
ATOM 5306 O O . THR A 1 709 ? 29.969 -12.679 20.792 1.00 21.39 708 THR A O 1
ATOM 5310 N N . VAL A 1 710 ? 30.302 -10.494 21.107 1.00 20.07 709 VAL A N 1
ATOM 5311 C CA . VAL A 1 710 ? 31.746 -10.615 21.000 1.00 20.94 709 VAL A CA 1
ATOM 5312 C C . VAL A 1 710 ? 32.337 -11.020 22.336 1.00 21.72 709 VAL A C 1
ATOM 5313 O O . VAL A 1 710 ? 32.195 -10.294 23.327 1.00 21.71 709 VAL A O 1
ATOM 5317 N N . GLY A 1 711 ? 33.008 -12.165 22.336 1.00 20.08 710 GLY A N 1
ATOM 5318 C CA . GLY A 1 711 ? 33.716 -12.680 23.492 1.00 20.46 710 GLY A CA 1
ATOM 5319 C C . GLY A 1 711 ? 35.144 -12.181 23.569 1.00 20.51 710 GLY A C 1
ATOM 5320 O O . GLY A 1 711 ? 35.429 -10.987 23.359 1.00 19.90 710 GLY A O 1
ATOM 5321 N N . LYS A 1 712 ? 36.048 -13.092 23.891 1.00 20.72 711 LYS A N 1
ATOM 5322 C CA . LYS A 1 712 ? 37.437 -12.757 23.986 1.00 22.56 711 LYS A CA 1
ATOM 5323 C C . LYS A 1 712 ? 37.990 -12.544 22.582 1.00 21.83 711 LYS A C 1
ATOM 5324 O O . LYS A 1 712 ? 37.693 -13.326 21.680 1.00 23.20 711 LYS A O 1
ATOM 5330 N N . VAL A 1 713 ? 38.777 -11.491 22.402 1.00 20.47 712 VAL A N 1
ATOM 5331 C CA . VAL A 1 713 ? 39.335 -11.168 21.100 1.00 20.75 712 VAL A CA 1
ATOM 5332 C C . VAL A 1 713 ? 40.842 -11.279 21.137 1.00 21.69 712 VAL A C 1
ATOM 5333 O O . VAL A 1 713 ? 41.494 -10.617 21.942 1.00 21.17 712 VAL A O 1
ATOM 5337 N N . THR A 1 714 ? 41.395 -12.117 20.271 1.00 21.10 713 THR A N 1
ATOM 5338 C CA . THR A 1 714 ? 42.827 -12.266 20.138 1.00 21.74 713 THR A CA 1
ATOM 5339 C C . THR A 1 714 ? 43.251 -11.877 18.733 1.00 21.35 713 THR A C 1
ATOM 5340 O O . THR A 1 714 ? 42.441 -11.945 17.809 1.00 22.55 713 THR A O 1
ATOM 5344 N N . PHE A 1 715 ? 44.500 -11.448 18.585 1.00 19.87 714 PHE A N 1
ATOM 5345 C CA . PHE A 1 715 ? 45.020 -10.953 17.323 1.00 19.77 714 PHE A CA 1
ATOM 5346 C C . PHE A 1 715 ? 46.179 -11.799 16.852 1.00 20.42 714 PHE A C 1
ATOM 5347 O O . PHE A 1 715 ? 47.062 -12.148 17.640 1.00 20.29 714 PHE A O 1
ATOM 5355 N N . THR A 1 716 ? 46.176 -12.111 15.563 1.00 20.12 715 THR A N 1
ATOM 5356 C CA . THR A 1 716 ? 47.220 -12.934 14.970 1.00 21.03 715 THR A CA 1
ATOM 5357 C C . THR A 1 716 ? 47.718 -12.283 13.724 1.00 21.27 715 THR A C 1
ATOM 5358 O O . THR A 1 716 ? 46.938 -12.040 12.814 1.00 20.93 715 THR A O 1
ATOM 5362 N N . ALA A 1 717 ? 49.013 -11.986 13.687 1.00 20.83 716 ALA A N 1
ATOM 5363 C CA .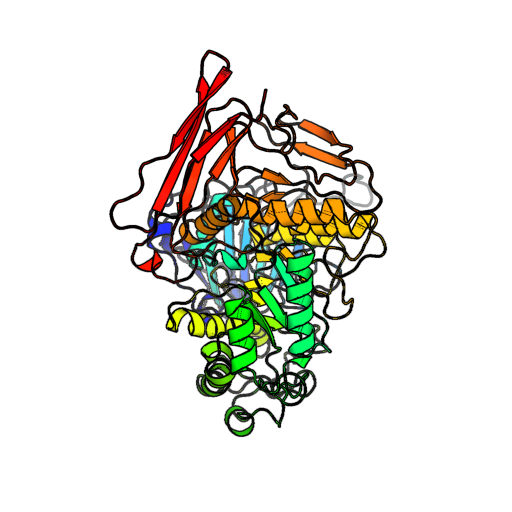 ALA A 1 717 ? 49.662 -11.526 12.468 1.00 21.67 716 ALA A CA 1
ATOM 5364 C C . ALA A 1 717 ? 50.038 -12.743 11.629 1.00 21.80 716 ALA A C 1
ATOM 5365 O O . ALA A 1 717 ? 50.924 -13.526 11.997 1.00 21.16 716 ALA A O 1
ATOM 5367 N N . MET A 1 718 ? 49.357 -12.914 10.503 1.00 21.41 717 MET A N 1
ATOM 5368 C CA . MET A 1 718 ? 49.564 -14.097 9.671 1.00 21.16 717 MET A CA 1
ATOM 5369 C C . MET A 1 718 ? 50.863 -14.017 8.876 1.00 21.92 717 MET A C 1
ATOM 5370 O O . MET A 1 718 ? 51.414 -15.049 8.472 1.00 22.03 717 MET A O 1
ATOM 5375 N N . THR A 1 719 ? 51.333 -12.805 8.622 1.00 21.83 718 THR A N 1
ATOM 5376 C CA . THR A 1 719 ? 52.526 -12.615 7.812 1.00 23.18 718 THR A CA 1
ATOM 5377 C C . THR A 1 719 ? 53.750 -12.505 8.733 1.00 26.88 718 THR A C 1
ATOM 5378 O O . THR A 1 719 ? 53.979 -11.468 9.351 1.00 25.60 718 THR A O 1
ATOM 5382 N N . LYS A 1 720 ? 54.491 -13.602 8.827 1.00 31.13 719 LYS A N 1
ATOM 5383 C CA . LYS A 1 720 ? 55.685 -13.677 9.653 1.00 35.32 719 LYS A CA 1
ATOM 5384 C C . LYS A 1 720 ? 56.805 -12.900 9.004 1.00 35.52 719 LYS A C 1
ATOM 5385 O O . LYS A 1 720 ? 57.701 -12.441 9.695 1.00 38.06 719 LYS A O 1
#